Protein 1Y0P (pdb70)

InterPro domains:
  IPR003953 FAD-dependent oxidoreductase 2, FAD-binding domain [PF00890] (128-549)
  IPR010960 Flavocytochrome c [TIGR01813] (128-562)
  IPR012286 Tetraheme cytochrome domain [PF14537] (7-87)
  IPR013087 Zinc finger C2H2-type [PS00028] (36-58)
  IPR027477 Succinate dehydrogenase/fumarate reductase flavoprotein, catalytic domain superfamily [G3DSA:3.90.700.10] (365-502)
  IPR027477 Succinate dehydrogenase/fumarate reductase flavoprotein, catalytic domain superfamily [SSF56425] (361-505)
  IPR036188 FAD/NAD(P)-binding domain superfamily [G3DSA:3.50.50.60] (127-564)
  IPR036188 FAD/NAD(P)-binding domain superfamily [SSF51905] (123-570)
  IPR036280 Multiheme cytochrome superfamily [SSF48695] (6-92)
  IPR050315 FAD-dependent oxidoreductase 2 [PTHR43400] (121-570)

CATH classification: 1.10.1130.10 (+2 more: 3.50.50.60, 3.90.700.10)

Structure (mmCIF, N/CA/C/O backbone):
data_1Y0P
#
_entry.id   1Y0P
#
_cell.length_a   45.449
_cell.length_b   91.687
_cell.length_c   78.287
_cell.angle_alpha   90.00
_cell.angle_beta   91.13
_cell.angle_gamma   90.00
#
_symmetry.space_group_name_H-M   'P 1 21 1'
#
loop_
_entity.id
_entity.type
_entity.pdbx_description
1 polymer 'Fumarate reductase flavoprotein subunit'
2 non-polymer 'SODIUM ION'
3 non-polymer 'HEME C'
4 non-polymer 'FLAVIN-ADENINE DINUCLEOTIDE'
5 non-polymer '(2E)-2-METHYLBUT-2-ENEDIOIC ACID'
6 water water
#
loop_
_atom_site.group_PDB
_atom_site.id
_atom_site.type_symbol
_atom_site.label_atom_id
_atom_site.label_alt_id
_atom_site.label_comp_id
_atom_site.label_asym_id
_atom_site.label_entity_id
_atom_site.label_seq_id
_atom_site.pdbx_PDB_ins_code
_atom_site.Cartn_x
_atom_site.Cartn_y
_atom_site.Cartn_z
_atom_site.occupancy
_atom_site.B_iso_or_equiv
_atom_site.auth_seq_id
_atom_site.auth_comp_id
_atom_site.auth_asym_id
_atom_site.auth_atom_id
_atom_site.pdbx_PDB_model_num
ATOM 1 N N . ALA A 1 1 ? 26.728 70.628 53.226 1.00 25.66 1 ALA A N 1
ATOM 2 C CA . ALA A 1 1 ? 26.386 69.525 52.259 1.00 25.31 1 ALA A CA 1
ATOM 3 C C . ALA A 1 1 ? 25.390 68.532 52.861 1.00 24.97 1 ALA A C 1
ATOM 4 O O . ALA A 1 1 ? 25.300 68.405 54.082 1.00 25.75 1 ALA A O 1
ATOM 6 N N . ASP A 1 2 ? 24.632 67.848 52.000 1.00 24.59 2 ASP A N 1
ATOM 7 C CA . ASP A 1 2 ? 23.625 66.897 52.442 1.00 24.49 2 ASP A CA 1
ATOM 8 C C . ASP A 1 2 ? 24.171 65.466 52.373 1.00 22.75 2 ASP A C 1
ATOM 9 O O . ASP A 1 2 ? 23.538 64.546 52.897 1.00 22.96 2 ASP A O 1
ATOM 14 N N . ASN A 1 3 ? 25.307 65.287 51.705 1.00 20.87 3 ASN A N 1
ATOM 15 C CA . ASN A 1 3 ? 25.963 63.973 51.694 1.00 19.17 3 ASN A CA 1
ATOM 16 C C . ASN A 1 3 ? 27.470 64.084 51.495 1.00 18.28 3 ASN A C 1
ATOM 17 O O . ASN A 1 3 ? 28.007 65.145 51.194 1.00 17.69 3 ASN A O 1
ATOM 22 N N . LEU A 1 4 ? 28.174 62.975 51.695 1.00 16.29 4 LEU A N 1
ATOM 23 C CA . LEU A 1 4 ? 29.619 62.962 51.703 1.00 16.08 4 LEU A CA 1
ATOM 24 C C . LEU A 1 4 ? 30.217 63.271 50.335 1.00 16.18 4 LEU A C 1
ATOM 25 O O . LEU A 1 4 ? 31.245 63.930 50.250 1.00 16.71 4 LEU A O 1
ATOM 30 N N . ALA A 1 5 ? 29.587 62.791 49.260 1.00 16.47 5 ALA A N 1
ATOM 31 C CA . ALA A 1 5 ? 30.106 63.036 47.923 1.00 16.03 5 ALA A CA 1
ATOM 32 C C . ALA A 1 5 ? 30.002 64.526 47.620 1.00 16.56 5 ALA A C 1
ATOM 33 O O . ALA A 1 5 ? 30.957 65.107 47.146 1.00 16.96 5 ALA A O 1
ATOM 35 N N . GLU A 1 6 ? 28.864 65.120 47.964 1.00 17.64 6 GLU A N 1
ATOM 36 C CA . GLU A 1 6 ? 28.655 66.570 47.776 1.00 19.10 6 GLU A CA 1
ATOM 37 C C . GLU A 1 6 ? 29.728 67.361 48.512 1.00 20.18 6 GLU A C 1
ATOM 38 O O . GLU A 1 6 ? 30.284 68.305 47.976 1.00 20.78 6 GLU A O 1
ATOM 44 N N . PHE A 1 7 ? 30.040 66.958 49.738 1.00 20.23 7 PHE A N 1
ATOM 45 C CA . PHE A 1 7 ? 31.133 67.582 50.457 1.00 20.74 7 PHE A CA 1
ATOM 46 C C . PHE A 1 7 ? 32.426 67.556 49.671 1.00 20.31 7 PHE A C 1
ATOM 47 O O . PHE A 1 7 ? 33.106 68.584 49.508 1.00 20.85 7 PHE A O 1
ATOM 55 N N . HIS A 1 8 ? 32.812 66.369 49.218 1.00 19.32 8 HIS A N 1
ATOM 56 C CA . HIS A 1 8 ? 34.087 66.173 48.580 1.00 19.32 8 HIS A CA 1
ATOM 57 C C . HIS A 1 8 ? 34.195 66.922 47.248 1.00 20.21 8 HIS A C 1
ATOM 58 O O . HIS A 1 8 ? 35.225 67.513 46.964 1.00 20.98 8 HIS A O 1
ATOM 65 N N . VAL A 1 9 ? 33.144 66.872 46.436 1.00 21.49 9 VAL A N 1
ATOM 66 C CA . VAL A 1 9 ? 33.213 67.434 45.087 1.00 22.81 9 VAL A CA 1
ATOM 67 C C . VAL A 1 9 ? 33.303 68.958 45.104 1.00 24.41 9 VAL A C 1
ATOM 68 O O . VAL A 1 9 ? 33.578 69.558 44.061 1.00 24.45 9 VAL A O 1
ATOM 72 N N . GLN A 1 10 ? 33.085 69.585 46.266 1.00 26.03 10 GLN A N 1
ATOM 73 C CA . GLN A 1 10 ? 33.394 71.017 46.425 1.00 27.14 10 GLN A CA 1
ATOM 74 C C . GLN A 1 10 ? 34.853 71.299 46.032 1.00 27.76 10 GLN A C 1
ATOM 75 O O . GLN A 1 10 ? 35.145 72.359 45.463 1.00 29.17 10 GLN A O 1
ATOM 81 N N . ASN A 1 11 ? 35.761 70.361 46.322 1.00 27.88 11 ASN A N 1
ATOM 82 C CA . ASN A 1 11 ? 37.201 70.507 46.043 1.00 28.53 11 ASN A CA 1
ATOM 83 C C . ASN A 1 11 ? 37.840 69.351 45.280 1.00 27.73 11 ASN A C 1
ATOM 84 O O . ASN A 1 11 ? 39.072 69.277 45.171 1.00 28.08 11 ASN A O 1
ATOM 89 N N . GLN A 1 12 ? 37.017 68.438 44.769 1.00 26.46 12 GLN A N 1
ATOM 90 C CA . GLN A 1 12 ? 37.521 67.241 44.113 1.00 26.11 12 GLN A CA 1
ATOM 91 C C . GLN A 1 12 ? 36.705 66.844 42.924 1.00 23.99 12 GLN A C 1
ATOM 92 O O . GLN A 1 12 ? 35.493 67.098 42.884 1.00 24.48 12 GLN A O 1
ATOM 98 N N . GLU A 1 13 ? 37.350 66.132 42.009 1.00 23.45 13 GLU A N 1
ATOM 99 C CA . GLU A 1 13 ? 36.677 65.595 40.834 1.00 23.64 13 GLU A CA 1
ATOM 100 C C . GLU A 1 13 ? 36.064 64.228 41.152 1.00 22.57 13 GLU A C 1
ATOM 101 O O . GLU A 1 13 ? 36.473 63.561 42.101 1.00 22.33 13 GLU A O 1
ATOM 107 N N . CYS A 1 14 ? 35.125 63.801 40.321 1.00 20.89 14 CYS A N 1
ATOM 108 C CA . CYS A 1 14 ? 34.499 62.483 40.483 1.00 19.87 14 CYS A CA 1
ATOM 109 C C . CYS A 1 14 ? 35.513 61.361 40.524 1.00 20.13 14 CYS A C 1
ATOM 110 O O . CYS A 1 14 ? 35.361 60.396 41.305 1.00 19.25 14 CYS A O 1
ATOM 113 N N . ASP A 1 15 ? 36.557 61.470 39.710 1.00 19.44 15 ASP A N 1
ATOM 114 C CA . ASP A 1 15 ? 37.547 60.403 39.587 1.00 20.17 15 ASP A CA 1
ATOM 115 C C . ASP A 1 15 ? 38.544 60.377 40.741 1.00 19.25 15 ASP A C 1
ATOM 116 O O . ASP A 1 15 ? 39.496 59.592 40.714 1.00 18.98 15 ASP A O 1
ATOM 121 N N . SER A 1 16 ? 38.353 61.246 41.728 1.00 19.74 16 SER A N 1
ATOM 122 C CA . SER A 1 16 ? 39.079 61.110 42.996 1.00 19.35 16 SER A CA 1
ATOM 123 C C . SER A 1 16 ? 38.655 59.837 43.731 1.00 18.88 16 SER A C 1
ATOM 124 O O . SER A 1 16 ? 39.465 59.220 44.416 1.00 19.36 16 SER A O 1
ATOM 127 N N . CYS A 1 17 ? 37.382 59.472 43.588 1.00 18.08 17 CYS A N 1
ATOM 128 C CA . CYS A 1 17 ? 36.851 58.233 44.189 1.00 17.47 17 CYS A CA 1
ATOM 129 C C . CYS A 1 17 ? 36.564 57.139 43.179 1.00 17.37 17 CYS A C 1
ATOM 130 O O . CYS A 1 17 ? 36.646 55.927 43.489 1.00 17.40 17 CYS A O 1
ATOM 133 N N . HIS A 1 18 ? 36.215 57.545 41.970 1.00 16.83 18 HIS A N 1
ATOM 134 C CA . HIS A 1 18 ? 35.761 56.615 40.967 1.00 17.38 18 HIS A CA 1
ATOM 135 C C . HIS A 1 18 ? 36.831 56.158 39.9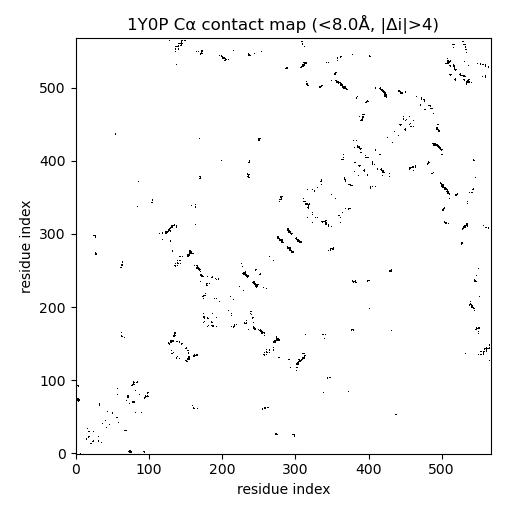86 1.00 19.09 18 HIS A C 1
ATOM 136 O O . HIS A 1 18 ? 37.854 56.825 39.774 1.00 19.52 18 HIS A O 1
ATOM 143 N N . THR A 1 19 ? 36.571 55.006 39.374 1.00 19.92 19 THR A N 1
ATOM 144 C CA . THR A 1 19 ? 37.347 54.519 38.232 1.00 22.21 19 THR A CA 1
ATOM 145 C C . THR A 1 19 ? 37.139 55.512 37.050 1.00 23.02 19 THR A C 1
ATOM 146 O O . THR A 1 19 ? 36.218 56.324 37.083 1.00 23.80 19 THR A O 1
ATOM 150 N N . PRO A 1 20 ? 37.958 55.422 36.011 1.00 26.27 20 PRO A N 1
ATOM 151 C CA . PRO A 1 20 ? 37.856 56.305 34.829 1.00 26.99 20 PRO A CA 1
ATOM 152 C C . PRO A 1 20 ? 36.503 56.382 34.123 1.00 27.97 20 PRO A C 1
ATOM 153 O O . PRO A 1 20 ? 36.112 57.469 33.701 1.00 28.78 20 PRO A O 1
ATOM 157 N N . ASP A 1 21 ? 35.822 55.245 33.998 1.00 28.72 21 ASP A N 1
ATOM 158 C CA . ASP A 1 21 ? 34.531 55.141 33.309 1.00 29.05 21 ASP A CA 1
ATOM 159 C C . ASP A 1 21 ? 33.352 55.446 34.231 1.00 27.91 21 ASP A C 1
ATOM 160 O O . ASP A 1 21 ? 32.201 55.583 33.777 1.00 27.47 21 ASP A O 1
ATOM 165 N N . GLY A 1 22 ? 33.633 55.523 35.532 1.00 25.98 22 GLY A N 1
ATOM 166 C CA . GLY A 1 22 ? 32.617 55.800 36.524 1.00 24.84 22 GLY A CA 1
ATOM 167 C C . GLY A 1 22 ? 31.976 54.559 37.109 1.00 23.26 22 GLY A C 1
ATOM 168 O O . GLY A 1 22 ? 31.206 54.683 38.062 1.00 23.72 22 GLY A O 1
ATOM 169 N N . GLU A 1 23 ? 32.276 53.385 36.541 1.00 21.85 23 GLU A N 1
ATOM 170 C CA . GLU A 1 23 ? 31.591 52.151 36.951 1.00 20.93 23 GLU A CA 1
ATOM 171 C C . GLU A 1 23 ? 32.148 51.761 38.309 1.00 18.15 23 GLU A C 1
ATOM 172 O O . GLU A 1 23 ? 33.356 51.823 38.546 1.00 17.46 23 GLU A O 1
ATOM 178 N N . LEU A 1 24 ? 31.255 51.329 39.179 1.00 17.39 24 LEU A N 1
ATOM 179 C CA . LEU A 1 24 ? 31.671 50.778 40.472 1.00 16.01 24 LEU A CA 1
ATOM 180 C C . LEU A 1 24 ? 32.479 49.519 40.272 1.00 15.72 24 LEU A C 1
ATOM 181 O O . LEU A 1 24 ? 32.128 48.670 39.449 1.00 15.64 24 LEU A O 1
ATOM 186 N N . SER A 1 25 ? 33.569 49.377 41.018 1.00 15.07 25 SER A N 1
ATOM 187 C CA . SER A 1 25 ? 34.518 48.304 40.752 1.00 14.97 25 SER A CA 1
ATOM 188 C C . SER A 1 25 ? 33.886 46.921 40.924 1.00 14.24 25 SER A C 1
ATOM 189 O O . SER A 1 25 ? 34.063 46.026 40.092 1.00 15.26 25 SER A O 1
ATOM 192 N N . ASN A 1 26 ? 33.164 46.753 42.028 1.00 12.38 26 ASN A N 1
ATOM 193 C CA . ASN A 1 26 ? 32.594 45.476 42.426 1.00 12.37 26 ASN A CA 1
ATOM 194 C C . ASN A 1 26 ? 31.711 45.721 43.652 1.00 11.47 26 ASN A C 1
ATOM 195 O O . ASN A 1 26 ? 31.665 46.836 44.140 1.00 10.88 26 ASN A O 1
ATOM 200 N N . ASP A 1 27 ? 31.007 44.698 44.143 1.00 11.71 27 ASP A N 1
ATOM 201 C CA . ASP A 1 27 ? 30.134 44.886 45.289 1.00 12.01 27 ASP A CA 1
ATOM 202 C C . ASP A 1 27 ? 30.859 45.100 46.601 1.00 11.11 27 ASP A C 1
ATOM 203 O O . ASP A 1 27 ? 30.230 45.583 47.554 1.00 10.78 27 ASP A O 1
ATOM 208 N N . SER A 1 28 ? 32.164 44.772 46.665 1.00 10.99 28 SER A N 1
ATOM 209 C CA . SER A 1 28 ? 32.984 45.146 47.824 1.00 11.62 28 SER A CA 1
ATOM 210 C C . SER A 1 28 ? 33.481 46.598 47.784 1.00 11.43 28 SER A C 1
ATOM 211 O O . SER A 1 28 ? 34.061 47.053 48.755 1.00 11.61 28 SER A O 1
ATOM 214 N N . LEU A 1 29 ? 33.210 47.304 46.682 1.00 11.71 29 LEU A N 1
ATOM 215 C CA . LEU A 1 29 ? 33.710 48.653 46.468 1.00 11.98 29 LEU A CA 1
ATOM 216 C C . LEU A 1 29 ? 35.228 48.715 46.728 1.00 11.74 29 LEU A C 1
ATOM 217 O O . LEU A 1 29 ? 35.708 49.640 47.361 1.00 11.68 29 LEU A O 1
ATOM 222 N N . THR A 1 30 ? 35.978 47.737 46.240 1.00 12.66 30 THR A N 1
ATOM 223 C CA . THR A 1 30 ? 37.397 47.635 46.525 1.00 13.96 30 THR A CA 1
ATOM 224 C C . THR A 1 30 ? 38.156 48.880 46.059 1.00 14.04 30 THR A C 1
ATOM 225 O O . THR A 1 30 ? 38.862 49.517 46.844 1.00 14.68 30 THR A O 1
ATOM 229 N N . TYR A 1 31 ? 37.951 49.250 44.810 1.00 14.12 31 TYR A N 1
ATOM 230 C CA . TYR A 1 31 ? 38.660 50.418 44.238 1.00 14.50 31 TYR A CA 1
ATOM 231 C C . TYR A 1 31 ? 38.323 51.708 44.998 1.00 14.13 31 TYR A C 1
ATOM 232 O O . TYR A 1 31 ? 39.201 52.492 45.360 1.00 13.86 31 TYR A O 1
ATOM 241 N N . GLU A 1 32 ? 37.044 51.905 45.268 1.00 13.27 32 GLU A N 1
ATOM 242 C CA . GLU A 1 32 ? 36.542 53.127 45.858 1.00 13.17 32 GLU A CA 1
ATOM 243 C C . GLU A 1 32 ? 37.075 53.280 47.278 1.00 13.97 32 GLU A C 1
ATOM 244 O O . GLU A 1 32 ? 37.549 54.344 47.683 1.00 14.66 32 GLU A O 1
ATOM 250 N N . ASN A 1 33 ? 37.023 52.208 48.067 1.00 13.70 33 ASN A N 1
ATOM 251 C CA . ASN A 1 33 ? 37.598 52.254 49.403 1.00 13.76 33 ASN A CA 1
ATOM 252 C C . ASN A 1 33 ? 39.121 52.501 49.394 1.00 13.76 33 ASN A C 1
ATOM 253 O O . ASN A 1 33 ? 39.639 53.207 50.248 1.00 13.74 33 ASN A O 1
ATOM 258 N N . THR A 1 34 ? 39.803 51.951 48.405 1.00 14.60 34 THR A N 1
ATOM 259 C CA . THR A 1 34 ? 41.234 52.184 48.241 1.00 16.15 34 THR A CA 1
ATOM 260 C C . THR A 1 34 ? 41.490 53.673 48.079 1.00 16.45 34 THR A C 1
ATOM 261 O O . THR A 1 34 ? 42.476 54.185 48.609 1.00 17.10 34 THR A O 1
ATOM 265 N N . GLN A 1 35 ? 40.583 54.376 47.409 1.00 16.23 35 GLN A N 1
ATOM 266 C CA . GLN A 1 35 ? 40.728 55.832 47.252 1.00 15.93 35 GLN A CA 1
ATOM 267 C C . GLN A 1 35 ? 40.487 56.559 48.583 1.00 16.37 35 GLN A C 1
ATOM 268 O O . GLN A 1 35 ? 41.218 57.496 48.926 1.00 17.17 35 GLN A O 1
ATOM 274 N N . CYS A 1 36 ? 39.507 56.146 49.386 1.00 15.83 36 CYS A N 1
ATOM 275 C CA . CYS A 1 36 ? 39.347 56.781 50.690 1.00 16.02 36 CYS A CA 1
ATOM 276 C C . CYS A 1 36 ? 40.647 56.666 51.482 1.00 16.68 36 CYS A C 1
ATOM 277 O O . CYS A 1 36 ? 41.090 57.612 52.116 1.00 16.68 36 CYS A O 1
ATOM 280 N N . VAL A 1 37 ? 41.228 55.479 51.471 1.00 16.96 37 VAL A N 1
ATOM 281 C CA . VAL A 1 37 ? 42.436 55.209 52.236 1.00 18.07 37 VAL A CA 1
ATOM 282 C C . VAL A 1 37 ? 43.615 55.985 51.674 1.00 19.06 37 VAL A C 1
ATOM 283 O O . VAL A 1 37 ? 44.487 56.388 52.417 1.00 19.85 37 VAL A O 1
ATOM 287 N N . SER A 1 38 ? 43.636 56.191 50.369 1.00 19.78 38 SER A N 1
ATOM 288 C CA . SER A 1 38 ? 44.760 56.890 49.733 1.00 20.99 38 SER A CA 1
ATOM 289 C C . SER A 1 38 ? 44.927 58.289 50.309 1.00 21.58 38 SER A C 1
ATOM 290 O O . SER A 1 38 ? 46.065 58.781 50.400 1.00 23.23 38 SER A O 1
ATOM 293 N N . CYS A 1 39 ? 43.817 58.920 50.685 1.00 21.70 39 CYS A N 1
ATOM 294 C CA . CYS A 1 39 ? 43.806 60.267 51.252 1.00 21.36 39 CYS A CA 1
ATOM 295 C C . CYS A 1 39 ? 43.762 60.336 52.773 1.00 21.49 39 CYS A C 1
ATOM 296 O O . CYS A 1 39 ? 44.452 61.149 53.364 1.00 22.00 39 CYS A O 1
ATOM 299 N N . HIS A 1 40 ? 42.935 59.498 53.407 1.00 20.45 40 HIS A N 1
ATOM 300 C CA . HIS A 1 40 ? 42.708 59.554 54.844 1.00 19.86 40 HIS A CA 1
ATOM 301 C C . HIS A 1 40 ? 43.626 58.632 55.645 1.00 19.21 40 HIS A C 1
ATOM 302 O O . HIS A 1 40 ? 43.775 58.825 56.849 1.00 20.18 40 HIS A O 1
ATOM 309 N N . GLY A 1 41 ? 44.221 57.657 54.973 1.00 19.16 41 GLY A N 1
ATOM 310 C CA . GLY A 1 41 ? 44.974 56.592 55.602 1.00 19.71 41 GLY A CA 1
ATOM 311 C C . GLY A 1 41 ? 44.132 55.354 55.868 1.00 19.86 41 GLY A C 1
ATOM 312 O O . GLY A 1 41 ? 42.915 55.346 55.640 1.00 20.55 41 GLY A O 1
ATOM 313 N N . THR A 1 42 ? 44.788 54.323 56.383 1.00 19.63 42 THR A N 1
ATOM 314 C CA . THR A 1 42 ? 44.114 53.071 56.741 1.00 19.38 42 THR A CA 1
ATOM 315 C C . THR A 1 42 ? 43.150 53.304 57.882 1.00 18.56 42 THR A C 1
ATOM 316 O O . THR A 1 42 ? 43.165 54.317 58.559 1.00 18.15 42 THR A O 1
ATOM 320 N N . LEU A 1 43 ? 42.334 52.305 58.156 1.00 17.96 43 LEU A N 1
ATOM 321 C CA . LEU A 1 43 ? 41.440 52.388 59.281 1.00 17.66 43 LEU A CA 1
ATOM 322 C C . LEU A 1 43 ? 42.196 52.674 60.596 1.00 18.17 43 LEU A C 1
ATOM 323 O O . LEU A 1 43 ? 41.730 53.455 61.403 1.00 17.39 43 LEU A O 1
ATOM 328 N N . ALA A 1 44 ? 43.356 52.049 60.784 1.00 19.21 44 ALA A N 1
ATOM 329 C CA . ALA A 1 44 ? 44.154 52.251 62.013 1.00 19.82 44 ALA A CA 1
ATOM 330 C C . ALA A 1 44 ? 44.679 53.701 62.106 1.00 20.34 44 ALA A C 1
ATOM 331 O O . ALA A 1 44 ? 44.698 54.322 63.170 1.00 20.98 44 ALA A O 1
ATOM 333 N N . GLU A 1 45 ? 45.054 54.244 60.959 1.00 20.39 45 GLU A N 1
ATOM 334 C CA . GLU A 1 45 ? 45.555 55.622 60.893 1.00 20.85 45 GLU A CA 1
ATOM 335 C C . GLU A 1 45 ? 44.419 56.605 61.167 1.00 20.05 45 GLU A C 1
ATOM 336 O O . GLU A 1 45 ? 44.570 57.549 61.915 1.00 20.86 45 GLU A O 1
ATOM 342 N N . VAL A 1 46 ? 43.248 56.371 60.591 1.00 18.77 46 VAL A N 1
ATOM 343 C CA . VAL A 1 46 ? 42.076 57.167 60.905 1.00 17.87 46 VAL A CA 1
ATOM 344 C C . VAL A 1 46 ? 41.733 57.066 62.398 1.00 18.87 46 VAL A C 1
ATOM 345 O O . VAL A 1 46 ? 41.369 58.047 63.033 1.00 18.13 46 VAL A O 1
ATOM 349 N N . ALA A 1 47 ? 41.879 55.867 62.962 1.00 19.35 47 ALA A N 1
ATOM 350 C CA . ALA A 1 47 ? 41.538 55.625 64.353 1.00 19.56 47 ALA A CA 1
ATOM 351 C C . ALA A 1 47 ? 42.338 56.510 65.329 1.00 20.11 47 ALA A C 1
ATOM 352 O O . ALA A 1 47 ? 41.841 56.892 66.384 1.00 19.62 47 ALA A O 1
ATOM 354 N N . GLU A 1 48 ? 43.566 56.823 64.951 1.00 20.78 48 GLU A N 1
ATOM 355 C CA . GLU A 1 48 ? 44.424 57.664 65.783 1.00 23.25 48 GLU A CA 1
ATOM 356 C C . GLU A 1 48 ? 43.802 59.035 66.012 1.00 23.15 48 GLU A C 1
ATOM 357 O O . GLU A 1 48 ? 44.079 59.689 67.028 1.00 23.99 48 GLU A O 1
ATOM 363 N N . THR A 1 49 ? 42.980 59.477 65.060 1.00 23.42 49 THR A N 1
ATOM 364 C CA . THR A 1 49 ? 42.297 60.772 65.132 1.00 23.34 49 THR A CA 1
ATOM 365 C C . THR A 1 49 ? 40.910 60.757 65.750 1.00 22.81 49 THR A C 1
ATOM 366 O O . THR A 1 49 ? 40.285 61.811 65.889 1.00 22.60 49 THR A O 1
ATOM 370 N N . THR A 1 50 ? 40.398 59.576 66.119 1.00 21.09 50 THR A N 1
ATOM 371 C CA . THR A 1 50 ? 39.023 59.467 66.643 1.00 20.54 50 THR A CA 1
ATOM 372 C C . THR A 1 50 ? 38.957 58.687 67.955 1.00 20.30 50 THR A C 1
ATOM 373 O O . THR A 1 50 ? 37.952 58.038 68.268 1.00 19.50 50 THR A O 1
ATOM 377 N N . LYS A 1 51 ? 40.000 58.805 68.764 1.00 19.82 51 LYS A N 1
ATOM 378 C CA . LYS A 1 51 ? 40.015 58.145 70.067 1.00 20.43 51 LYS A CA 1
ATOM 379 C C . LYS A 1 51 ? 39.090 58.800 71.100 1.00 20.10 51 LYS A C 1
ATOM 380 O O . LYS A 1 51 ? 39.127 60.021 71.291 1.00 21.41 51 LYS A O 1
ATOM 386 N N . HIS A 1 52 ? 38.255 57.981 71.761 1.00 20.23 52 HIS A N 1
ATOM 387 C CA . HIS A 1 52 ? 37.633 58.305 73.044 1.00 19.90 52 HIS A CA 1
ATOM 388 C C . HIS A 1 52 ? 38.248 57.328 74.068 1.00 19.03 52 HIS A C 1
ATOM 389 O O . HIS A 1 52 ? 38.910 56.361 73.707 1.00 19.38 52 HIS A O 1
ATOM 396 N N . GLU A 1 53 ? 38.085 57.618 75.351 1.00 19.51 53 GLU A N 1
ATOM 397 C CA . GLU A 1 53 ? 38.750 56.815 76.376 1.00 19.39 53 GLU A CA 1
ATOM 398 C C . GLU A 1 53 ? 38.378 55.327 76.263 1.00 18.72 53 GLU A C 1
ATOM 399 O O . GLU A 1 53 ? 39.247 54.467 76.303 1.00 19.49 53 GLU A O 1
ATOM 405 N N . HIS A 1 54 ? 37.089 55.055 76.078 1.00 18.58 54 HIS A N 1
ATOM 406 C CA . HIS A 1 54 ? 36.584 53.680 76.139 1.00 18.00 54 HIS A CA 1
ATOM 407 C C . HIS A 1 54 ? 35.981 53.141 74.830 1.00 18.12 54 HIS A C 1
ATOM 408 O O . HIS A 1 54 ? 35.407 52.078 74.844 1.00 17.10 54 HIS A O 1
ATOM 415 N N . TYR A 1 55 ? 36.102 53.864 73.727 1.00 16.05 55 TYR A N 1
ATOM 416 C CA . TYR A 1 55 ? 35.579 53.382 72.443 1.00 15.62 55 TYR A CA 1
ATOM 417 C C . TYR A 1 55 ? 36.163 54.184 71.298 1.00 15.85 55 TYR A C 1
ATOM 418 O O . TYR A 1 55 ? 36.623 55.295 71.490 1.00 16.04 55 TYR A O 1
ATOM 427 N N . ASN A 1 56 ? 36.065 53.650 70.096 1.00 14.31 56 ASN A N 1
ATOM 428 C CA . ASN A 1 56 ? 36.609 54.289 68.902 1.00 14.32 56 ASN A CA 1
ATOM 429 C C . ASN A 1 56 ? 35.887 53.637 67.722 1.00 14.43 56 ASN A C 1
ATOM 430 O O . ASN A 1 56 ? 36.047 52.439 67.503 1.00 13.76 56 ASN A O 1
ATOM 435 N N . ALA A 1 57 ? 35.115 54.431 66.975 1.00 14.12 57 ALA A N 1
ATOM 436 C CA . ALA A 1 57 ? 34.431 53.930 65.766 1.00 13.19 57 ALA A CA 1
ATOM 437 C C . ALA A 1 57 ? 35.361 53.181 64.829 1.00 13.28 57 ALA A C 1
ATOM 438 O O . ALA A 1 57 ? 34.910 52.268 64.113 1.00 12.92 57 ALA A O 1
ATOM 440 N N . HIS A 1 58 ? 36.640 53.588 64.760 1.00 12.70 58 HIS A N 1
ATOM 441 C CA . HIS A 1 58 ? 37.592 53.087 63.778 1.00 12.57 58 HIS A CA 1
ATOM 442 C C . HIS A 1 58 ? 38.581 52.061 64.339 1.00 10.86 58 HIS A C 1
ATOM 443 O O . HIS A 1 58 ? 39.485 51.623 63.641 1.00 13.07 58 HIS A O 1
ATOM 450 N N . ALA A 1 59 ? 38.361 51.651 65.582 1.00 12.32 59 ALA A N 1
ATOM 451 C CA . ALA A 1 59 ? 39.155 50.632 66.223 1.00 13.14 59 ALA A CA 1
ATOM 452 C C . ALA A 1 59 ? 38.272 49.808 67.147 1.00 14.11 59 ALA A C 1
ATOM 453 O O . ALA A 1 59 ? 38.156 50.049 68.331 1.00 14.70 59 ALA A O 1
ATOM 455 N N . SER A 1 60 ? 37.661 48.803 66.549 1.00 13.86 60 SER A N 1
ATOM 456 C CA . SER A 1 60 ? 36.722 47.951 67.245 1.00 13.24 60 SER A CA 1
ATOM 457 C C . SER A 1 60 ? 37.236 46.529 67.305 1.00 11.87 60 SER A C 1
ATOM 458 O O . SER A 1 60 ? 38.274 46.179 66.769 1.00 13.23 60 SER A O 1
ATOM 461 N N . HIS A 1 61 ? 36.429 45.670 67.932 1.00 11.88 61 HIS A N 1
ATOM 462 C CA . HIS A 1 61 ? 36.704 44.247 68.010 1.00 10.63 61 HIS A CA 1
ATOM 463 C C . HIS A 1 61 ? 36.440 43.474 66.715 1.00 10.41 61 HIS A C 1
ATOM 464 O O . HIS A 1 61 ? 36.712 42.265 66.646 1.00 12.38 61 HIS A O 1
ATOM 471 N N . PHE A 1 62 ? 35.921 44.125 65.686 1.00 10.11 62 PHE A N 1
ATOM 472 C CA . PHE A 1 62 ? 35.675 43.437 64.413 1.00 10.22 62 PHE A CA 1
ATOM 473 C C . PHE A 1 62 ? 36.975 42.998 63.774 1.00 10.11 62 PHE A C 1
ATOM 474 O O . PHE A 1 62 ? 37.904 43.817 63.609 1.00 11.62 62 PHE A O 1
ATOM 482 N N . PRO A 1 63 ? 37.065 41.736 63.352 1.00 9.83 63 PRO A N 1
ATOM 483 C CA . PRO A 1 63 ? 38.248 41.241 62.649 1.00 10.66 63 PRO A CA 1
ATOM 484 C C . PRO A 1 63 ? 38.163 41.544 61.148 1.00 10.55 63 PRO A C 1
ATOM 485 O O . PRO A 1 63 ? 37.137 41.997 60.602 1.00 11.01 63 PRO A O 1
ATOM 489 N N . GLY A 1 64 ? 39.278 41.315 60.462 1.00 11.72 64 GLY A N 1
ATOM 490 C CA . GLY A 1 64 ? 39.365 41.603 59.050 1.00 12.01 64 GLY A CA 1
ATOM 491 C C . GLY A 1 64 ? 39.679 43.065 58.791 1.00 12.70 64 GLY A C 1
ATOM 492 O O . GLY A 1 64 ? 40.002 43.832 59.716 1.00 12.78 64 GLY A O 1
ATOM 493 N N . GLU A 1 65 ? 39.517 43.454 57.534 1.00 13.95 65 GLU A N 1
ATOM 494 C CA . GLU A 1 65 ? 39.754 44.818 57.092 1.00 15.80 65 GLU A CA 1
ATOM 495 C C . GLU A 1 65 ? 38.389 45.452 56.775 1.00 14.48 65 GLU A C 1
ATOM 496 O O . GLU A 1 65 ? 37.840 45.258 55.706 1.00 15.96 65 GLU A O 1
ATOM 502 N N . VAL A 1 66 ? 37.877 46.209 57.725 1.00 13.49 66 VAL A N 1
ATOM 503 C CA . VAL A 1 66 ? 36.532 46.795 57.644 1.00 11.99 66 VAL A CA 1
ATOM 504 C C . VAL A 1 66 ? 36.522 47.980 56.672 1.00 12.32 66 VAL A C 1
ATOM 505 O O . VAL A 1 66 ? 37.213 48.962 56.894 1.00 13.74 66 VAL A O 1
ATOM 509 N N . ALA A 1 67 ? 35.800 47.844 55.572 1.00 11.57 67 ALA A N 1
ATOM 510 C CA . ALA A 1 67 ? 35.718 48.849 54.522 1.00 11.35 67 ALA A CA 1
ATOM 511 C C . ALA A 1 67 ? 35.064 50.134 55.031 1.00 11.12 67 ALA A C 1
ATOM 512 O O . ALA A 1 67 ? 34.109 50.109 55.769 1.00 11.11 67 ALA A O 1
ATOM 514 N N . CYS A 1 68 ? 35.575 51.281 54.583 1.00 11.85 68 CYS A N 1
ATOM 515 C CA . CYS A 1 68 ? 35.031 52.569 54.964 1.00 11.60 68 CYS A CA 1
ATOM 516 C C . CYS A 1 68 ? 33.561 52.716 54.613 1.00 10.85 68 CYS A C 1
ATOM 517 O O . CYS A 1 68 ? 32.791 53.260 55.403 1.00 11.97 68 CYS A O 1
ATOM 520 N N . THR A 1 69 ? 33.188 52.205 53.435 1.00 10.64 69 THR A N 1
ATOM 521 C CA . THR A 1 69 ? 31.798 52.266 52.978 1.00 10.35 69 THR A CA 1
ATOM 522 C C . THR A 1 69 ? 30.833 51.373 53.739 1.00 10.21 69 THR A C 1
ATOM 523 O O . THR A 1 69 ? 29.621 51.471 53.538 1.00 11.64 69 THR A O 1
ATOM 527 N N . SER A 1 70 ? 31.354 50.570 54.666 1.00 10.95 70 SER A N 1
ATOM 528 C CA . SER A 1 70 ? 30.499 49.844 55.615 1.00 11.42 70 SER A CA 1
ATOM 529 C C . SER A 1 70 ? 29.635 50.812 56.418 1.00 11.28 70 SER A C 1
ATOM 530 O O . SER A 1 70 ? 28.503 50.479 56.787 1.00 12.47 70 SER A O 1
ATOM 533 N N . CYS A 1 71 ? 30.158 52.010 56.681 1.00 11.30 71 CYS A N 1
ATOM 534 C CA . CYS A 1 71 ? 29.470 53.040 57.430 1.00 11.55 71 CYS A CA 1
ATOM 535 C C . CYS A 1 71 ? 29.324 54.371 56.708 1.00 11.88 71 CYS A C 1
ATOM 536 O O . CYS A 1 71 ? 28.367 55.080 56.950 1.00 12.86 71 CYS A O 1
ATOM 539 N N . HIS A 1 72 ? 30.280 54.712 55.867 1.00 12.08 72 HIS A N 1
ATOM 540 C CA . HIS A 1 72 ? 30.233 55.967 55.091 1.00 12.43 72 HIS A CA 1
ATOM 541 C C . HIS A 1 72 ? 29.834 55.710 53.648 1.00 12.94 72 HIS A C 1
ATOM 542 O O . HIS A 1 72 ? 30.672 55.378 52.815 1.00 14.42 72 HIS A O 1
ATOM 549 N N . SER A 1 73 ? 28.584 55.969 53.319 1.00 13.86 73 SER A N 1
ATOM 550 C CA . SER A 1 73 ? 28.173 56.028 51.914 1.00 14.03 73 SER A CA 1
ATOM 551 C C . SER A 1 73 ? 28.499 57.401 51.344 1.00 14.08 73 SER A C 1
ATOM 552 O O . SER A 1 73 ? 28.688 58.361 52.085 1.00 14.22 73 SER A O 1
ATOM 555 N N . ALA A 1 74 ? 28.547 57.485 50.026 1.00 14.37 74 ALA A N 1
ATOM 556 C CA . ALA A 1 74 ? 28.939 58.718 49.329 1.00 15.45 74 ALA A CA 1
ATOM 557 C C . ALA A 1 74 ? 27.749 59.592 49.006 1.00 16.02 74 ALA A C 1
ATOM 558 O O . ALA A 1 74 ? 27.706 60.733 49.404 1.00 15.48 74 ALA A O 1
ATOM 560 N N . HIS A 1 75 ? 26.745 59.043 48.357 1.00 15.14 75 HIS A N 1
ATOM 561 C CA . HIS A 1 75 ? 25.688 59.873 47.742 1.00 15.35 75 HIS A CA 1
ATOM 562 C C . HIS A 1 75 ? 24.379 59.854 48.503 1.00 16.49 75 HIS A C 1
ATOM 563 O O . HIS A 1 75 ? 23.350 60.345 48.039 1.00 17.39 75 HIS A O 1
ATOM 570 N N . GLU A 1 76 ? 24.407 59.268 49.696 1.00 16.44 76 GLU A N 1
ATOM 571 C CA . GLU A 1 76 ? 23.254 59.293 50.602 1.00 16.88 76 GLU A CA 1
ATOM 572 C C . GLU A 1 76 ? 23.773 59.213 52.037 1.00 17.08 76 GLU A C 1
ATOM 573 O O . GLU A 1 76 ? 24.916 58.825 52.262 1.00 17.50 76 GLU A O 1
ATOM 579 N N . LYS A 1 77 ? 22.972 59.669 52.992 1.00 18.04 77 LYS A N 1
ATOM 580 C CA . LYS A 1 77 ? 23.310 59.532 54.399 1.00 17.48 77 LYS A CA 1
ATOM 581 C C . LYS A 1 77 ? 23.363 58.044 54.745 1.00 16.89 77 LYS A C 1
ATOM 582 O O . LYS A 1 77 ? 22.694 57.208 54.133 1.00 16.76 77 LYS A O 1
ATOM 588 N N . SER A 1 78 ? 24.157 57.729 55.743 1.00 16.65 78 SER A N 1
ATOM 589 C CA . SER A 1 78 ? 24.429 56.328 56.054 1.00 15.42 78 SER A CA 1
ATOM 590 C C . SER A 1 78 ? 24.524 56.082 57.554 1.00 15.68 78 SER A C 1
ATOM 591 O O . SER A 1 78 ? 24.543 57.004 58.372 1.00 16.49 78 SER A O 1
ATOM 594 N N . MET A 1 79 ? 24.552 54.808 57.904 1.00 15.22 79 MET A N 1
ATOM 595 C CA . MET A 1 79 ? 24.341 54.359 59.268 1.00 15.51 79 MET A CA 1
ATOM 596 C C . MET A 1 79 ? 25.651 53.790 59.823 1.00 15.06 79 MET A C 1
ATOM 597 O O . MET A 1 79 ? 26.435 53.169 59.101 1.00 15.85 79 MET A O 1
ATOM 602 N N . VAL A 1 80 ? 25.857 54.002 61.116 1.00 14.79 80 VAL A N 1
ATOM 603 C CA . VAL A 1 80 ? 27.023 53.489 61.821 1.00 13.30 80 VAL A CA 1
ATOM 604 C C . VAL A 1 80 ? 26.711 52.056 62.239 1.00 12.55 80 VAL A C 1
ATOM 605 O O . VAL A 1 80 ? 25.771 51.806 62.986 1.00 13.14 80 VAL A O 1
ATOM 609 N N . TYR A 1 81 ? 27.513 51.114 61.750 1.00 11.80 81 TYR A N 1
ATOM 610 C CA . TYR A 1 81 ? 27.190 49.706 61.960 1.00 11.11 81 TYR A CA 1
ATOM 611 C C . TYR A 1 81 ? 27.121 49.345 63.445 1.00 10.90 81 TYR A C 1
ATOM 612 O O . TYR A 1 81 ? 26.285 48.529 63.868 1.00 10.91 81 TYR A O 1
ATOM 621 N N . CYS A 1 82 ? 27.986 49.979 64.230 1.00 11.67 82 CYS A N 1
ATOM 622 C CA . CYS A 1 82 ? 28.051 49.761 65.668 1.00 11.31 82 CYS A CA 1
ATOM 623 C C . CYS A 1 82 ? 26.730 50.051 66.371 1.00 11.78 82 CYS A C 1
ATOM 624 O O . CYS A 1 82 ? 26.459 49.480 67.430 1.00 12.28 82 CYS A O 1
ATOM 627 N N . ASP A 1 83 ? 25.911 50.919 65.784 1.00 11.36 83 ASP A N 1
ATOM 628 C CA . ASP A 1 83 ? 24.631 51.293 66.367 1.00 12.21 83 ASP A CA 1
ATOM 629 C C . ASP A 1 83 ? 23.629 50.137 66.403 1.00 12.06 83 ASP A C 1
ATOM 630 O O . ASP A 1 83 ? 22.599 50.219 67.070 1.00 13.43 83 ASP A O 1
ATOM 635 N N . SER A 1 84 ? 23.905 49.050 65.670 1.00 11.28 84 SER A N 1
ATOM 636 C CA . SER A 1 84 ? 23.058 47.849 65.731 1.00 10.80 84 SER A CA 1
ATOM 637 C C . SER A 1 84 ? 23.143 47.057 67.042 1.00 11.30 84 SER A C 1
ATOM 638 O O . SER A 1 84 ? 22.273 46.232 67.292 1.00 12.17 84 SER A O 1
ATOM 641 N N . CYS A 1 85 ? 24.176 47.312 67.837 1.00 12.13 85 CYS A N 1
ATOM 642 C CA . CYS A 1 85 ? 24.280 46.721 69.167 1.00 11.34 85 CYS A CA 1
ATOM 643 C C . CYS A 1 85 ? 24.564 47.668 70.322 1.00 11.90 85 CYS A C 1
ATOM 644 O O . CYS A 1 85 ? 24.331 47.303 71.482 1.00 15.04 85 CYS A O 1
ATOM 647 N N . HIS A 1 86 ? 25.134 48.828 70.024 1.00 11.74 86 HIS A N 1
ATOM 648 C CA . HIS A 1 86 ? 25.576 49.784 71.035 1.00 11.99 86 HIS A CA 1
ATOM 649 C C . HIS A 1 86 ? 24.914 51.144 70.741 1.00 13.76 86 HIS A C 1
ATOM 650 O O . HIS A 1 86 ? 24.419 51.366 69.640 1.00 14.51 86 HIS A O 1
ATOM 657 N N . SER A 1 87 ? 24.970 52.043 71.721 1.00 14.84 87 SER A N 1
ATOM 658 C CA . SER A 1 87 ? 24.588 53.448 71.536 1.00 16.15 87 SER A CA 1
ATOM 659 C C . SER A 1 87 ? 25.679 54.371 72.052 1.00 16.58 87 SER A C 1
ATOM 660 O O . SER A 1 87 ? 25.470 55.145 73.012 1.00 19.19 87 SER A O 1
ATOM 663 N N . PHE A 1 88 ? 26.843 54.311 71.425 1.00 15.97 88 PHE A N 1
ATOM 664 C CA . PHE A 1 88 ? 27.963 55.191 71.757 1.00 16.78 88 PHE A CA 1
ATOM 665 C C . PHE A 1 88 ? 27.648 56.601 71.271 1.00 18.19 88 PHE A C 1
ATOM 666 O O . PHE A 1 88 ? 26.865 56.789 70.336 1.00 17.93 88 PHE A O 1
ATOM 674 N N . ASP A 1 89 ? 28.270 57.582 71.908 1.00 19.18 89 ASP A N 1
ATOM 675 C CA . ASP A 1 89 ? 28.048 58.974 71.525 1.00 20.43 89 ASP A CA 1
ATOM 676 C C . ASP A 1 89 ? 28.932 59.274 70.311 1.00 20.23 89 ASP A C 1
ATOM 677 O O . ASP A 1 89 ? 30.130 59.542 70.451 1.00 21.75 89 ASP A O 1
ATOM 682 N N . PHE A 1 90 ? 28.348 59.172 69.115 1.00 19.81 90 PHE A N 1
ATOM 683 C CA . PHE A 1 90 ? 29.083 59.390 67.867 1.00 18.91 90 PHE A CA 1
ATOM 684 C C . PHE A 1 90 ? 28.539 60.619 67.151 1.00 19.42 90 PHE A C 1
ATOM 685 O O . PHE A 1 90 ? 27.388 60.994 67.327 1.00 21.02 90 PHE A O 1
ATOM 693 N N . ASN A 1 91 ? 29.388 61.206 66.324 1.00 20.43 91 ASN A N 1
ATOM 694 C CA . ASN A 1 91 ? 29.011 62.318 65.463 1.00 21.19 91 ASN A CA 1
ATOM 695 C C . ASN A 1 91 ? 29.530 62.087 64.056 1.00 20.07 91 ASN A C 1
ATOM 696 O O . ASN A 1 91 ? 30.353 62.834 63.561 1.00 20.51 91 ASN A O 1
ATOM 701 N N . MET A 1 92 ? 29.110 60.999 63.424 1.00 19.20 92 MET A N 1
ATOM 702 C CA . MET A 1 92 ? 29.578 60.717 62.073 1.00 18.83 92 MET A CA 1
ATOM 703 C C . MET A 1 92 ? 28.925 61.704 61.113 1.00 17.85 92 MET A C 1
ATOM 704 O O . MET A 1 92 ? 27.707 61.880 61.145 1.00 18.30 92 MET A O 1
ATOM 709 N N . PRO A 1 93 ? 29.732 62.335 60.265 1.00 18.91 93 PRO A N 1
ATOM 710 C CA . PRO A 1 93 ? 29.174 63.195 59.220 1.00 18.72 93 PRO A CA 1
ATOM 711 C C . PRO A 1 93 ? 28.154 62.407 58.399 1.00 18.26 93 PRO A C 1
ATOM 712 O O . PRO A 1 93 ? 28.375 61.220 58.094 1.00 17.35 93 PRO A O 1
ATOM 716 N N . TYR A 1 94 ? 27.037 63.048 58.079 1.00 18.23 94 TYR A N 1
ATOM 717 C CA . TYR A 1 94 ? 26.003 62.507 57.186 1.00 17.61 94 TYR A CA 1
ATOM 718 C C . TYR A 1 94 ? 25.382 61.211 57.723 1.00 17.93 94 TYR A C 1
ATOM 719 O O . TYR A 1 94 ? 24.921 60.378 56.961 1.00 18.07 94 TYR A O 1
ATOM 728 N N . ALA A 1 95 ? 25.327 61.082 59.042 1.00 18.44 95 ALA A N 1
ATOM 729 C CA . ALA A 1 95 ? 24.727 59.913 59.645 1.00 18.30 95 ALA A CA 1
ATOM 730 C C . ALA A 1 95 ? 23.219 59.949 59.598 1.00 18.86 95 ALA A C 1
ATOM 731 O O . ALA A 1 95 ? 22.588 61.016 59.554 1.00 20.95 95 ALA A O 1
ATOM 733 N N . LYS A 1 96 ? 22.617 58.772 59.644 1.00 18.81 96 LYS A N 1
ATOM 734 C CA . LYS A 1 96 ? 21.207 58.637 59.943 1.00 18.17 96 LYS A CA 1
ATOM 735 C C . LYS A 1 96 ? 21.037 57.514 60.958 1.00 18.03 96 LYS A C 1
ATOM 736 O O . LYS A 1 96 ? 21.956 56.725 61.165 1.00 16.96 96 LYS A O 1
ATOM 742 N N . LYS A 1 97 ? 19.876 57.450 61.582 1.00 17.72 97 LYS A N 1
ATOM 743 C CA . LYS A 1 97 ? 19.593 56.476 62.625 1.00 18.03 97 LYS A CA 1
ATOM 744 C C . LYS A 1 97 ? 19.683 55.057 62.082 1.00 17.39 97 LYS A C 1
ATOM 745 O O . LYS A 1 97 ? 19.249 54.791 60.957 1.00 17.32 97 LYS A O 1
ATOM 751 N N . TRP A 1 98 ? 20.244 54.156 62.885 1.00 16.74 98 TRP A N 1
ATOM 752 C CA . TRP A 1 98 ? 20.321 52.752 62.495 1.00 15.99 98 TRP A CA 1
ATOM 753 C C . TRP A 1 98 ? 18.931 52.173 62.325 1.00 16.49 98 TRP A C 1
ATOM 754 O O . TRP A 1 98 ? 18.073 52.264 63.227 1.00 16.83 98 TRP A O 1
ATOM 765 N N . LEU A 1 99 ? 18.713 51.552 61.170 1.00 17.01 99 LEU A N 1
ATOM 766 C CA . LEU A 1 99 ? 17.486 50.834 60.882 1.00 17.93 99 LEU A CA 1
ATOM 767 C C . LEU A 1 99 ? 17.798 49.769 59.846 1.00 18.02 99 LEU A C 1
ATOM 768 O O . LEU A 1 99 ? 18.217 50.098 58.739 1.00 19.69 99 LEU A O 1
ATOM 773 N N . ARG A 1 100 ? 17.602 48.514 60.225 1.00 17.60 100 ARG A N 1
ATOM 774 C CA . ARG A 1 100 ? 17.741 47.387 59.306 1.00 18.07 100 ARG A CA 1
ATOM 775 C C . ARG A 1 100 ? 16.331 46.960 58.843 1.00 19.94 100 ARG A C 1
ATOM 776 O O . ARG A 1 100 ? 15.480 46.590 59.661 1.00 22.43 100 ARG A O 1
ATOM 784 N N . ASP A 1 101 ? 16.124 46.994 57.539 1.00 22.62 101 ASP A N 1
ATOM 785 C CA . ASP A 1 101 ? 14.891 46.514 56.910 1.00 24.94 101 ASP A CA 1
ATOM 786 C C . ASP A 1 101 ? 15.267 45.888 55.552 1.00 24.46 101 ASP A C 1
ATOM 787 O O . ASP A 1 101 ? 15.183 46.510 54.484 1.00 27.14 101 ASP A O 1
ATOM 792 N N . GLU A 1 102 ? 15.808 44.679 55.655 1.00 21.24 102 GLU A N 1
ATOM 793 C CA . GLU A 1 102 ? 16.245 43.894 54.527 1.00 19.05 102 GLU A CA 1
ATOM 794 C C . GLU A 1 102 ? 15.067 43.069 54.024 1.00 17.02 102 GLU A C 1
ATOM 795 O O . GLU A 1 102 ? 14.394 42.368 54.800 1.00 16.65 102 GLU A O 1
ATOM 801 N N . PRO A 1 103 ? 14.818 43.139 52.725 1.00 16.74 103 PRO A N 1
ATOM 802 C CA . PRO A 1 103 ? 13.746 42.338 52.140 1.00 16.40 103 PRO A CA 1
ATOM 803 C C . PRO A 1 103 ? 13.997 40.860 52.373 1.00 16.00 103 PRO A C 1
ATOM 804 O O . PRO A 1 103 ? 15.141 40.407 52.364 1.00 15.37 103 PRO A O 1
ATOM 808 N N . THR A 1 104 ? 12.931 40.115 52.582 1.00 14.95 104 THR A N 1
ATOM 809 C CA . THR A 1 104 ? 13.009 38.665 52.692 1.00 15.49 104 THR A CA 1
ATOM 810 C C . THR A 1 104 ? 13.215 38.074 51.310 1.00 14.10 104 THR A C 1
ATOM 811 O O . THR A 1 104 ? 12.987 38.736 50.301 1.00 13.41 104 THR A O 1
ATOM 815 N N . ILE A 1 105 ? 13.669 36.831 51.266 1.00 14.82 105 ILE A N 1
ATOM 816 C CA . ILE A 1 105 ? 13.782 36.126 50.001 1.00 14.48 105 ILE A CA 1
ATOM 817 C C . ILE A 1 105 ? 12.409 36.130 49.306 1.00 15.42 105 ILE A C 1
ATOM 818 O O . ILE A 1 105 ? 12.348 36.324 48.104 1.00 16.02 105 ILE A O 1
ATOM 823 N N . ALA A 1 106 ? 11.331 35.977 50.069 1.00 16.88 106 ALA A N 1
ATOM 824 C CA . ALA A 1 106 ? 9.987 35.988 49.456 1.00 17.76 106 ALA A CA 1
ATOM 825 C C . ALA A 1 106 ? 9.656 37.324 48.784 1.00 18.08 106 ALA A C 1
ATOM 826 O O . ALA A 1 106 ? 9.104 37.354 47.688 1.00 19.09 106 ALA A O 1
ATOM 828 N N . GLU A 1 107 ? 9.994 38.421 49.450 1.00 17.99 107 GLU A N 1
ATOM 829 C CA . GLU A 1 107 ? 9.759 39.756 48.922 1.00 18.69 107 GLU A CA 1
ATOM 830 C C . GLU A 1 107 ? 10.548 39.973 47.645 1.00 19.28 107 GLU A C 1
ATOM 831 O O . GLU A 1 107 ? 10.074 40.656 46.752 1.00 20.48 107 GLU A O 1
ATOM 837 N N . LEU A 1 108 ? 11.734 39.371 47.532 1.00 18.84 108 LEU A N 1
ATOM 838 C CA . LEU A 1 108 ? 12.560 39.552 46.334 1.00 20.19 108 LEU A CA 1
ATOM 839 C C . LEU A 1 108 ? 12.009 38.838 45.094 1.00 22.27 108 LEU A C 1
ATOM 840 O O . LEU A 1 108 ? 12.493 39.073 43.979 1.00 21.67 108 LEU A O 1
ATOM 845 N N . ALA A 1 109 ? 10.992 38.008 45.282 1.00 25.27 109 ALA A N 1
ATOM 846 C CA . ALA A 1 109 ? 10.187 37.505 44.157 1.00 28.34 109 ALA A CA 1
ATOM 847 C C . ALA A 1 109 ? 9.624 38.639 43.306 1.00 30.28 109 ALA A C 1
ATOM 848 O O . ALA A 1 109 ? 9.362 38.447 42.118 1.00 31.92 109 ALA A O 1
ATOM 850 N N . LYS A 1 110 ? 9.455 39.824 43.888 1.00 32.40 110 LYS A N 1
ATOM 851 C CA . LYS A 1 110 ? 8.955 40.999 43.154 1.00 33.93 110 LYS A CA 1
ATOM 852 C C . LYS A 1 110 ? 9.951 41.543 42.117 1.00 34.29 110 LYS A C 1
ATOM 853 O O . LYS A 1 110 ? 9.589 42.369 41.274 1.00 34.48 110 LYS A O 1
ATOM 859 N N . ASP A 1 111 ? 11.204 41.096 42.184 1.00 33.56 111 ASP A N 1
ATOM 860 C CA . ASP A 1 111 ? 12.195 41.422 41.169 1.00 33.52 111 ASP A CA 1
ATOM 861 C C . ASP A 1 111 ? 12.181 40.378 40.041 1.00 33.79 111 ASP A C 1
ATOM 862 O O . ASP A 1 111 ? 13.230 40.066 39.486 1.00 32.79 111 ASP A O 1
ATOM 867 N N . LYS A 1 112 ? 11.002 39.859 39.689 1.00 34.93 112 LYS A N 1
ATOM 868 C CA . LYS A 1 112 ? 10.855 38.882 38.600 1.00 35.72 112 LYS A CA 1
ATOM 869 C C . LYS A 1 112 ? 11.550 39.398 37.342 1.00 35.35 112 LYS A C 1
ATOM 870 O O . LYS A 1 112 ? 12.401 38.718 36.759 1.00 34.99 112 LYS A O 1
ATOM 876 N N . SER A 1 113 ? 11.176 40.601 36.930 1.00 34.80 113 SER A N 1
ATOM 877 C CA . SER A 1 113 ? 12.006 41.368 36.037 1.00 34.82 113 SER A CA 1
ATOM 878 C C . SER A 1 113 ? 13.182 41.921 36.854 1.00 33.96 113 SER A C 1
ATOM 879 O O . SER A 1 113 ? 13.009 42.652 37.875 1.00 35.67 113 SER A O 1
ATOM 882 N N . GLU A 1 114 ? 14.352 41.613 36.317 1.00 31.34 114 GLU A N 1
ATOM 883 C CA . GLU A 1 114 ? 15.675 41.748 36.897 1.00 29.61 114 GLU A CA 1
ATOM 884 C C . GLU A 1 114 ? 16.257 40.337 37.083 1.00 26.54 114 GLU A C 1
ATOM 885 O O . GLU A 1 114 ? 17.355 40.053 36.609 1.00 25.02 114 GLU A O 1
ATOM 891 N N . ARG A 1 115 ? 15.516 39.440 37.729 1.00 23.77 115 ARG A N 1
ATOM 892 C CA . ARG A 1 115 ? 16.052 38.089 37.971 1.00 21.70 115 ARG A CA 1
ATOM 893 C C . ARG A 1 115 ? 16.076 37.245 36.704 1.00 21.87 115 ARG A C 1
ATOM 894 O O . ARG A 1 115 ? 17.044 36.521 36.452 1.00 20.75 115 ARG A O 1
ATOM 902 N N . GLN A 1 116 ? 15.025 37.351 35.908 1.00 22.40 116 GLN A N 1
ATOM 903 C CA . GLN A 1 116 ? 14.933 36.637 34.645 1.00 23.22 116 GLN A CA 1
ATOM 904 C C . GLN A 1 116 ? 16.006 37.116 33.674 1.00 22.44 116 GLN A C 1
ATOM 905 O O . GLN A 1 116 ? 16.601 36.293 32.981 1.00 22.32 116 GLN A O 1
ATOM 911 N N . ALA A 1 117 ? 16.287 38.419 33.658 1.00 21.43 117 ALA A N 1
ATOM 912 C CA . ALA A 1 117 ? 17.320 38.962 32.785 1.00 21.01 117 ALA A CA 1
ATOM 913 C C . ALA A 1 117 ? 18.665 38.411 33.227 1.00 20.62 117 ALA A C 1
ATOM 914 O O . ALA A 1 117 ? 19.530 38.083 32.401 1.00 21.11 117 ALA A O 1
ATOM 916 N N . ALA A 1 118 ? 18.860 38.288 34.539 1.00 19.02 118 ALA A N 1
ATOM 917 C CA . ALA A 1 118 ? 20.138 37.795 35.019 1.00 18.35 118 ALA A CA 1
ATOM 918 C C . ALA A 1 118 ? 20.336 36.336 34.627 1.00 17.94 118 ALA A C 1
ATOM 919 O O . ALA A 1 118 ? 21.404 35.963 34.141 1.00 16.89 118 ALA A O 1
ATOM 921 N N . LEU A 1 119 ? 19.304 35.521 34.819 1.00 17.15 119 LEU A N 1
ATOM 922 C CA . LEU A 1 119 ? 19.392 34.089 34.559 1.00 17.41 119 LEU A CA 1
ATOM 923 C C . LEU A 1 119 ? 19.483 33.806 33.055 1.00 18.10 119 LEU A C 1
ATOM 924 O O . LEU A 1 119 ? 20.012 32.774 32.678 1.00 19.85 119 LEU A O 1
ATOM 929 N N . ALA A 1 120 ? 19.032 34.752 32.237 1.00 19.42 120 ALA A N 1
ATOM 930 C CA . ALA A 1 120 ? 19.110 34.625 30.775 1.00 20.42 120 ALA A CA 1
ATOM 931 C C . ALA A 1 120 ? 20.496 35.009 30.263 1.00 20.19 120 ALA A C 1
ATOM 932 O O . ALA A 1 120 ? 20.845 34.696 29.117 1.00 22.67 120 ALA A O 1
ATOM 934 N N . SER A 1 121 ? 21.276 35.701 31.089 1.00 19.94 121 SER A N 1
ATOM 935 C CA . SER A 1 121 ? 22.651 36.096 30.776 1.00 18.78 121 SER A CA 1
ATOM 936 C C . SER A 1 121 ? 23.623 34.960 31.053 1.00 16.77 121 SER A C 1
ATOM 937 O O . SER A 1 121 ? 23.299 33.973 31.718 1.00 16.61 121 SER A O 1
ATOM 940 N N . ALA A 1 122 ? 24.827 35.126 30.546 1.00 15.80 122 ALA A N 1
ATOM 941 C CA . ALA A 1 122 ? 25.939 34.239 30.863 1.00 15.50 122 ALA A CA 1
ATOM 942 C C . ALA A 1 122 ? 26.177 34.311 32.370 1.00 15.91 122 ALA A C 1
ATOM 943 O O . ALA A 1 122 ? 25.911 35.335 32.971 1.00 14.97 122 ALA A O 1
ATOM 945 N N . PRO A 1 123 ? 26.702 33.239 32.963 1.00 15.16 123 PRO A N 1
ATOM 946 C CA . PRO A 1 123 ? 27.108 33.317 34.371 1.00 14.80 123 PRO A CA 1
ATOM 947 C C . PRO A 1 123 ? 28.283 34.268 34.463 1.00 15.05 123 PRO A C 1
ATOM 948 O O . PRO A 1 123 ? 29.185 34.251 33.610 1.00 16.22 123 PRO A O 1
ATOM 952 N N . HIS A 1 124 ? 28.250 35.131 35.469 1.00 15.46 124 HIS A N 1
ATOM 953 C CA . HIS A 1 124 ? 29.325 36.084 35.668 1.00 15.61 124 HIS A CA 1
ATOM 954 C C . HIS A 1 124 ? 30.665 35.392 35.976 1.00 14.83 124 HIS A C 1
ATOM 955 O O . HIS A 1 124 ? 31.758 35.926 35.668 1.00 14.52 124 HIS A O 1
ATOM 962 N N . ASP A 1 125 ? 30.572 34.249 36.645 1.00 13.72 125 ASP A N 1
ATOM 963 C CA . ASP A 1 125 ? 31.703 33.417 37.018 1.00 13.53 125 ASP A CA 1
ATOM 964 C C . ASP A 1 125 ? 31.325 31.966 36.893 1.00 13.46 125 ASP A C 1
ATOM 965 O O . ASP A 1 125 ? 30.150 31.589 37.076 1.00 13.75 125 ASP A O 1
ATOM 970 N N . THR A 1 126 ? 32.336 31.155 36.606 1.00 14.28 126 THR A N 1
ATOM 971 C CA . THR A 1 126 ? 32.193 29.725 36.590 1.00 15.17 126 THR A CA 1
ATOM 972 C C . THR A 1 126 ? 33.289 29.141 37.454 1.00 14.95 126 THR A C 1
ATOM 973 O O . THR A 1 126 ? 34.467 29.270 37.133 1.00 16.18 126 THR A O 1
ATOM 977 N N . VAL A 1 127 ? 32.895 28.549 38.585 1.00 14.33 127 VAL A N 1
ATOM 978 C CA . VAL A 1 127 ? 33.827 28.005 39.559 1.00 13.75 127 VAL A CA 1
ATOM 979 C C . VAL A 1 127 ? 33.355 26.636 40.036 1.00 13.31 127 VAL A C 1
ATOM 980 O O . VAL A 1 127 ? 32.354 26.126 39.543 1.00 14.09 127 VAL A O 1
ATOM 984 N N . ASP A 1 128 ? 34.080 26.036 40.980 1.00 13.23 128 ASP A N 1
ATOM 985 C CA . ASP A 1 128 ? 33.723 24.727 41.498 1.00 13.48 128 ASP A CA 1
ATOM 986 C C . ASP A 1 128 ? 32.666 24.799 42.610 1.00 12.45 128 ASP A C 1
ATOM 987 O O . ASP A 1 128 ? 31.682 24.038 42.609 1.00 13.64 128 ASP A O 1
ATOM 992 N N . VAL A 1 129 ? 32.872 25.708 43.553 1.00 12.30 129 VAL A N 1
ATOM 993 C CA . VAL A 1 129 ? 32.073 25.763 44.769 1.00 12.14 129 VAL A CA 1
ATOM 994 C C . VAL A 1 129 ? 31.807 27.233 45.104 1.00 11.00 129 VAL A C 1
ATOM 995 O O . VAL A 1 129 ? 32.732 28.032 45.111 1.00 11.55 129 VAL A O 1
ATOM 999 N N . VAL A 1 130 ? 30.564 27.555 45.432 1.00 11.27 130 VAL A N 1
ATOM 1000 C CA . VAL A 1 130 ? 30.223 28.829 46.052 1.00 10.65 130 VAL A CA 1
ATOM 1001 C C . VAL A 1 130 ? 29.837 28.579 47.501 1.00 9.70 130 VAL A C 1
ATOM 1002 O O . VAL A 1 130 ? 29.000 27.705 47.786 1.00 10.43 130 VAL A O 1
ATOM 1006 N N . VAL A 1 131 ? 30.446 29.341 48.405 1.00 9.21 131 VAL A N 1
ATOM 1007 C CA . VAL A 1 131 ? 30.152 29.284 49.839 1.00 9.25 131 VAL A CA 1
ATOM 1008 C C . VAL A 1 131 ? 29.425 30.570 50.218 1.00 9.17 131 VAL A C 1
ATOM 1009 O O . VAL A 1 131 ? 29.884 31.682 49.858 1.00 9.32 131 VAL A O 1
ATOM 1013 N N . VAL A 1 132 ? 28.282 30.419 50.887 1.00 8.87 132 VAL A N 1
ATOM 1014 C CA . VAL A 1 132 ? 27.422 31.529 51.218 1.00 8.02 132 VAL A CA 1
ATOM 1015 C C . VAL A 1 132 ? 27.504 31.753 52.732 1.00 8.22 132 VAL A C 1
ATOM 1016 O O . VAL A 1 132 ? 27.010 30.931 53.544 1.00 7.45 132 VAL A O 1
ATOM 1020 N N . GLY A 1 133 ? 28.126 32.865 53.108 1.00 8.14 133 GLY A N 1
ATOM 1021 C CA . GLY A 1 133 ? 28.268 33.306 54.492 1.00 8.21 133 GLY A CA 1
ATOM 1022 C C . GLY A 1 133 ? 29.717 33.345 54.937 1.00 9.00 133 GLY A C 1
ATOM 1023 O O . GLY A 1 133 ? 30.434 32.357 54.779 1.00 8.94 133 GLY A O 1
ATOM 1024 N N . SER A 1 134 ? 30.143 34.460 55.534 1.00 9.12 134 SER A N 1
ATOM 1025 C CA . SER A 1 134 ? 31.558 34.632 55.956 1.00 8.79 134 SER A CA 1
ATOM 1026 C C . SER A 1 134 ? 31.734 34.533 57.464 1.00 7.83 134 SER A C 1
ATOM 1027 O O . SER A 1 134 ? 32.539 35.233 58.089 1.00 8.13 134 SER A O 1
ATOM 1030 N N . GLY A 1 135 ? 30.937 33.687 58.116 1.00 7.93 135 GLY A N 1
ATOM 1031 C CA . GLY A 1 135 ? 31.203 33.280 59.482 1.00 8.01 135 GLY A CA 1
ATOM 1032 C C . GLY A 1 135 ? 32.249 32.185 59.583 1.00 7.89 135 GLY A C 1
ATOM 1033 O O . GLY A 1 135 ? 32.976 31.963 58.625 1.00 9.19 135 GLY A O 1
ATOM 1034 N N . GLY A 1 136 ? 32.350 31.528 60.736 1.00 8.64 136 GLY A N 1
ATOM 1035 C CA . GLY A 1 136 ? 33.315 30.468 60.899 1.00 7.50 136 GLY A CA 1
ATOM 1036 C C . GLY A 1 136 ? 33.108 29.313 59.959 1.00 7.95 136 GLY A C 1
ATOM 1037 O O . GLY A 1 136 ? 34.055 28.737 59.423 1.00 8.72 136 GLY A O 1
ATOM 1038 N N . ALA A 1 137 ? 31.858 28.907 59.764 1.00 7.78 137 ALA A N 1
ATOM 1039 C CA . ALA A 1 137 ? 31.597 27.791 58.899 1.00 7.31 137 ALA A CA 1
ATOM 1040 C C . ALA A 1 137 ? 31.976 28.069 57.467 1.00 8.31 137 ALA A C 1
ATOM 1041 O O . ALA A 1 137 ? 32.557 27.232 56.800 1.00 9.17 137 ALA A O 1
ATOM 1043 N N . GLY A 1 138 ? 31.650 29.254 56.971 1.00 8.23 138 GLY A N 1
ATOM 1044 C CA . GLY A 1 138 ? 31.867 29.625 55.592 1.00 7.41 138 GLY A CA 1
ATOM 1045 C C . GLY A 1 138 ? 33.344 29.790 55.280 1.00 8.35 138 GLY A C 1
ATOM 1046 O O . GLY A 1 138 ? 33.817 29.276 54.277 1.00 9.07 138 GLY A O 1
ATOM 1047 N N . PHE A 1 139 ? 34.054 30.509 56.115 1.00 9.14 139 PHE A N 1
ATOM 1048 C CA . PHE A 1 139 ? 35.508 30.610 55.908 1.00 9.17 139 PHE A CA 1
ATOM 1049 C C . PHE A 1 139 ? 36.148 29.223 55.973 1.00 9.84 139 PHE A C 1
ATOM 1050 O O . PHE A 1 139 ? 37.034 28.910 55.149 1.00 10.71 139 PHE A O 1
ATOM 1058 N N . SER A 1 140 ? 35.751 28.392 56.938 1.00 9.65 140 SER A N 1
ATOM 1059 C CA . SER A 1 140 ? 36.369 27.065 57.044 1.00 9.39 140 SER A CA 1
ATOM 1060 C C . SER A 1 140 ? 36.119 26.253 55.771 1.00 10.16 140 SER A C 1
ATOM 1061 O O . SER A 1 140 ? 37.023 25.612 55.226 1.00 10.82 140 SER A O 1
ATOM 1064 N N . ALA A 1 141 ? 34.892 26.296 55.265 1.00 9.42 141 ALA A N 1
ATOM 1065 C CA . ALA A 1 141 ? 34.530 25.587 54.042 1.00 8.96 141 ALA A CA 1
ATOM 1066 C C . ALA A 1 141 ? 35.317 26.130 52.862 1.00 10.33 141 ALA A C 1
ATOM 1067 O O . ALA A 1 141 ? 35.771 25.365 51.994 1.00 10.30 141 ALA A O 1
ATOM 1069 N N . ALA A 1 142 ? 35.415 27.453 52.755 1.00 9.97 142 ALA A N 1
ATOM 1070 C CA . ALA A 1 142 ? 36.144 28.037 51.615 1.00 10.10 142 ALA A CA 1
ATOM 1071 C C . ALA A 1 142 ? 37.621 27.639 51.631 1.00 11.19 142 ALA A C 1
ATOM 1072 O O . ALA A 1 142 ? 38.166 27.310 50.582 1.00 9.91 142 ALA A O 1
ATOM 1074 N N . ILE A 1 143 ? 38.243 27.673 52.804 1.00 10.64 143 ILE A N 1
ATOM 1075 C CA . ILE A 1 143 ? 39.651 27.275 52.952 1.00 11.10 143 ILE A CA 1
ATOM 1076 C C . ILE A 1 143 ? 39.801 25.793 52.644 1.00 12.67 143 ILE A C 1
ATOM 1077 O O . ILE A 1 143 ? 40.671 25.423 51.841 1.00 12.21 143 ILE A O 1
ATOM 1082 N N . SER A 1 144 ? 38.977 24.935 53.241 1.00 11.96 144 SER A N 1
ATOM 1083 C CA . SER A 1 144 ? 39.163 23.486 53.058 1.00 12.29 144 SER A CA 1
ATOM 1084 C C . SER A 1 144 ? 38.899 23.068 51.614 1.00 12.64 144 SER A C 1
ATOM 1085 O O . SER A 1 144 ? 39.619 22.232 51.056 1.00 13.48 144 SER A O 1
ATOM 1088 N N . ALA A 1 145 ? 37.900 23.654 50.979 1.00 12.48 145 ALA A N 1
ATOM 1089 C CA . ALA A 1 145 ? 37.631 23.337 49.565 1.00 12.88 145 ALA A CA 1
ATOM 1090 C C . ALA A 1 145 ? 38.840 23.802 48.700 1.00 13.64 145 ALA A C 1
ATOM 1091 O O . ALA A 1 145 ? 39.289 23.090 47.784 1.00 13.55 145 ALA A O 1
ATOM 1093 N N . THR A 1 146 ? 39.349 24.995 48.966 1.00 13.02 146 THR A N 1
ATOM 1094 C CA . THR A 1 146 ? 40.513 25.520 48.246 1.00 13.46 146 THR A CA 1
ATOM 1095 C C . THR A 1 146 ? 41.737 24.606 48.426 1.00 14.23 146 THR A C 1
ATOM 1096 O O . THR A 1 146 ? 42.431 24.292 47.442 1.00 15.18 146 THR A O 1
ATOM 1100 N N . ASP A 1 147 ? 41.980 24.153 49.647 1.00 13.66 147 ASP A N 1
ATOM 1101 C CA . ASP A 1 147 ? 43.104 23.225 49.892 1.00 14.15 147 ASP A CA 1
ATOM 1102 C C . ASP A 1 147 ? 42.892 21.869 49.225 1.00 15.85 147 ASP A C 1
ATOM 1103 O O . ASP A 1 147 ? 43.883 21.165 48.994 1.00 17.45 147 ASP A O 1
ATOM 1108 N N . SER A 1 148 ? 41.654 21.503 48.924 1.00 15.79 148 SER A N 1
ATOM 1109 C CA . SER A 1 148 ? 41.323 20.250 48.223 1.00 17.27 148 SER A CA 1
ATOM 1110 C C . SER A 1 148 ? 41.303 20.404 46.702 1.00 17.64 148 SER A C 1
ATOM 1111 O O . SER A 1 148 ? 40.862 19.487 45.990 1.00 20.84 148 SER A O 1
ATOM 1114 N N . GLY A 1 149 ? 41.721 21.558 46.204 1.00 17.57 149 GLY A N 1
ATOM 1115 C CA . GLY A 1 149 ? 41.881 21.801 44.778 1.00 17.55 149 GLY A CA 1
ATOM 1116 C C . GLY A 1 149 ? 40.738 22.518 44.084 1.00 17.73 149 GLY A C 1
ATOM 1117 O O . GLY A 1 149 ? 40.751 22.716 42.858 1.00 19.09 149 GLY A O 1
ATOM 1118 N N . ALA A 1 150 ? 39.726 22.914 44.844 1.00 16.54 150 ALA A N 1
ATOM 1119 C CA . ALA A 1 150 ? 38.577 23.602 44.260 1.00 15.81 150 ALA A CA 1
ATOM 1120 C C . ALA A 1 150 ? 38.782 25.112 44.152 1.00 15.09 150 ALA A C 1
ATOM 1121 O O . ALA A 1 150 ? 39.418 25.716 44.999 1.00 15.81 150 ALA A O 1
ATOM 1123 N N . LYS A 1 151 ? 38.222 25.700 43.098 1.00 14.02 151 LYS A N 1
ATOM 1124 C CA . LYS A 1 151 ? 38.119 27.154 42.969 1.00 13.48 151 LYS A CA 1
ATOM 1125 C C . LYS A 1 151 ? 36.794 27.591 43.610 1.00 12.84 151 LYS A C 1
ATOM 1126 O O . LYS A 1 151 ? 35.737 27.096 43.251 1.00 12.79 151 LYS A O 1
ATOM 1132 N N . VAL A 1 152 ? 36.902 28.487 44.583 1.00 12.21 152 VAL A N 1
ATOM 1133 C CA . VAL A 1 152 ? 35.751 28.921 45.396 1.00 11.94 152 VAL A CA 1
ATOM 1134 C C . VAL A 1 152 ? 35.462 30.414 45.216 1.00 12.07 152 VAL A C 1
ATOM 1135 O O . VAL A 1 152 ? 36.359 31.214 45.000 1.00 12.64 152 VAL A O 1
ATOM 1139 N N . ILE A 1 153 ? 34.196 30.777 45.280 1.00 10.93 153 ILE A N 1
ATOM 1140 C CA . ILE A 1 153 ? 33.801 32.150 45.597 1.00 10.65 153 ILE A CA 1
ATOM 1141 C C . ILE A 1 153 ? 33.068 32.100 46.935 1.00 10.25 153 ILE A C 1
ATOM 1142 O O . ILE A 1 153 ? 32.146 31.284 47.118 1.00 10.86 153 ILE A O 1
ATOM 1147 N N . LEU A 1 154 ? 33.445 32.988 47.840 1.00 9.40 154 LEU A N 1
ATOM 1148 C CA . LEU A 1 154 ? 32.822 33.141 49.174 1.00 9.85 154 LEU A CA 1
ATOM 1149 C C . LEU A 1 154 ? 32.054 34.447 49.160 1.00 9.89 154 LEU A C 1
ATOM 1150 O O . LEU A 1 154 ? 32.643 35.479 48.859 1.00 10.24 154 LEU A O 1
ATOM 1155 N N . ILE A 1 155 ? 30.754 34.426 49.450 1.00 9.77 155 ILE A N 1
ATOM 1156 C CA . ILE A 1 155 ? 29.960 35.657 49.486 1.00 9.05 155 ILE A CA 1
ATOM 1157 C C . ILE A 1 155 ? 29.423 35.957 50.874 1.00 9.42 155 ILE A C 1
ATOM 1158 O O . ILE A 1 155 ? 29.173 35.051 51.662 1.00 9.46 155 ILE A O 1
ATOM 1163 N N . GLU A 1 156 ? 29.276 37.243 51.159 1.00 9.14 156 GLU A N 1
ATOM 1164 C CA . GLU A 1 156 ? 28.748 37.758 52.424 1.00 9.10 156 GLU A CA 1
ATOM 1165 C C . GLU A 1 156 ? 27.776 38.892 52.132 1.00 8.34 156 GLU A C 1
ATOM 1166 O O . GLU A 1 156 ? 28.126 39.847 51.463 1.00 8.93 156 GLU A O 1
ATOM 1172 N N . LYS A 1 157 ? 26.539 38.782 52.611 1.00 8.60 157 LYS A N 1
ATOM 1173 C CA . LYS A 1 157 ? 25.538 39.825 52.368 1.00 8.75 157 LYS A CA 1
ATOM 1174 C C . LYS A 1 157 ? 25.815 41.135 53.120 1.00 8.18 157 LYS A C 1
ATOM 1175 O O . LYS A 1 157 ? 25.418 42.206 52.642 1.00 8.93 157 LYS A O 1
ATOM 1181 N N . GLU A 1 158 ? 26.410 41.047 54.305 1.00 8.76 158 GLU A N 1
ATOM 1182 C CA . GLU A 1 158 ? 26.756 42.201 55.124 1.00 8.52 158 GLU A CA 1
ATOM 1183 C C . GLU A 1 158 ? 27.927 42.972 54.562 1.00 8.63 158 GLU A C 1
ATOM 1184 O O . GLU A 1 158 ? 28.714 42.440 53.760 1.00 9.86 158 GLU A O 1
ATOM 1190 N N . PRO A 1 159 ? 28.146 44.183 55.068 1.00 9.13 159 PRO A N 1
ATOM 1191 C CA . PRO A 1 159 ? 29.345 44.931 54.676 1.00 9.77 159 PRO A CA 1
ATOM 1192 C C . PRO A 1 159 ? 30.590 44.462 55.367 1.00 9.61 159 PRO A C 1
ATOM 1193 O O . PRO A 1 159 ? 31.678 44.842 54.943 1.00 10.37 159 PRO A O 1
ATOM 1197 N N . VAL A 1 160 ? 30.449 43.658 56.425 1.00 9.23 160 VAL A N 1
ATOM 1198 C CA . VAL A 1 160 ? 31.575 43.189 57.232 1.00 9.66 160 VAL A CA 1
ATOM 1199 C C . VAL A 1 160 ? 31.529 41.685 57.357 1.00 10.11 160 VAL A C 1
ATOM 1200 O O . VAL A 1 160 ? 30.464 41.076 57.238 1.00 9.18 160 VAL A O 1
ATOM 1204 N N . ILE A 1 161 ? 32.711 41.092 57.516 1.00 8.83 161 ILE A N 1
ATOM 1205 C CA . ILE A 1 161 ? 32.857 39.653 57.690 1.00 8.66 161 ILE A CA 1
ATOM 1206 C C . ILE A 1 161 ? 32.483 39.182 59.061 1.00 7.81 161 ILE A C 1
ATOM 1207 O O . ILE A 1 161 ? 32.370 39.967 60.009 1.00 8.52 161 ILE A O 1
ATOM 1212 N N . GLY A 1 162 ? 32.235 37.883 59.157 1.00 7.61 162 GLY A N 1
ATOM 1213 C CA . GLY A 1 162 ? 32.323 37.212 60.426 1.00 7.09 162 GLY A CA 1
ATOM 1214 C C . GLY A 1 162 ? 31.015 36.843 61.121 1.00 6.99 162 GLY A C 1
ATOM 1215 O O . GLY A 1 162 ? 31.032 36.108 62.110 1.00 8.28 162 GLY A O 1
ATOM 1216 N N . GLY A 1 163 ? 29.902 37.368 60.644 1.00 7.89 163 GLY A N 1
ATOM 1217 C CA . GLY A 1 163 ? 28.606 36.981 61.223 1.00 7.65 163 GLY A CA 1
ATOM 1218 C C . GLY A 1 163 ? 28.562 37.120 62.724 1.00 7.87 163 GLY A C 1
ATOM 1219 O O . GLY A 1 163 ? 29.077 38.055 63.313 1.00 8.38 163 GLY A O 1
ATOM 1220 N N . ASN A 1 164 ? 27.898 36.164 63.373 1.00 8.54 164 ASN A N 1
ATOM 1221 C CA . ASN A 1 164 ? 27.934 36.031 64.805 1.00 8.88 164 ASN A CA 1
ATOM 1222 C C . ASN A 1 164 ? 29.231 35.410 65.335 1.00 8.63 164 ASN A C 1
ATOM 1223 O O . ASN A 1 164 ? 29.541 35.578 66.498 1.00 8.90 164 ASN A O 1
ATOM 1228 N N . ALA A 1 165 ? 29.962 34.671 64.496 1.00 9.22 165 ALA A N 1
ATOM 1229 C CA . ALA A 1 165 ? 31.175 33.961 64.943 1.00 9.01 165 ALA A CA 1
ATOM 1230 C C . ALA A 1 165 ? 32.233 34.902 65.481 1.00 8.92 165 ALA A C 1
ATOM 1231 O O . ALA A 1 165 ? 32.901 34.575 66.461 1.00 9.14 165 ALA A O 1
ATOM 1233 N N . LYS A 1 166 ? 32.309 36.089 64.899 1.00 8.92 166 LYS A N 1
ATOM 1234 C CA . LYS A 1 166 ? 33.292 37.061 65.371 1.00 8.77 166 LYS A CA 1
ATOM 1235 C C . LYS A 1 166 ? 33.012 37.605 66.758 1.00 9.76 166 LYS A C 1
ATOM 1236 O O . LYS A 1 166 ? 33.844 38.318 67.325 1.00 9.72 166 LYS A O 1
ATOM 1242 N N . LEU A 1 167 ? 31.808 37.349 67.286 1.00 9.62 167 LEU A N 1
ATOM 1243 C CA . LEU A 1 167 ? 31.386 37.799 68.594 1.00 10.05 167 LEU A CA 1
ATOM 1244 C C . LEU A 1 167 ? 31.624 36.746 69.651 1.00 10.54 167 LEU A C 1
ATOM 1245 O O . LEU A 1 167 ? 31.451 37.036 70.808 1.00 11.44 167 LEU A O 1
ATOM 1250 N N . ALA A 1 168 ? 32.011 35.516 69.270 1.00 10.97 168 ALA A N 1
ATOM 1251 C CA . ALA A 1 168 ? 32.115 34.429 70.234 1.00 11.94 168 ALA A CA 1
ATOM 1252 C C . ALA A 1 168 ? 33.095 34.718 71.318 1.00 12.03 168 ALA A C 1
ATOM 1253 O O . ALA A 1 168 ? 34.174 35.267 71.087 1.00 12.00 168 ALA A O 1
ATOM 1255 N N . ALA A 1 169 ? 32.729 34.385 72.554 1.00 12.21 169 ALA A N 1
ATOM 1256 C CA . ALA A 1 169 ? 33.588 34.745 73.674 1.00 14.28 169 ALA A CA 1
ATOM 1257 C C . ALA A 1 169 ? 34.233 33.511 74.363 1.00 14.78 169 ALA A C 1
ATOM 1258 O O . ALA A 1 169 ? 35.497 33.246 74.309 1.00 18.28 169 ALA A O 1
ATOM 1260 N N . GLY A 1 170 ? 33.388 32.724 74.975 1.00 12.57 170 GLY A N 1
ATOM 1261 C CA . GLY A 1 170 ? 33.794 31.765 75.954 1.00 13.04 170 GLY A CA 1
ATOM 1262 C C . GLY A 1 170 ? 34.631 30.607 75.487 1.00 11.86 170 GLY A C 1
ATOM 1263 O O . GLY A 1 170 ? 35.413 30.097 76.300 1.00 13.43 170 GLY A O 1
ATOM 1264 N N . GLY A 1 171 ? 34.467 30.136 74.255 1.00 11.11 171 GLY A N 1
ATOM 1265 C CA . GLY A 1 171 ? 35.425 29.144 73.742 1.00 10.60 171 GLY A CA 1
ATOM 1266 C C . GLY A 1 171 ? 34.929 28.115 72.754 1.00 11.39 171 GLY A C 1
ATOM 1267 O O . GLY A 1 171 ? 33.738 28.125 72.380 1.00 11.49 171 GLY A O 1
ATOM 1268 N N . MET A 1 172 ? 35.857 27.253 72.316 1.00 10.39 172 MET A N 1
ATOM 1269 C CA . MET A 1 172 ? 35.632 26.205 71.340 1.00 10.28 172 MET A CA 1
ATOM 1270 C C . MET A 1 172 ? 35.831 24.845 71.995 1.00 10.74 172 MET A C 1
ATOM 1271 O O . MET A 1 172 ? 36.945 24.530 72.406 1.00 11.26 172 MET A O 1
ATOM 1276 N N . ASN A 1 173 ? 34.777 24.051 72.117 1.00 10.28 173 ASN A N 1
ATOM 1277 C CA . ASN A 1 173 ? 34.919 22.751 72.794 1.00 9.92 173 ASN A CA 1
ATOM 1278 C C . ASN A 1 173 ? 35.648 21.691 71.967 1.00 10.33 173 ASN A C 1
ATOM 1279 O O . ASN A 1 173 ? 35.442 21.571 70.774 1.00 10.63 173 ASN A O 1
ATOM 1284 N N . ALA A 1 174 ? 36.508 20.912 72.639 1.00 11.53 174 ALA A N 1
ATOM 1285 C CA . ALA A 1 174 ? 37.202 19.798 71.984 1.00 11.82 174 ALA A CA 1
ATOM 1286 C C . ALA A 1 174 ? 37.784 18.872 73.046 1.00 11.58 174 ALA A C 1
ATOM 1287 O O . ALA A 1 174 ? 38.030 19.286 74.171 1.00 11.06 174 ALA A O 1
ATOM 1289 N N . ALA A 1 175 ? 37.977 17.618 72.659 1.00 12.76 175 ALA A N 1
ATOM 1290 C CA . ALA A 1 175 ? 38.634 16.644 73.545 1.00 14.12 175 ALA A CA 1
ATOM 1291 C C . ALA A 1 175 ? 39.228 15.563 72.648 1.00 14.81 175 ALA A C 1
ATOM 1292 O O . ALA A 1 175 ? 38.678 15.312 71.588 1.00 14.01 175 ALA A O 1
ATOM 1294 N N . TRP A 1 176 ? 40.347 14.897 72.998 1.00 15.46 176 TRP A N 1
ATOM 1295 C CA . TRP A 1 176 ? 41.214 15.205 74.134 1.00 15.84 176 TRP A CA 1
ATOM 1296 C C . TRP A 1 176 ? 42.461 15.851 73.553 1.00 16.00 176 TRP A C 1
ATOM 1297 O O . TRP A 1 176 ? 43.305 15.173 72.971 1.00 17.84 176 TRP A O 1
ATOM 1308 N N . THR A 1 177 ? 42.553 17.171 73.657 1.00 14.54 177 THR A N 1
ATOM 1309 C CA . THR A 1 177 ? 43.560 17.950 72.950 1.00 15.00 177 THR A CA 1
ATOM 1310 C C . THR A 1 177 ? 44.929 17.986 73.640 1.00 14.49 177 THR A C 1
ATOM 1311 O O . THR A 1 177 ? 45.046 17.776 74.857 1.00 14.94 177 THR A O 1
ATOM 1315 N N . ASP A 1 178 ? 45.954 18.288 72.854 1.00 15.20 178 ASP A N 1
ATOM 1316 C CA . ASP A 1 178 ? 47.289 18.565 73.414 1.00 15.78 178 ASP A CA 1
ATOM 1317 C C . ASP A 1 178 ? 47.189 19.732 74.378 1.00 15.28 178 ASP A C 1
ATOM 1318 O O . ASP A 1 178 ? 47.854 19.784 75.417 1.00 15.88 178 ASP A O 1
ATOM 1323 N N . GLN A 1 179 ? 46.297 20.689 74.060 1.00 13.78 179 GLN A N 1
ATOM 1324 C CA . GLN A 1 179 ? 46.139 21.862 74.866 1.00 14.19 179 GLN A CA 1
ATOM 1325 C C . GLN A 1 179 ? 45.601 21.500 76.246 1.00 13.75 179 GLN A C 1
ATOM 1326 O O . GLN A 1 179 ? 46.059 22.054 77.255 1.00 14.38 179 GLN A O 1
ATOM 1332 N N . GLN A 1 180 ? 44.623 20.597 76.295 1.00 13.81 180 GLN A N 1
ATOM 1333 C CA . GLN A 1 180 ? 44.105 20.074 77.558 1.00 14.70 180 GLN A CA 1
ATOM 1334 C C . GLN A 1 180 ? 45.197 19.362 78.367 1.00 16.06 180 GLN A C 1
ATOM 1335 O O . GLN A 1 180 ? 45.319 19.583 79.556 1.00 17.07 180 GLN A O 1
ATOM 1341 N N . LYS A 1 181 ? 45.967 18.510 77.691 1.00 16.88 181 LYS A N 1
ATOM 1342 C CA . LYS A 1 1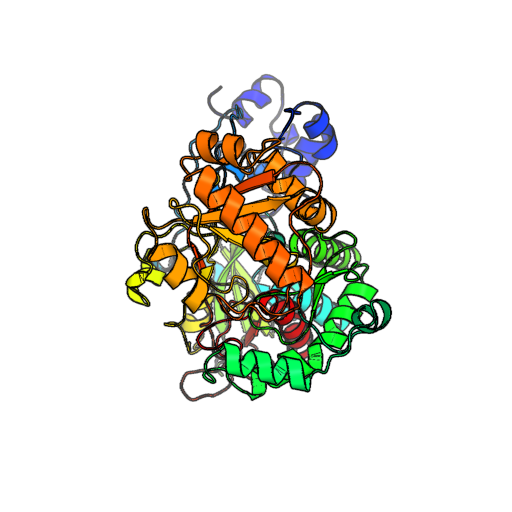81 ? 47.012 17.728 78.367 1.00 17.70 181 LYS A CA 1
ATOM 1343 C C . LYS A 1 181 ? 48.045 18.654 78.978 1.00 18.54 181 LYS A C 1
ATOM 1344 O O . LYS A 1 181 ? 48.494 18.408 80.114 1.00 20.19 181 LYS A O 1
ATOM 1350 N N . ALA A 1 182 ? 48.385 19.730 78.280 1.00 19.12 182 ALA A N 1
ATOM 1351 C CA . ALA A 1 182 ? 49.345 20.719 78.779 1.00 19.31 182 ALA A CA 1
ATOM 1352 C C . ALA A 1 182 ? 48.881 21.457 80.046 1.00 20.73 182 ALA A C 1
ATOM 1353 O O . ALA A 1 182 ? 49.717 21.976 80.816 1.00 22.45 182 ALA A O 1
ATOM 1355 N N . LYS A 1 183 ? 47.563 21.512 80.259 1.00 20.62 183 LYS A N 1
ATOM 1356 C CA . LYS A 1 183 ? 46.955 22.109 81.451 1.00 21.19 183 LYS A CA 1
ATOM 1357 C C . LYS A 1 183 ? 46.476 21.050 82.448 1.00 21.76 183 LYS A C 1
ATOM 1358 O O . LYS A 1 183 ? 45.735 21.351 83.387 1.00 22.17 183 LYS A O 1
ATOM 1364 N N . LYS A 1 184 ? 46.936 19.814 82.263 1.00 21.73 184 LYS A N 1
ATOM 1365 C CA . LYS A 1 184 ? 46.624 18.708 83.178 1.00 22.72 184 LYS A CA 1
ATOM 1366 C C . LYS A 1 184 ? 45.156 18.392 83.248 1.00 21.42 184 LYS A C 1
ATOM 1367 O O . LYS A 1 184 ? 44.609 18.071 84.316 1.00 21.85 184 LYS A O 1
ATOM 1373 N N . ILE A 1 185 ? 44.492 18.497 82.097 1.00 19.54 185 ILE A N 1
ATOM 1374 C CA . ILE A 1 185 ? 43.099 18.147 82.016 1.00 18.91 185 ILE A CA 1
ATOM 1375 C C . ILE A 1 185 ? 42.977 16.798 81.339 1.00 18.64 185 ILE A C 1
ATOM 1376 O O . ILE A 1 185 ? 43.624 16.541 80.321 1.00 18.87 185 ILE A O 1
ATOM 1381 N N . THR A 1 186 ? 42.146 15.956 81.932 1.00 19.47 186 THR A N 1
ATOM 1382 C CA . THR A 1 186 ? 41.796 14.656 81.386 1.00 19.90 186 THR A CA 1
ATOM 1383 C C . THR A 1 186 ? 40.385 14.693 80.808 1.00 19.79 186 THR A C 1
ATOM 1384 O O . THR A 1 186 ? 39.418 15.021 81.482 1.00 18.89 186 THR A O 1
ATOM 1388 N N . ASP A 1 187 ? 40.273 14.336 79.536 1.00 19.22 187 ASP A N 1
ATOM 1389 C CA . ASP A 1 187 ? 38.994 14.357 78.852 1.00 19.16 187 ASP A CA 1
ATOM 1390 C C . ASP A 1 187 ? 38.985 13.259 77.793 1.00 18.46 187 ASP A C 1
ATOM 1391 O O . ASP A 1 187 ? 39.991 12.548 77.629 1.00 18.26 187 ASP A O 1
ATOM 1396 N N . SER A 1 188 ? 37.857 13.088 77.104 1.00 17.54 188 SER A N 1
ATOM 1397 C CA . SER A 1 188 ? 37.781 12.180 75.957 1.00 17.48 188 SER A CA 1
ATOM 1398 C C . SER A 1 188 ? 36.671 12.611 75.004 1.00 16.99 188 SER A C 1
ATOM 1399 O O . SER A 1 188 ? 35.724 13.260 75.431 1.00 15.88 188 SER A O 1
ATOM 1402 N N . PRO A 1 189 ? 36.784 12.253 73.725 1.00 17.46 189 PRO A N 1
ATOM 1403 C CA . PRO A 1 189 ? 35.681 12.481 72.779 1.00 17.65 189 PRO A CA 1
ATOM 1404 C C . PRO A 1 189 ? 34.383 11.841 73.255 1.00 16.99 189 PRO A C 1
ATOM 1405 O O . PRO A 1 189 ? 33.322 12.424 73.133 1.00 16.59 189 PRO A O 1
ATOM 1409 N N . GLU A 1 190 ? 34.480 10.677 73.891 1.00 17.52 190 GLU A N 1
ATOM 1410 C CA . GLU A 1 190 ? 33.307 9.984 74.387 1.00 17.25 190 GLU A CA 1
ATOM 1411 C C . GLU A 1 190 ? 32.601 10.797 75.462 1.00 16.78 190 GLU A C 1
ATOM 1412 O O . GLU A 1 190 ? 31.385 10.882 75.475 1.00 16.17 190 GLU A O 1
ATOM 1418 N N . LEU A 1 191 ? 33.353 11.397 76.371 1.00 16.14 191 LEU A N 1
ATOM 1419 C CA . LEU A 1 191 ? 32.781 12.203 77.433 1.00 15.99 191 LEU A CA 1
ATOM 1420 C C . LEU A 1 191 ? 32.168 13.471 76.838 1.00 15.54 191 LEU A C 1
ATOM 1421 O O . LEU A 1 191 ? 31.089 13.881 77.261 1.00 15.77 191 LEU A O 1
ATOM 1426 N N . MET A 1 192 ? 32.813 14.048 75.826 1.00 14.76 192 MET A N 1
ATOM 1427 C CA . MET A 1 192 ? 32.227 15.212 75.143 1.00 14.67 192 MET A CA 1
ATOM 1428 C C . MET A 1 192 ? 30.889 14.848 74.473 1.00 15.48 192 MET A C 1
ATOM 1429 O O . MET A 1 192 ? 29.907 15.609 74.537 1.00 14.71 192 MET A O 1
ATOM 1434 N N . PHE A 1 193 ? 30.888 13.716 73.784 1.00 16.07 193 PHE A N 1
ATOM 1435 C CA . PHE A 1 193 ? 29.671 13.158 73.198 1.00 16.66 193 PHE A CA 1
ATOM 1436 C C . PHE A 1 193 ? 28.551 12.960 74.233 1.00 16.67 193 PHE A C 1
ATOM 1437 O O . PHE A 1 193 ? 27.430 13.392 74.025 1.00 16.57 193 PHE A O 1
ATOM 1445 N N . GLU A 1 194 ? 28.878 12.357 75.376 1.00 17.12 194 GLU A N 1
ATOM 1446 C CA . GLU A 1 194 ? 27.884 12.086 76.398 1.00 17.27 194 GLU A CA 1
ATOM 1447 C C . GLU A 1 194 ? 27.327 13.384 76.996 1.00 15.74 194 GLU A C 1
ATOM 1448 O O . GLU A 1 194 ? 26.137 13.543 77.148 1.00 17.07 194 GLU A O 1
ATOM 1454 N N . ASP A 1 195 ? 28.207 14.335 77.316 1.00 14.94 195 ASP A N 1
ATOM 1455 C CA . ASP A 1 195 ? 27.766 15.603 77.839 1.00 15.17 195 ASP A CA 1
ATOM 1456 C C . ASP A 1 195 ? 26.832 16.278 76.820 1.00 14.22 195 ASP A C 1
ATOM 1457 O O . ASP A 1 195 ? 25.839 16.910 77.206 1.00 13.81 195 ASP A O 1
ATOM 1462 N N . THR A 1 196 ? 27.182 16.194 75.535 1.00 14.02 196 THR A N 1
ATOM 1463 C CA . THR A 1 196 ? 26.447 16.910 74.494 1.00 13.83 196 THR A CA 1
ATOM 1464 C C . THR A 1 196 ? 25.021 16.345 74.329 1.00 14.84 196 THR A C 1
ATOM 1465 O O . THR A 1 196 ? 24.040 17.083 74.336 1.00 14.63 196 THR A O 1
ATOM 1469 N N . MET A 1 197 ? 24.931 15.025 74.238 1.00 15.97 197 MET A N 1
ATOM 1470 C CA . MET A 1 197 ? 23.643 14.343 74.160 1.00 16.81 197 MET A CA 1
ATOM 1471 C C . MET A 1 197 ? 22.771 14.637 75.376 1.00 16.86 197 MET A C 1
ATOM 1472 O O . MET A 1 197 ? 21.590 14.984 75.252 1.00 17.40 197 MET A O 1
ATOM 1477 N N . LYS A 1 198 ? 23.330 14.502 76.568 1.00 17.67 198 LYS A N 1
ATOM 1478 C CA . LYS A 1 198 ? 22.575 14.776 77.783 1.00 18.51 198 LYS A CA 1
ATOM 1479 C C . LYS A 1 198 ? 22.108 16.218 77.799 1.00 17.44 198 LYS A C 1
ATOM 1480 O O . LYS A 1 198 ? 20.964 16.526 78.104 1.00 16.68 198 LYS A O 1
ATOM 1486 N N . GLY A 1 199 ? 23.010 17.124 77.430 1.00 16.61 199 GLY A N 1
ATOM 1487 C CA . GLY A 1 199 ? 22.713 18.540 77.428 1.00 16.50 199 GLY A CA 1
ATOM 1488 C C . GLY A 1 199 ? 21.601 18.890 76.467 1.00 16.21 199 GLY A C 1
ATOM 1489 O O . GLY A 1 199 ? 20.834 19.815 76.736 1.00 16.28 199 GLY A O 1
ATOM 1490 N N . GLY A 1 200 ? 21.514 18.152 75.366 1.00 16.51 200 GLY A N 1
ATOM 1491 C CA . GLY A 1 200 ? 20.489 18.383 74.372 1.00 16.95 200 GLY A CA 1
ATOM 1492 C C . GLY A 1 200 ? 19.203 17.616 74.610 1.00 17.84 200 GLY A C 1
ATOM 1493 O O . GLY A 1 200 ? 18.388 17.539 73.712 1.00 17.16 200 GLY A O 1
ATOM 1494 N N . GLN A 1 201 ? 19.067 17.006 75.789 1.00 18.10 201 GLN A N 1
ATOM 1495 C CA . GLN A 1 201 ? 17.859 16.222 76.152 1.00 19.12 201 GLN A CA 1
ATOM 1496 C C . GLN A 1 201 ? 17.668 15.023 75.230 1.00 19.01 201 GLN A C 1
ATOM 1497 O O . GLN A 1 201 ? 16.538 14.584 74.976 1.00 20.06 201 GLN A O 1
ATOM 1503 N N . ASN A 1 202 ? 18.787 14.500 74.725 1.00 18.94 202 ASN A N 1
ATOM 1504 C CA . ASN A 1 202 ? 18.843 13.382 73.807 1.00 20.33 202 ASN A CA 1
ATOM 1505 C C . ASN A 1 202 ? 17.981 13.551 72.544 1.00 19.82 202 ASN A C 1
ATOM 1506 O O . ASN A 1 202 ? 17.552 12.583 71.931 1.00 21.05 202 ASN A O 1
ATOM 1511 N N . ILE A 1 203 ? 17.772 14.799 72.143 1.00 18.69 203 ILE A N 1
ATOM 1512 C CA . ILE A 1 203 ? 17.055 15.125 70.915 1.00 18.29 203 ILE A CA 1
ATOM 1513 C C . ILE A 1 203 ? 18.057 15.131 69.741 1.00 17.73 203 ILE A C 1
ATOM 1514 O O . ILE A 1 203 ? 17.690 14.858 68.610 1.00 17.73 203 ILE A O 1
ATOM 1519 N N . ASN A 1 204 ? 19.334 15.385 70.047 1.00 17.17 204 ASN A N 1
ATOM 1520 C CA . ASN A 1 204 ? 20.385 15.487 69.027 1.00 16.62 204 ASN A CA 1
ATOM 1521 C C . ASN A 1 204 ? 20.471 14.248 68.150 1.00 17.04 204 ASN A C 1
ATOM 1522 O O . ASN A 1 204 ? 20.255 13.123 68.624 1.00 17.51 204 ASN A O 1
ATOM 1527 N N . ASP A 1 205 ? 20.782 14.422 66.875 1.00 16.54 205 ASP A N 1
ATOM 1528 C CA . ASP A 1 205 ? 21.098 13.307 65.994 1.00 15.85 205 ASP A CA 1
ATOM 1529 C C . ASP A 1 205 ? 22.432 12.713 66.429 1.00 16.52 205 ASP A C 1
ATOM 1530 O O . ASP A 1 205 ? 23.464 13.369 66.310 1.00 14.99 205 ASP A O 1
ATOM 1535 N N . PRO A 1 206 ? 22.473 11.496 66.963 1.00 16.77 206 PRO A N 1
ATOM 1536 C CA . PRO A 1 206 ? 23.749 10.984 67.470 1.00 17.30 206 PRO A CA 1
ATOM 1537 C C . PRO A 1 206 ? 24.854 10.837 66.429 1.00 16.69 206 PRO A C 1
ATOM 1538 O O . PRO A 1 206 ? 26.020 10.904 66.794 1.00 16.71 206 PRO A O 1
ATOM 1542 N N . ALA A 1 207 ? 24.507 10.653 65.155 1.00 16.20 207 ALA A N 1
ATOM 1543 C CA . ALA A 1 207 ? 25.512 10.530 64.119 1.00 16.41 207 ALA A CA 1
ATOM 1544 C C . ALA A 1 207 ? 26.205 11.889 63.947 1.00 16.07 207 ALA A C 1
ATOM 1545 O O . ALA A 1 207 ? 27.427 11.944 63.764 1.00 16.55 207 ALA A O 1
ATOM 1547 N N . LEU A 1 208 ? 25.430 12.966 64.049 1.00 15.90 208 LEU A N 1
ATOM 1548 C CA . LEU A 1 208 ? 26.002 14.328 63.942 1.00 15.41 208 LEU A CA 1
ATOM 1549 C C . LEU A 1 208 ? 26.830 14.675 65.166 1.00 15.10 208 LEU A C 1
ATOM 1550 O O . LEU A 1 208 ? 27.911 15.267 65.044 1.00 13.68 208 LEU A O 1
ATOM 1555 N N . VAL A 1 209 ? 26.393 14.269 66.357 1.00 14.44 209 VAL A N 1
ATOM 1556 C CA . VAL A 1 209 ? 27.165 14.526 67.570 1.00 14.36 209 VAL A CA 1
ATOM 1557 C C . VAL A 1 209 ? 28.465 13.722 67.553 1.00 14.22 209 VAL A C 1
ATOM 1558 O O . VAL A 1 209 ? 29.480 14.207 68.026 1.00 14.55 209 VAL A O 1
ATOM 1562 N N . LYS A 1 210 ? 28.452 12.532 66.960 1.00 15.53 210 LYS A N 1
ATOM 1563 C CA . LYS A 1 210 ? 29.667 11.744 66.855 1.00 16.04 210 LYS A CA 1
ATOM 1564 C C . LYS A 1 210 ? 30.682 12.468 65.985 1.00 15.32 210 LYS A C 1
ATOM 1565 O O . LYS A 1 210 ? 31.873 12.437 66.279 1.00 15.94 210 LYS A O 1
ATOM 1571 N N . VAL A 1 211 ? 30.231 13.122 64.917 1.00 13.95 211 V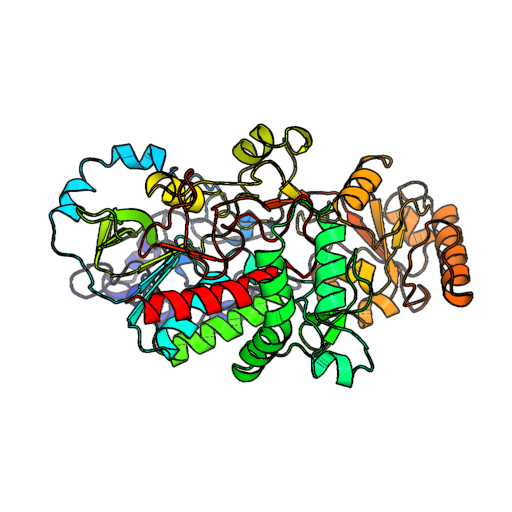AL A N 1
ATOM 1572 C CA . VAL A 1 211 ? 31.157 13.902 64.082 1.00 13.90 211 VAL A CA 1
ATOM 1573 C C . VAL A 1 211 ? 31.715 15.057 64.923 1.00 12.75 211 VAL A C 1
ATOM 1574 O O . VAL A 1 211 ? 32.918 15.285 64.941 1.00 13.38 211 VAL A O 1
ATOM 1578 N N . LEU A 1 212 ? 30.836 15.769 65.624 1.00 12.59 212 LEU A N 1
ATOM 1579 C CA . LEU A 1 212 ? 31.237 16.864 66.499 1.00 12.54 212 LEU A CA 1
ATOM 1580 C C . LEU A 1 212 ? 32.311 16.443 67.494 1.00 12.90 212 LEU A C 1
ATOM 1581 O O . LEU A 1 212 ? 33.335 17.085 67.613 1.00 12.95 212 LEU A O 1
ATOM 1586 N N . SER A 1 213 ? 32.064 15.368 68.248 1.00 13.20 213 SER A N 1
ATOM 1587 C CA . SER A 1 213 ? 33.024 14.954 69.254 1.00 13.51 213 SER A CA 1
ATOM 1588 C C . SER A 1 213 ? 34.305 14.377 68.639 1.00 12.60 213 SER A C 1
ATOM 1589 O O . SER A 1 213 ? 35.409 14.784 69.005 1.00 13.32 213 SER A O 1
ATOM 1592 N N . SER A 1 214 ? 34.160 13.477 67.683 1.00 12.86 214 SER A N 1
ATOM 1593 C CA . SER A 1 214 ? 35.312 12.755 67.134 1.00 14.16 214 SER A CA 1
ATOM 1594 C C . SER A 1 214 ? 36.237 13.662 66.320 1.00 14.34 214 SER A C 1
ATOM 1595 O O . SER A 1 214 ? 37.435 13.405 66.253 1.00 15.76 214 SER A O 1
ATOM 1598 N N . HIS A 1 215 ? 35.682 14.697 65.677 1.00 13.40 215 HIS A N 1
ATOM 1599 C CA . HIS A 1 215 ? 36.480 15.619 64.854 1.00 12.60 215 HIS A CA 1
ATOM 1600 C C . HIS A 1 215 ? 37.043 16.817 65.646 1.00 11.96 215 HIS A C 1
ATOM 1601 O O . HIS A 1 215 ? 37.864 17.584 65.148 1.00 11.80 215 HIS A O 1
ATOM 1608 N N . SER A 1 216 ? 36.611 16.974 66.875 1.00 11.77 216 SER A N 1
ATOM 1609 C CA . SER A 1 216 ? 36.882 18.199 67.616 1.00 11.48 216 SER A CA 1
ATOM 1610 C C . SER A 1 216 ? 38.358 18.481 67.812 1.00 11.71 216 SER A C 1
ATOM 1611 O O . SER A 1 216 ? 38.802 19.611 67.619 1.00 12.24 216 SER A O 1
ATOM 1614 N N . LYS A 1 217 ? 39.157 17.467 68.184 1.00 12.82 217 LYS A N 1
ATOM 1615 C CA . LYS A 1 217 ? 40.583 17.683 68.370 1.00 13.51 217 LYS A CA 1
ATOM 1616 C C . LYS A 1 217 ? 41.265 18.069 67.053 1.00 12.78 217 LYS A C 1
ATOM 1617 O O . LYS A 1 217 ? 42.021 19.044 66.999 1.00 12.83 217 LYS A O 1
ATOM 1623 N N . ASP A 1 218 ? 40.967 17.333 65.995 1.00 12.85 218 ASP A N 1
ATOM 1624 C CA . ASP A 1 218 ? 41.469 17.670 64.657 1.00 13.37 218 ASP A CA 1
ATOM 1625 C C . ASP A 1 218 ? 41.153 19.133 64.276 1.00 13.30 218 ASP A C 1
ATOM 1626 O O . ASP A 1 218 ? 41.962 19.824 63.666 1.00 13.25 218 ASP A O 1
ATOM 1631 N N . SER A 1 219 ? 39.955 19.602 64.617 1.00 12.90 219 SER A N 1
ATOM 1632 C CA . SER A 1 219 ? 39.591 20.976 64.288 1.00 12.09 219 SER A CA 1
ATOM 1633 C C . SER A 1 219 ? 40.377 22.022 65.083 1.00 11.63 219 SER A C 1
ATOM 1634 O O . SER A 1 219 ? 40.776 23.058 64.550 1.00 11.10 219 SER A O 1
ATOM 1637 N N . VAL A 1 220 ? 40.637 21.740 66.354 1.00 11.51 220 VAL A N 1
ATOM 1638 C CA . VAL A 1 220 ? 41.535 22.544 67.149 1.00 11.33 220 VAL A CA 1
ATOM 1639 C C . VAL A 1 220 ? 42.963 22.512 66.539 1.00 11.15 220 VAL A C 1
ATOM 1640 O O . VAL A 1 220 ? 43.637 23.545 66.422 1.00 12.43 220 VAL A O 1
ATOM 1644 N N . ASP A 1 221 ? 43.399 21.334 66.120 1.00 12.77 221 ASP A N 1
ATOM 1645 C CA . ASP A 1 221 ? 44.733 21.202 65.509 1.00 12.83 221 ASP A CA 1
ATOM 1646 C C . ASP A 1 221 ? 44.823 21.978 64.200 1.00 12.88 221 ASP A C 1
ATOM 1647 O O . ASP A 1 221 ? 45.841 22.638 63.902 1.00 13.41 221 ASP A O 1
ATOM 1652 N N . TRP A 1 222 ? 43.728 21.952 63.423 1.00 12.65 222 TRP A N 1
ATOM 1653 C CA . TRP A 1 222 ? 43.666 22.598 62.111 1.00 12.33 222 TRP A CA 1
ATOM 1654 C C . TRP A 1 222 ? 43.746 24.116 62.281 1.00 11.85 222 TRP A C 1
ATOM 1655 O O . TRP A 1 222 ? 44.530 24.806 61.624 1.00 12.42 222 TRP A O 1
ATOM 1666 N N . MET A 1 223 ? 42.972 24.644 63.225 1.00 10.91 223 MET A N 1
ATOM 1667 C CA . MET A 1 223 ? 43.014 26.051 63.537 1.00 11.34 223 MET A CA 1
ATOM 1668 C C . MET A 1 223 ? 44.380 26.485 64.063 1.00 11.11 223 MET A C 1
ATOM 1669 O O . MET A 1 223 ? 44.884 27.535 63.684 1.00 11.36 223 MET A O 1
ATOM 1674 N N . THR A 1 224 ? 44.967 25.660 64.920 1.00 11.56 224 THR A N 1
ATOM 1675 C CA . THR A 1 224 ? 46.269 25.975 65.504 1.00 11.74 224 THR A CA 1
ATOM 1676 C C . THR A 1 224 ? 47.346 26.005 64.415 1.00 12.09 224 THR A C 1
ATOM 1677 O O . THR A 1 224 ? 48.184 26.924 64.389 1.00 12.30 224 THR A O 1
ATOM 1681 N N . ALA A 1 225 ? 47.255 25.060 63.495 1.00 12.60 225 ALA A N 1
ATOM 1682 C CA . ALA A 1 225 ? 48.197 24.993 62.373 1.00 12.68 225 ALA A CA 1
ATOM 1683 C C . ALA A 1 225 ? 48.116 26.271 61.530 1.00 13.22 225 ALA A C 1
ATOM 1684 O O . ALA A 1 225 ? 49.138 26.738 60.987 1.00 14.76 225 ALA A O 1
ATOM 1686 N N . MET A 1 226 ? 46.917 26.864 61.416 1.00 12.25 226 MET A N 1
ATOM 1687 C CA . MET A 1 226 ? 46.719 28.084 60.639 1.00 12.65 226 MET A CA 1
ATOM 1688 C C . MET A 1 226 ? 47.100 29.341 61.414 1.00 11.13 226 MET A C 1
ATOM 1689 O O . MET A 1 226 ? 47.058 30.436 60.897 1.00 12.66 226 MET A O 1
ATOM 1694 N N . GLY A 1 227 ? 47.432 29.163 62.679 1.00 11.45 227 GLY A N 1
ATOM 1695 C CA . GLY A 1 227 ? 47.974 30.202 63.535 1.00 11.80 227 GLY A CA 1
ATOM 1696 C C . GLY A 1 227 ? 47.162 30.606 64.752 1.00 12.17 227 GLY A C 1
ATOM 1697 O O . GLY A 1 227 ? 47.525 31.537 65.476 1.00 13.39 227 GLY A O 1
ATOM 1698 N N . ALA A 1 228 ? 46.079 29.892 65.013 1.00 11.64 228 ALA A N 1
ATOM 1699 C CA . ALA A 1 228 ? 45.284 30.226 66.170 1.00 11.43 228 ALA A CA 1
ATOM 1700 C C . ALA A 1 228 ? 45.925 29.812 67.471 1.00 10.90 228 ALA A C 1
ATOM 1701 O O . ALA A 1 228 ? 46.644 28.811 67.531 1.00 12.33 228 ALA A O 1
ATOM 1703 N N . ASP A 1 229 ? 45.602 30.564 68.517 1.00 11.67 229 ASP A N 1
ATOM 1704 C CA . ASP A 1 229 ? 45.915 30.296 69.899 1.00 10.79 229 ASP A CA 1
ATOM 1705 C C . ASP A 1 229 ? 44.661 29.790 70.573 1.00 11.53 229 ASP A C 1
ATOM 1706 O O . ASP A 1 229 ? 43.737 30.569 70.795 1.00 11.79 229 ASP A O 1
ATOM 1711 N N . LEU A 1 230 ? 44.640 28.511 70.868 1.00 10.55 230 LEU A N 1
ATOM 1712 C CA . LEU A 1 230 ? 43.525 27.839 71.574 1.00 10.46 230 LEU A CA 1
ATOM 1713 C C . LEU A 1 230 ? 44.063 27.151 72.837 1.00 11.06 230 LEU A C 1
ATOM 1714 O O . LEU A 1 230 ? 43.587 26.102 73.230 1.00 11.36 230 LEU A O 1
ATOM 1719 N N . THR A 1 231 ? 45.021 27.802 73.492 1.00 12.30 231 THR A N 1
ATOM 1720 C CA . THR A 1 231 ? 45.711 27.177 74.605 1.00 13.38 231 THR A CA 1
ATOM 1721 C C . THR A 1 231 ? 45.096 27.309 75.981 1.00 13.37 231 THR A C 1
ATOM 1722 O O . THR A 1 231 ? 45.446 26.532 76.880 1.00 13.89 231 THR A O 1
ATOM 1726 N N . ASP A 1 232 ? 44.205 28.283 76.178 1.00 12.97 232 ASP A N 1
ATOM 1727 C CA . ASP A 1 232 ? 43.506 28.423 77.439 1.00 12.81 232 ASP A CA 1
ATOM 1728 C C . ASP A 1 232 ? 42.248 27.561 77.396 1.00 12.92 232 ASP A C 1
ATOM 1729 O O . ASP A 1 232 ? 41.515 27.615 76.418 1.00 12.96 232 ASP A O 1
ATOM 1734 N N . VAL A 1 233 ? 42.024 26.760 78.424 1.00 12.66 233 VAL A N 1
ATOM 1735 C CA . VAL A 1 233 ? 40.916 25.812 78.418 1.00 12.68 233 VAL A CA 1
ATOM 1736 C C . VAL A 1 233 ? 40.071 26.027 79.669 1.00 13.74 233 VAL A C 1
ATOM 1737 O O . VAL A 1 233 ? 40.496 25.713 80.788 1.00 14.66 233 VAL A O 1
ATOM 1741 N N . GLY A 1 234 ? 38.868 26.574 79.461 1.00 13.49 234 GLY A N 1
ATOM 1742 C CA . GLY A 1 234 ? 37.941 26.911 80.526 1.00 13.68 234 GLY A CA 1
ATOM 1743 C C . GLY A 1 234 ? 36.741 25.996 80.659 1.00 12.87 234 GLY A C 1
ATOM 1744 O O . GLY A 1 234 ? 36.472 25.149 79.788 1.00 13.08 234 GLY A O 1
ATOM 1745 N N . MET A 1 235 ? 35.998 26.181 81.747 1.00 13.21 235 MET A N 1
ATOM 1746 C CA . MET A 1 235 ? 34.792 25.436 82.026 1.00 13.72 235 MET A CA 1
ATOM 1747 C C . MET A 1 235 ? 33.571 26.203 81.522 1.00 13.41 235 MET A C 1
ATOM 1748 O O . MET A 1 235 ? 33.485 27.426 81.697 1.00 13.88 235 MET A O 1
ATOM 1753 N N . MET A 1 236 ? 32.626 25.474 80.938 1.00 14.40 236 MET A N 1
ATOM 1754 C CA . MET A 1 236 ? 31.301 25.999 80.587 1.00 15.35 236 MET A CA 1
ATOM 1755 C C . MET A 1 236 ? 30.216 25.195 81.253 1.00 15.12 236 MET A C 1
ATOM 1756 O O . MET A 1 236 ? 30.463 24.136 81.780 1.00 15.75 236 MET A O 1
ATOM 1761 N N . GLY A 1 237 ? 28.994 25.718 81.204 1.00 14.49 237 GLY A N 1
ATOM 1762 C CA . GLY A 1 237 ? 27.849 25.034 81.756 1.00 14.55 237 GLY A CA 1
ATOM 1763 C C . GLY A 1 237 ? 27.593 23.704 81.076 1.00 13.87 237 GLY A C 1
ATOM 1764 O O . GLY A 1 237 ? 27.703 23.566 79.852 1.00 13.81 237 GLY A O 1
ATOM 1765 N N . GLY A 1 238 ? 27.217 22.711 81.872 1.00 14.93 238 GLY A N 1
ATOM 1766 C CA . GLY A 1 238 ? 26.897 21.419 81.332 1.00 15.57 238 GLY A CA 1
ATOM 1767 C C . GLY A 1 238 ? 28.032 20.547 80.860 1.00 15.52 238 GLY A C 1
ATOM 1768 O O . GLY A 1 238 ? 27.782 19.592 80.158 1.00 17.73 238 GLY A O 1
ATOM 1769 N N . ALA A 1 239 ? 29.264 20.864 81.255 1.00 16.68 239 ALA A N 1
ATOM 1770 C CA . ALA A 1 239 ? 30.448 20.107 80.890 1.00 15.68 239 ALA A CA 1
ATOM 1771 C C . ALA A 1 239 ? 31.052 19.385 82.106 1.00 15.89 239 ALA A C 1
ATOM 1772 O O . ALA A 1 239 ? 31.148 19.957 83.199 1.00 16.53 239 ALA A O 1
ATOM 1774 N N . SER A 1 240 ? 31.516 18.164 81.866 1.00 15.97 240 SER A N 1
ATOM 1775 C CA . SER A 1 240 ? 32.110 17.340 82.925 1.00 16.54 240 SER A CA 1
ATOM 1776 C C . SER A 1 240 ? 33.494 17.788 83.332 1.00 16.51 240 SER A C 1
ATOM 1777 O O . SER A 1 240 ? 33.924 17.520 84.454 1.00 17.42 240 SER A O 1
ATOM 1780 N N . VAL A 1 241 ? 34.218 18.415 82.408 1.00 16.24 241 VAL A N 1
ATOM 1781 C CA . VAL A 1 241 ? 35.564 18.918 82.659 1.00 15.90 241 VAL A CA 1
ATOM 1782 C C . VAL A 1 241 ? 35.741 20.163 81.793 1.00 15.46 241 VAL A C 1
ATOM 1783 O O . VAL A 1 241 ? 34.903 20.440 80.909 1.00 15.01 241 VAL A O 1
ATOM 1787 N N . ASN A 1 242 ? 36.820 20.899 82.028 1.00 14.99 242 ASN A N 1
ATOM 1788 C CA . ASN A 1 242 ? 37.159 22.049 81.207 1.00 14.24 242 ASN A CA 1
ATOM 1789 C C . ASN A 1 242 ? 37.509 21.574 79.792 1.00 14.44 242 ASN A C 1
ATOM 1790 O O . ASN A 1 242 ? 38.479 20.811 79.580 1.00 14.37 242 ASN A O 1
ATOM 1795 N N . ARG A 1 243 ? 36.805 22.113 78.807 1.00 12.26 243 ARG A N 1
ATOM 1796 C CA . ARG A 1 243 ? 37.109 21.801 77.426 1.00 11.68 243 ARG A CA 1
ATOM 1797 C C . ARG A 1 243 ? 36.863 22.954 76.446 1.00 10.27 243 ARG A C 1
ATOM 1798 O O . ARG A 1 243 ? 36.963 22.735 75.251 1.00 10.61 243 ARG A O 1
ATOM 1806 N N . ALA A 1 244 ? 36.586 24.158 76.948 1.00 10.18 244 ALA A N 1
ATOM 1807 C CA . ALA A 1 244 ? 36.354 25.325 76.080 1.00 10.29 244 ALA A CA 1
ATOM 1808 C C . ALA A 1 244 ? 37.665 26.051 75.826 1.00 10.65 244 ALA A C 1
ATOM 1809 O O . ALA A 1 244 ? 38.132 26.768 76.694 1.00 11.02 244 ALA A O 1
ATOM 1811 N N . HIS A 1 245 ? 38.175 25.887 74.613 1.00 10.28 245 HIS A N 1
ATOM 1812 C CA . HIS A 1 245 ? 39.487 26.394 74.214 1.00 10.45 245 HIS A CA 1
ATOM 1813 C C . HIS A 1 245 ? 39.352 27.823 73.682 1.00 11.05 245 HIS A C 1
ATOM 1814 O O . HIS A 1 245 ? 38.421 28.163 72.924 1.00 9.97 245 HIS A O 1
ATOM 1821 N N . ARG A 1 246 ? 40.325 28.654 74.033 1.00 9.94 246 ARG A N 1
ATOM 1822 C CA . ARG A 1 246 ? 40.335 30.063 73.667 1.00 10.14 246 ARG A CA 1
ATOM 1823 C C . ARG A 1 246 ? 41.749 30.613 73.826 1.00 10.82 246 ARG A C 1
ATOM 1824 O O . ARG A 1 246 ? 42.611 29.895 74.362 1.00 10.64 246 ARG A O 1
ATOM 1832 N N . PRO A 1 247 ? 42.027 31.815 73.350 1.00 10.90 247 PRO A N 1
ATOM 1833 C CA . PRO A 1 247 ? 43.392 32.364 73.479 1.00 10.63 247 PRO A CA 1
ATOM 1834 C C . PRO A 1 247 ? 43.847 32.598 74.913 1.00 12.62 247 PRO A C 1
ATOM 1835 O O . PRO A 1 247 ? 43.049 32.745 75.876 1.00 11.65 247 PRO A O 1
ATOM 1839 N N . THR A 1 248 ? 45.169 32.588 75.055 1.00 13.15 248 THR A N 1
ATOM 1840 C CA . THR A 1 248 ? 45.876 32.870 76.287 1.00 14.24 248 THR A CA 1
ATOM 1841 C C . THR A 1 248 ? 45.247 33.982 77.112 1.00 13.32 248 THR A C 1
ATOM 1842 O O . THR A 1 248 ? 44.925 35.058 76.606 1.00 13.69 248 THR A O 1
ATOM 1846 N N . GLY A 1 249 ? 45.023 33.675 78.384 1.00 14.05 249 GLY A N 1
ATOM 1847 C CA . GLY A 1 249 ? 44.546 34.662 79.320 1.00 13.63 249 GLY A CA 1
ATOM 1848 C C . GLY A 1 249 ? 43.029 34.766 79.341 1.00 13.15 249 GLY A C 1
ATOM 1849 O O . GLY A 1 249 ? 42.504 35.549 80.128 1.00 13.32 249 GLY A O 1
ATOM 1850 N N . GLY A 1 250 ? 42.336 33.996 78.494 1.00 12.86 250 GLY A N 1
ATOM 1851 C CA . GLY A 1 250 ? 40.869 34.059 78.456 1.00 12.40 250 GLY A CA 1
ATOM 1852 C C . GLY A 1 250 ? 40.300 35.151 77.570 1.00 12.16 250 GLY A C 1
ATOM 1853 O O . GLY A 1 250 ? 39.223 35.712 77.857 1.00 12.89 250 GLY A O 1
ATOM 1854 N N . ALA A 1 251 ? 40.992 35.480 76.490 1.00 12.42 251 ALA A N 1
ATOM 1855 C CA . ALA A 1 251 ? 40.453 36.375 75.498 1.00 11.76 251 ALA A CA 1
ATOM 1856 C C . ALA A 1 251 ? 39.353 35.696 74.681 1.00 12.17 251 ALA A C 1
ATOM 1857 O O . ALA A 1 251 ? 39.149 34.476 74.718 1.00 12.45 251 ALA A O 1
ATOM 1859 N N . GLY A 1 252 ? 38.636 36.540 73.943 1.00 13.34 252 GLY A N 1
ATOM 1860 C CA . GLY A 1 252 ? 37.543 36.046 73.134 1.00 12.52 252 GLY A CA 1
ATOM 1861 C C . GLY A 1 252 ? 37.996 35.109 72.029 1.00 12.39 252 GLY A C 1
ATOM 1862 O O . GLY A 1 252 ? 38.946 35.416 71.317 1.00 14.31 252 GLY A O 1
ATOM 1863 N N . VAL A 1 253 ? 37.317 33.993 71.889 1.00 11.34 253 VAL A N 1
ATOM 1864 C CA . VAL A 1 253 ? 37.678 33.014 70.879 1.00 9.83 253 VAL A CA 1
ATOM 1865 C C . VAL A 1 253 ? 37.293 33.469 69.462 1.00 9.90 253 VAL A C 1
ATOM 1866 O O . VAL A 1 253 ? 37.936 33.151 68.465 1.00 10.75 253 VAL A O 1
ATOM 1870 N N . GLY A 1 254 ? 36.156 34.161 69.361 1.00 9.55 254 GLY A N 1
ATOM 1871 C CA . GLY A 1 254 ? 35.537 34.396 68.073 1.00 9.41 254 GLY A CA 1
ATOM 1872 C C . GLY A 1 254 ? 36.219 35.349 67.123 1.00 8.99 254 GLY A C 1
ATOM 1873 O O . GLY A 1 254 ? 36.444 35.023 65.957 1.00 9.58 254 GLY A O 1
ATOM 1874 N N . ALA A 1 255 ? 36.481 36.540 67.619 1.00 10.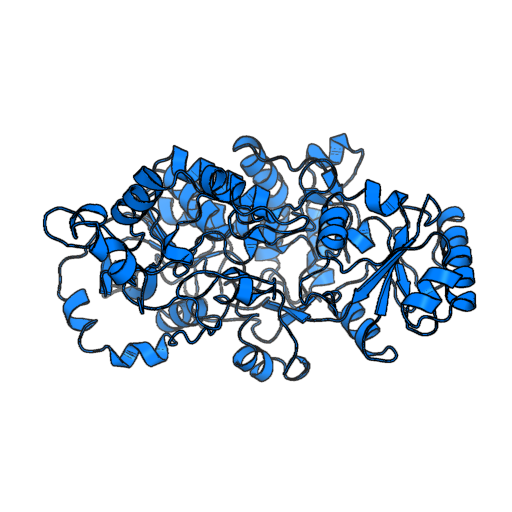56 255 ALA A N 1
ATOM 1875 C CA . ALA A 1 255 ? 37.188 37.529 66.797 1.00 10.61 255 ALA A CA 1
ATOM 1876 C C . ALA A 1 255 ? 38.542 36.953 66.358 1.00 10.95 255 ALA A C 1
ATOM 1877 O O . ALA A 1 255 ? 38.923 37.119 65.209 1.00 12.05 255 ALA A O 1
ATOM 1879 N N . HIS A 1 256 ? 39.188 36.231 67.253 1.00 11.05 256 HIS A N 1
ATOM 1880 C CA . HIS A 1 256 ? 40.467 35.600 66.970 1.00 11.36 256 HIS A CA 1
ATOM 1881 C C . HIS A 1 256 ? 40.374 34.540 65.892 1.00 10.67 256 HIS A C 1
ATOM 1882 O O . HIS A 1 256 ? 41.108 34.579 64.913 1.00 10.71 256 HIS A O 1
ATOM 1889 N N . VAL A 1 257 ? 39.466 33.580 66.041 1.00 10.04 257 VAL A N 1
ATOM 1890 C CA . VAL A 1 257 ? 39.295 32.533 65.073 1.00 10.86 257 VAL A CA 1
ATOM 1891 C C . VAL A 1 257 ? 38.925 33.107 63.708 1.00 9.77 257 VAL A C 1
ATOM 1892 O O . VAL A 1 257 ? 39.439 32.684 62.667 1.00 9.52 257 VAL A O 1
ATOM 1896 N N . VAL A 1 258 ? 38.023 34.090 63.685 1.00 9.51 258 VAL A N 1
ATOM 1897 C CA . VAL A 1 258 ? 37.627 34.678 62.420 1.00 9.29 258 VAL A CA 1
ATOM 1898 C C . VAL A 1 258 ? 38.811 35.435 61.772 1.00 9.30 258 VAL A C 1
ATOM 1899 O O . VAL A 1 258 ? 38.980 35.354 60.571 1.00 10.21 258 VAL A O 1
ATOM 1903 N N . GLN A 1 259 ? 39.611 36.134 62.563 1.00 10.06 259 GLN A N 1
ATOM 1904 C CA . GLN A 1 259 ? 40.792 36.809 62.013 1.00 9.98 259 GLN A CA 1
ATOM 1905 C C . GLN A 1 259 ? 41.776 35.821 61.394 1.00 10.80 259 GLN A C 1
ATOM 1906 O O . GLN A 1 259 ? 42.303 36.045 60.307 1.00 10.22 259 GLN A O 1
ATOM 1912 N N . VAL A 1 260 ? 42.008 34.716 62.087 1.00 10.08 260 VAL A N 1
ATOM 1913 C CA . VAL A 1 260 ? 42.873 33.673 61.563 1.00 10.23 260 VAL A CA 1
ATOM 1914 C C . VAL A 1 260 ? 42.332 33.109 60.260 1.00 10.16 260 VAL A C 1
ATOM 1915 O O . VAL A 1 260 ? 43.061 32.935 59.275 1.00 11.42 260 VAL A O 1
ATOM 1919 N N . LEU A 1 261 ? 41.028 32.816 60.213 1.00 10.29 261 LEU A N 1
ATOM 1920 C CA . LEU A 1 261 ? 40.445 32.278 59.015 1.00 9.90 261 LEU A CA 1
ATOM 1921 C C . LEU A 1 261 ? 40.511 33.287 57.864 1.00 9.91 261 LEU A C 1
ATOM 1922 O O . LEU A 1 261 ? 40.842 32.919 56.754 1.00 10.14 261 LEU A O 1
ATOM 1927 N N . TYR A 1 262 ? 40.215 34.560 58.149 1.00 10.45 262 TYR A N 1
ATOM 1928 C CA . TYR A 1 262 ? 40.334 35.653 57.159 1.00 10.24 262 TYR A CA 1
ATOM 1929 C C . TYR A 1 262 ? 41.776 35.715 56.614 1.00 11.17 262 TYR A C 1
ATOM 1930 O O . TYR A 1 262 ? 41.938 35.748 55.411 1.00 11.09 262 TYR A O 1
ATOM 1939 N N . ASP A 1 263 ? 42.764 35.715 57.497 1.00 10.89 263 ASP A N 1
ATOM 1940 C CA . ASP A 1 263 ? 44.150 35.855 57.062 1.00 11.26 263 ASP A CA 1
ATOM 1941 C C . ASP A 1 263 ? 44.516 34.688 56.170 1.00 11.96 263 ASP A C 1
ATOM 1942 O O . ASP A 1 263 ? 45.209 34.870 55.159 1.00 12.65 263 ASP A O 1
ATOM 1947 N N . ASN A 1 264 ? 44.051 33.497 56.523 1.00 11.30 264 ASN A N 1
ATOM 1948 C CA . ASN A 1 264 ? 44.290 32.313 55.737 1.00 10.96 264 ASN A CA 1
ATOM 1949 C C . ASN A 1 264 ? 43.594 32.316 54.379 1.00 11.55 264 ASN A C 1
ATOM 1950 O O . ASN A 1 264 ? 44.097 31.781 53.391 1.00 11.95 264 ASN A O 1
ATOM 1955 N N . ALA A 1 265 ? 42.388 32.873 54.312 1.00 10.98 265 ALA A N 1
ATOM 1956 C CA . ALA A 1 265 ? 41.718 33.009 53.062 1.00 11.66 265 ALA A CA 1
ATOM 1957 C C . ALA A 1 265 ? 42.453 34.009 52.172 1.00 11.63 265 ALA A C 1
ATOM 1958 O O . ALA A 1 265 ? 42.610 33.766 50.992 1.00 12.63 265 ALA A O 1
ATOM 1960 N N . VAL A 1 266 ? 42.925 35.106 52.754 1.00 13.12 266 VAL A N 1
ATOM 1961 C CA . VAL A 1 266 ? 43.650 36.137 51.991 1.00 14.29 266 VAL A CA 1
ATOM 1962 C C . VAL A 1 266 ? 44.949 35.535 51.449 1.00 14.65 266 VAL A C 1
ATOM 1963 O O . VAL A 1 266 ? 45.292 35.766 50.287 1.00 15.03 266 VAL A O 1
ATOM 1967 N N . LYS A 1 267 ? 45.625 34.721 52.259 1.00 15.13 267 LYS A N 1
ATOM 1968 C CA . LYS A 1 267 ? 46.883 34.048 51.852 1.00 16.73 267 LYS A CA 1
ATOM 1969 C C . LYS A 1 267 ? 46.686 33.171 50.612 1.00 16.84 267 LYS A C 1
ATOM 1970 O O . LYS A 1 267 ? 47.567 33.078 49.740 1.00 18.75 267 LYS A O 1
ATOM 1976 N N . ARG A 1 268 ? 45.530 32.513 50.525 1.00 15.22 268 ARG A N 1
ATOM 1977 C CA . ARG A 1 268 ? 45.159 31.626 49.435 1.00 14.72 268 ARG A CA 1
ATOM 1978 C C . ARG A 1 268 ? 44.464 32.341 48.266 1.00 14.42 268 ARG A C 1
ATOM 1979 O O . ARG A 1 268 ? 44.008 31.717 47.329 1.00 15.27 268 ARG A O 1
ATOM 1987 N N . ASN A 1 269 ? 44.337 33.645 48.362 1.00 15.67 269 ASN A N 1
ATOM 1988 C CA . ASN A 1 269 ? 43.687 34.428 47.338 1.00 16.77 269 ASN A CA 1
ATOM 1989 C C . ASN A 1 269 ? 42.270 34.012 47.026 1.00 15.55 269 ASN A C 1
ATOM 1990 O O . ASN A 1 269 ? 41.842 33.938 45.865 1.00 16.71 269 ASN A O 1
ATOM 1995 N N . ILE A 1 270 ? 41.536 33.723 48.093 1.00 14.12 270 ILE A N 1
ATOM 1996 C CA . ILE A 1 270 ? 40.155 33.334 47.943 1.00 13.54 270 ILE A CA 1
ATOM 1997 C C . ILE A 1 270 ? 39.341 34.554 47.613 1.00 12.35 270 ILE A C 1
ATOM 1998 O O . ILE A 1 270 ? 39.491 35.609 48.209 1.00 12.25 270 ILE A O 1
ATOM 2003 N N . ASP A 1 271 ? 38.510 34.399 46.602 1.00 11.99 271 ASP A N 1
ATOM 2004 C CA . ASP A 1 271 ? 37.602 35.414 46.104 1.00 11.47 271 ASP A CA 1
ATOM 2005 C C . ASP A 1 271 ? 36.425 35.599 47.055 1.00 11.56 271 ASP A C 1
ATOM 2006 O O . ASP A 1 271 ? 35.500 34.792 47.072 1.00 12.36 271 ASP A O 1
ATOM 2011 N N . LEU A 1 272 ? 36.522 36.646 47.865 1.00 11.19 272 LEU A N 1
ATOM 2012 C CA . LEU A 1 272 ? 35.541 37.038 48.886 1.00 11.30 272 LEU A CA 1
ATOM 2013 C C . LEU A 1 272 ? 34.816 38.285 48.428 1.00 11.39 272 LEU A C 1
ATOM 2014 O O . LEU A 1 272 ? 35.437 39.308 48.089 1.00 12.25 272 LEU A O 1
ATOM 2019 N N . ARG A 1 273 ? 33.491 38.233 48.391 1.00 10.19 273 ARG A N 1
ATOM 2020 C CA . ARG A 1 273 ? 32.671 39.335 47.897 1.00 9.68 273 ARG A CA 1
ATOM 2021 C C . ARG A 1 273 ? 31.698 39.783 48.969 1.00 9.91 273 ARG A C 1
ATOM 2022 O O . ARG A 1 273 ? 30.862 38.997 49.394 1.00 10.18 273 ARG A O 1
ATOM 2030 N N . MET A 1 274 ? 31.862 41.017 49.429 1.00 10.07 274 MET A N 1
ATOM 2031 C CA . MET A 1 274 ? 30.971 41.599 50.410 1.00 9.81 274 MET A CA 1
ATOM 2032 C C . MET A 1 274 ? 29.748 42.214 49.752 1.00 9.58 274 MET A C 1
ATOM 2033 O O . MET A 1 274 ? 29.705 42.398 48.551 1.00 9.48 274 MET A O 1
ATOM 2038 N N . ASN A 1 275 ? 28.763 42.563 50.569 1.00 9.36 275 ASN A N 1
ATOM 2039 C CA . ASN A 1 275 ? 27.520 43.128 50.104 1.00 9.95 275 ASN A CA 1
ATOM 2040 C C . ASN A 1 275 ? 26.907 42.290 48.958 1.00 9.68 275 ASN A C 1
ATOM 2041 O O . ASN A 1 275 ? 26.343 42.821 47.992 1.00 10.72 275 ASN A O 1
ATOM 2046 N N . THR A 1 276 ? 27.020 40.975 49.073 1.00 9.53 276 THR A N 1
ATOM 2047 C CA . THR A 1 276 ? 26.640 40.054 48.025 1.00 10.01 276 THR A CA 1
ATOM 2048 C C . THR A 1 276 ? 25.788 38.955 48.675 1.00 9.05 276 THR A C 1
ATOM 2049 O O . THR A 1 276 ? 26.316 38.125 49.439 1.00 9.98 276 THR A O 1
ATOM 2053 N N . ARG A 1 277 ? 24.476 38.963 48.398 1.00 9.17 277 ARG A N 1
ATOM 2054 C CA . ARG A 1 277 ? 23.548 38.095 49.072 1.00 8.15 277 ARG A CA 1
ATOM 2055 C C . ARG A 1 277 ? 23.158 36.930 48.192 1.00 8.29 277 ARG A C 1
ATOM 2056 O O . ARG A 1 277 ? 22.744 37.111 47.050 1.00 9.68 277 ARG A O 1
ATOM 2064 N N . GLY A 1 278 ? 23.282 35.728 48.721 1.00 8.73 278 GLY A N 1
ATOM 2065 C CA . GLY A 1 278 ? 22.796 34.561 48.012 1.00 8.06 278 GLY A CA 1
ATOM 2066 C C . GLY A 1 278 ? 21.274 34.555 48.057 1.00 8.64 278 GLY A C 1
ATOM 2067 O O . GLY A 1 278 ? 20.689 34.656 49.141 1.00 9.87 278 GLY A O 1
ATOM 2068 N N . ILE A 1 279 ? 20.652 34.409 46.888 1.00 9.84 279 ILE A N 1
ATOM 2069 C CA . ILE A 1 279 ? 19.191 34.510 46.744 1.00 9.98 279 ILE A CA 1
ATOM 2070 C C . ILE A 1 279 ? 18.528 33.194 46.412 1.00 10.28 279 ILE A C 1
ATOM 2071 O O . ILE A 1 279 ? 17.506 32.865 47.005 1.00 11.25 279 ILE A O 1
ATOM 2076 N N . GLU A 1 280 ? 19.098 32.447 45.463 1.00 10.98 280 GLU A N 1
ATOM 2077 C CA . GLU A 1 280 ? 18.393 31.281 44.918 1.00 11.37 280 GLU A CA 1
ATOM 2078 C C . GLU A 1 280 ? 19.394 30.256 44.405 1.00 10.87 280 GLU A C 1
ATOM 2079 O O . GLU A 1 280 ? 20.173 30.544 43.517 1.00 10.81 280 GLU A O 1
ATOM 2085 N N . VAL A 1 281 ? 19.355 29.061 44.978 1.00 11.15 281 VAL A N 1
ATOM 2086 C CA . VAL A 1 281 ? 20.151 27.947 44.468 1.00 11.36 281 VAL A CA 1
ATOM 2087 C C . VAL A 1 281 ? 19.515 27.494 43.151 1.00 12.06 281 VAL A C 1
ATOM 2088 O O . VAL A 1 281 ? 18.305 27.280 43.099 1.00 13.54 281 VAL A O 1
ATOM 2092 N N . LEU A 1 282 ? 20.345 27.363 42.129 1.00 11.98 282 LEU A N 1
ATOM 2093 C CA . LEU A 1 282 ? 19.937 26.921 40.807 1.00 13.09 282 LEU A CA 1
ATOM 2094 C C . LEU A 1 282 ? 20.215 25.441 40.664 1.00 13.55 282 LEU A C 1
ATOM 2095 O O . LEU A 1 282 ? 21.286 24.960 41.026 1.00 13.72 282 LEU A O 1
ATOM 2100 N N . LYS A 1 283 ? 19.207 24.720 40.155 1.00 15.58 283 LYS A N 1
ATOM 2101 C CA . LYS A 1 283 ? 19.336 23.281 39.896 1.00 15.56 283 LYS A CA 1
ATOM 2102 C C . LYS A 1 283 ? 19.089 22.990 38.435 1.00 16.15 283 LYS A C 1
ATOM 2103 O O . LYS A 1 283 ? 18.360 23.715 37.761 1.00 16.40 283 LYS A O 1
ATOM 2109 N N . ASP A 1 284 ? 19.760 21.953 37.955 1.00 15.74 284 ASP A N 1
ATOM 2110 C CA . ASP A 1 284 ? 19.588 21.476 36.596 1.00 16.01 284 ASP A CA 1
ATOM 2111 C C . ASP A 1 284 ? 18.349 20.579 36.468 1.00 16.61 284 ASP A C 1
ATOM 2112 O O . ASP A 1 284 ? 17.555 20.452 37.389 1.00 16.72 284 ASP A O 1
ATOM 2117 N N . ASP A 1 285 ? 18.212 19.940 35.305 1.00 17.21 285 ASP A N 1
ATOM 2118 C CA . ASP A 1 285 ? 16.995 19.201 34.974 1.00 17.84 285 ASP A CA 1
ATOM 2119 C C . ASP A 1 285 ? 16.890 17.869 35.705 1.00 18.13 285 ASP A C 1
ATOM 2120 O O . ASP A 1 285 ? 15.835 17.276 35.730 1.00 19.27 285 ASP A O 1
ATOM 2125 N N . LYS A 1 286 ? 17.974 17.432 36.329 1.00 18.52 286 LYS A N 1
ATOM 2126 C CA . LYS A 1 286 ? 17.966 16.262 37.196 1.00 19.32 286 LYS A CA 1
ATOM 2127 C C . LYS A 1 286 ? 17.948 16.590 38.677 1.00 18.87 286 LYS A C 1
ATOM 2128 O O . LYS A 1 286 ? 18.128 15.715 39.523 1.00 19.40 286 LYS A O 1
ATOM 2134 N N . GLY A 1 287 ? 17.777 17.868 39.002 1.00 17.61 287 GLY A N 1
ATOM 2135 C CA . GLY A 1 287 ? 17.740 18.308 40.388 1.00 16.85 287 GLY A CA 1
ATOM 2136 C C . GLY A 1 287 ? 19.081 18.429 41.090 1.00 16.55 287 GLY A C 1
ATOM 2137 O O . GLY A 1 287 ? 19.091 18.490 42.314 1.00 17.15 287 GLY A O 1
ATOM 2138 N N . THR A 1 288 ? 20.195 18.491 40.357 1.00 16.55 288 THR A N 1
ATOM 2139 C CA . THR A 1 288 ? 21.501 18.760 40.990 1.00 17.02 288 THR A CA 1
ATOM 2140 C C . THR A 1 288 ? 21.842 20.244 40.878 1.00 16.46 288 THR A C 1
ATOM 2141 O O . THR A 1 288 ? 21.429 20.928 39.960 1.00 17.02 288 THR A O 1
ATOM 2145 N N . VAL A 1 289 ? 22.606 20.736 41.837 1.00 16.26 289 VAL A N 1
ATOM 2146 C CA . VAL A 1 289 ? 23.006 22.139 41.817 1.00 16.18 289 VAL A CA 1
ATOM 2147 C C . VAL A 1 289 ? 23.768 22.437 40.536 1.00 15.44 289 VAL A C 1
ATOM 2148 O O . VAL A 1 289 ? 24.636 21.671 40.129 1.00 15.47 289 VAL A O 1
ATOM 2152 N N . LYS A 1 290 ? 23.427 23.551 39.914 1.00 13.69 290 LYS A N 1
ATOM 2153 C CA . LYS A 1 290 ? 24.189 24.113 38.798 1.00 14.70 290 LYS A CA 1
ATOM 2154 C C . LYS A 1 290 ? 24.743 25.502 39.050 1.00 13.95 290 LYS A C 1
ATOM 2155 O O . LYS A 1 290 ? 25.489 26.013 38.243 1.00 13.97 290 LYS A O 1
ATOM 2161 N N . GLY A 1 291 ? 24.337 26.134 40.148 1.00 13.03 291 GLY A N 1
ATOM 2162 C CA . GLY A 1 291 ? 24.899 27.432 40.468 1.00 12.65 291 GLY A CA 1
ATOM 2163 C C . GLY A 1 291 ? 24.036 28.173 41.467 1.00 11.95 291 GLY A C 1
ATOM 2164 O O . GLY A 1 291 ? 23.224 27.559 42.176 1.00 11.75 291 GLY A O 1
ATOM 2165 N N . ILE A 1 292 ? 24.243 29.484 41.555 1.00 11.51 292 ILE A N 1
ATOM 2166 C CA . ILE A 1 292 ? 23.470 30.297 42.494 1.00 11.60 292 ILE A CA 1
ATOM 2167 C C . ILE A 1 292 ? 23.252 31.696 41.928 1.00 11.10 292 ILE A C 1
ATOM 2168 O O . ILE A 1 292 ? 24.182 32.287 41.393 1.00 11.36 292 ILE A O 1
ATOM 2173 N N . LEU A 1 293 ? 22.034 32.199 42.056 1.00 11.41 293 LEU A N 1
ATOM 2174 C CA . LEU A 1 293 ? 21.685 33.585 41.786 1.00 11.53 293 LEU A CA 1
ATOM 2175 C C . LEU A 1 293 ? 21.984 34.408 43.042 1.00 11.11 293 LEU A C 1
ATOM 2176 O O . LEU A 1 293 ? 21.569 34.046 44.133 1.00 11.62 293 LEU A O 1
ATOM 2181 N N . VAL A 1 294 ? 22.734 35.470 42.871 1.00 10.46 294 VAL A N 1
ATOM 2182 C CA . VAL A 1 294 ? 23.080 36.369 43.953 1.00 11.12 294 VAL A CA 1
ATOM 2183 C C . VAL A 1 294 ? 22.621 37.792 43.624 1.00 11.14 294 VAL A C 1
ATOM 2184 O O . VAL A 1 294 ? 22.376 38.131 42.451 1.00 10.84 294 VAL A O 1
ATOM 2188 N N . LYS A 1 295 ? 22.517 38.636 44.647 1.00 10.92 295 LYS A N 1
ATOM 2189 C CA . LYS A 1 295 ? 22.192 40.052 44.480 1.00 11.35 295 LYS A CA 1
ATOM 2190 C C . LYS A 1 295 ? 23.316 40.871 45.102 1.00 11.14 295 LYS A C 1
ATOM 2191 O O . LYS A 1 295 ? 23.496 40.877 46.322 1.00 11.80 295 LYS A O 1
ATOM 2197 N N . GLY A 1 296 ? 24.059 41.567 44.258 1.00 11.09 296 GLY A N 1
ATOM 2198 C CA . GLY A 1 296 ? 25.071 42.498 44.717 1.00 11.76 296 GLY A CA 1
ATOM 2199 C C . GLY A 1 296 ? 24.393 43.821 45.035 1.00 12.65 296 GLY A C 1
ATOM 2200 O O . GLY A 1 296 ? 23.574 44.339 44.235 1.00 13.05 296 GLY A O 1
ATOM 2201 N N . MET A 1 297 ? 24.713 44.379 46.191 1.00 13.09 297 MET A N 1
ATOM 2202 C CA . MET A 1 297 ? 24.103 45.637 46.599 1.00 13.83 297 MET A CA 1
ATOM 2203 C C . MET A 1 297 ? 24.331 46.753 45.590 1.00 14.42 297 MET A C 1
ATOM 2204 O O . MET A 1 297 ? 23.450 47.614 45.373 1.00 15.26 297 MET A O 1
ATOM 2209 N N . TYR A 1 298 ? 25.522 46.768 45.019 1.00 14.68 298 TYR A N 1
ATOM 2210 C CA . TYR A 1 298 ? 25.938 47.846 44.108 1.00 16.13 298 TYR A CA 1
ATOM 2211 C C . TYR A 1 298 ? 25.858 47.488 42.636 1.00 18.24 298 TYR A C 1
ATOM 2212 O O . TYR A 1 298 ? 25.628 48.396 41.806 1.00 20.04 298 TYR A O 1
ATOM 2221 N N . LYS A 1 299 ? 26.037 46.211 42.305 1.00 18.28 299 LYS A N 1
ATOM 2222 C CA . LYS A 1 299 ? 26.146 45.744 40.915 1.00 20.15 299 LYS A CA 1
ATOM 2223 C C . LYS A 1 299 ? 24.906 44.987 40.428 1.00 18.27 299 LYS A C 1
ATOM 2224 O O . LYS A 1 299 ? 24.811 44.666 39.233 1.00 19.98 299 LYS A O 1
ATOM 2230 N N . GLY A 1 300 ? 23.969 44.681 41.319 1.00 16.38 300 GLY A N 1
ATOM 2231 C CA . GLY A 1 300 ? 22.720 44.024 40.972 1.00 15.84 300 GLY A CA 1
ATOM 2232 C C . GLY A 1 300 ? 22.765 42.503 40.920 1.00 15.41 300 GLY A C 1
ATOM 2233 O O . GLY A 1 300 ? 23.691 41.865 41.436 1.00 14.66 300 GLY A O 1
ATOM 2234 N N . TYR A 1 301 ? 21.753 41.913 40.308 1.00 14.14 301 TYR A N 1
ATOM 2235 C CA . TYR A 1 301 ? 21.664 40.467 40.195 1.00 14.31 301 TYR A CA 1
ATOM 2236 C C . TYR A 1 301 ? 22.620 39.877 39.175 1.00 13.54 301 TYR A C 1
ATOM 2237 O O . TYR A 1 301 ? 22.838 40.439 38.098 1.00 15.20 301 TYR A O 1
ATOM 2246 N N . TYR A 1 302 ? 23.223 38.759 39.536 1.00 12.06 302 TYR A N 1
ATOM 2247 C CA . TYR A 1 302 ? 23.960 37.938 38.601 1.00 11.36 302 TYR A CA 1
ATOM 2248 C C . TYR A 1 302 ? 24.027 36.515 39.114 1.00 12.05 302 TYR A C 1
ATOM 2249 O O . TYR A 1 302 ? 23.662 36.262 40.261 1.00 12.78 302 TYR A O 1
ATOM 2258 N N . TRP A 1 303 ? 24.417 35.566 38.277 1.00 11.95 303 TRP A N 1
ATOM 2259 C CA . TRP A 1 303 ? 24.577 34.196 38.747 1.00 12.00 303 TRP A CA 1
ATOM 2260 C C . TRP A 1 303 ? 25.971 33.659 38.520 1.00 12.31 303 TRP A C 1
ATOM 2261 O O . TRP A 1 303 ? 26.722 34.152 37.690 1.00 12.94 303 TRP A O 1
ATOM 2272 N N . VAL A 1 304 ? 26.328 32.706 39.373 1.00 11.21 304 VAL A N 1
ATOM 2273 C CA . VAL A 1 304 ? 27.578 31.992 39.337 1.00 12.31 304 VAL A CA 1
ATOM 2274 C C . VAL A 1 304 ? 27.250 30.548 39.018 1.00 12.42 304 VAL A C 1
ATOM 2275 O O . VAL A 1 304 ? 26.364 29.920 39.636 1.00 12.53 304 VAL A O 1
ATOM 2279 N N . LYS A 1 305 ? 27.948 30.012 38.019 1.00 12.85 305 LYS A N 1
ATOM 2280 C CA . LYS A 1 305 ? 27.854 28.602 37.654 1.00 12.53 305 LYS A CA 1
ATOM 2281 C C . LYS A 1 305 ? 28.821 27.791 38.505 1.00 12.68 305 LYS A C 1
ATOM 2282 O O . LYS A 1 305 ? 29.981 28.149 38.616 1.00 13.04 305 LYS A O 1
ATOM 2288 N N . ALA A 1 306 ? 28.311 26.756 39.173 1.00 13.16 306 ALA A N 1
ATOM 2289 C CA . ALA A 1 306 ? 29.131 25.942 40.061 1.00 13.36 306 ALA A CA 1
ATOM 2290 C C . ALA A 1 306 ? 28.519 24.559 40.247 1.00 14.35 306 ALA A C 1
ATOM 2291 O O . ALA A 1 306 ? 27.319 24.390 40.113 1.00 16.29 306 ALA A O 1
ATOM 2293 N N . ASP A 1 307 ? 29.366 23.584 40.571 1.00 14.95 307 ASP A N 1
ATOM 2294 C CA . ASP A 1 307 ? 28.926 22.217 40.868 1.00 15.55 307 ASP A CA 1
ATOM 2295 C C . ASP A 1 307 ? 28.263 22.116 42.248 1.00 14.06 307 ASP A C 1
ATOM 2296 O O . ASP A 1 307 ? 27.364 21.282 42.476 1.00 14.58 307 ASP A O 1
ATOM 2301 N N . ALA A 1 308 ? 28.693 22.966 43.182 1.00 14.08 308 ALA A N 1
ATOM 2302 C CA . ALA A 1 308 ? 28.277 22.830 44.566 1.00 12.46 308 ALA A CA 1
ATOM 2303 C C . ALA A 1 308 ? 28.075 24.201 45.204 1.00 11.86 308 ALA A C 1
ATOM 2304 O O . ALA A 1 308 ? 28.782 25.146 44.883 1.00 12.24 308 ALA A O 1
ATOM 2306 N N . VAL A 1 309 ? 27.101 24.276 46.093 1.00 11.86 309 VAL A N 1
ATOM 2307 C CA . VAL A 1 309 ? 26.854 25.456 46.911 1.00 10.66 309 VAL A CA 1
ATOM 2308 C C . VAL A 1 309 ? 26.838 24.992 48.353 1.00 10.64 309 VAL A C 1
ATOM 2309 O O . VAL A 1 309 ? 26.117 24.053 48.706 1.00 10.65 309 VAL A O 1
ATOM 2313 N N . ILE A 1 310 ? 27.581 25.695 49.214 1.00 9.98 310 ILE A N 1
ATOM 2314 C CA . ILE A 1 310 ? 27.628 25.401 50.643 1.00 10.25 310 ILE A CA 1
ATOM 2315 C C . ILE A 1 310 ? 26.928 26.561 51.341 1.00 10.20 310 ILE A C 1
ATOM 2316 O O . ILE A 1 310 ? 27.406 27.708 51.295 1.00 9.68 310 ILE A O 1
ATOM 2321 N N . LEU A 1 311 ? 25.791 26.279 51.963 1.00 9.46 311 LEU A N 1
ATOM 2322 C CA . LEU A 1 311 ? 25.083 27.279 52.736 1.00 9.15 311 LEU A CA 1
ATOM 2323 C C . LEU A 1 311 ? 25.672 27.282 54.139 1.00 8.89 311 LEU A C 1
ATOM 2324 O O . LEU A 1 311 ? 25.609 26.296 54.848 1.00 9.00 311 LEU A O 1
ATOM 2329 N N . ALA A 1 312 ? 26.284 28.413 54.504 1.00 8.24 312 ALA A N 1
ATOM 2330 C CA . ALA A 1 312 ? 26.922 28.607 55.786 1.00 7.47 312 ALA A CA 1
ATOM 2331 C C . ALA A 1 312 ? 26.422 29.923 56.392 1.00 7.66 312 ALA A C 1
ATOM 2332 O O . ALA A 1 312 ? 27.184 30.766 56.861 1.00 8.55 312 ALA A O 1
ATOM 2334 N N . THR A 1 313 ? 25.094 30.098 56.420 1.00 7.73 313 THR A N 1
ATOM 2335 C CA . THR A 1 313 ? 24.480 31.415 56.606 1.00 8.34 313 THR A CA 1
ATOM 2336 C C . THR A 1 313 ? 24.082 31.741 58.037 1.00 7.90 313 THR A C 1
ATOM 2337 O O . THR A 1 313 ? 23.533 32.813 58.283 1.00 8.00 313 THR A O 1
ATOM 2341 N N . GLY A 1 314 ? 24.359 30.846 58.979 1.00 7.82 314 GLY A N 1
ATOM 2342 C CA . GLY A 1 314 ? 24.050 31.082 60.369 1.00 8.01 314 GLY A CA 1
ATOM 2343 C C . GLY A 1 314 ? 22.578 30.921 60.714 1.00 8.09 314 GLY A C 1
ATOM 2344 O O . GLY A 1 314 ? 21.814 30.356 59.952 1.00 8.74 314 GLY A O 1
ATOM 2345 N N . GLY A 1 315 ? 22.236 31.399 61.906 1.00 8.35 315 GLY A N 1
ATOM 2346 C CA . GLY A 1 315 ? 20.920 31.192 62.518 1.00 8.89 315 GLY A CA 1
ATOM 2347 C C . GLY A 1 315 ? 19.955 32.329 62.267 1.00 9.34 315 GLY A C 1
ATOM 2348 O O . GLY A 1 315 ? 20.206 33.222 61.461 1.00 9.98 315 GLY A O 1
ATOM 2349 N N . PHE A 1 316 ? 18.828 32.295 62.987 1.00 8.70 316 PHE A N 1
ATOM 2350 C CA . PHE A 1 316 ? 17.788 33.306 62.855 1.00 8.52 316 PHE A CA 1
ATOM 2351 C C . PHE A 1 316 ? 17.447 34.011 64.154 1.00 8.99 316 PHE A C 1
ATOM 2352 O O . PHE A 1 316 ? 16.371 34.622 64.282 1.00 7.93 316 PHE A O 1
ATOM 2360 N N . ALA A 1 317 ? 18.313 33.969 65.140 1.00 8.79 317 ALA A N 1
ATOM 2361 C CA . ALA A 1 317 ? 17.996 34.469 66.468 1.00 9.03 317 ALA A CA 1
ATOM 2362 C C . ALA A 1 317 ? 17.747 35.956 66.558 1.00 9.68 317 ALA A C 1
ATOM 2363 O O . ALA A 1 317 ? 17.134 36.413 67.541 1.00 12.18 317 ALA A O 1
ATOM 2365 N N . LYS A 1 318 ? 18.219 36.741 65.583 1.00 9.12 318 LYS A N 1
ATOM 2366 C CA . LYS A 1 318 ? 17.878 38.176 65.530 1.00 10.09 318 LYS A CA 1
ATOM 2367 C C . LYS A 1 318 ? 16.412 38.426 65.157 1.00 11.13 318 LYS A C 1
ATOM 2368 O O . LYS A 1 318 ? 15.877 39.477 65.499 1.00 10.85 318 LYS A O 1
ATOM 2374 N N . ASN A 1 319 ? 15.802 37.487 64.460 1.00 10.34 319 ASN A N 1
ATOM 2375 C CA . ASN A 1 319 ? 14.432 37.648 63.919 1.00 11.34 319 ASN A CA 1
ATOM 2376 C C . ASN A 1 319 ? 13.412 37.230 64.959 1.00 10.37 319 ASN A C 1
ATOM 2377 O O . ASN A 1 319 ? 13.013 36.065 65.008 1.00 11.41 319 ASN A O 1
ATOM 2382 N N . ASN A 1 320 ? 13.043 38.160 65.842 1.00 11.44 320 ASN A N 1
ATOM 2383 C CA . ASN A 1 320 ? 12.150 37.814 66.930 1.00 12.06 320 ASN A CA 1
ATOM 2384 C C . ASN A 1 320 ? 10.746 37.424 66.456 1.00 12.57 320 ASN A C 1
ATOM 2385 O O . ASN A 1 320 ? 10.123 36.652 67.125 1.00 13.01 320 ASN A O 1
ATOM 2390 N N . GLU A 1 321 ? 10.314 37.917 65.313 1.00 13.97 321 GLU A N 1
ATOM 2391 C CA . GLU A 1 321 ? 8.994 37.560 64.784 1.00 14.77 321 GLU A CA 1
ATOM 2392 C C . GLU A 1 321 ? 8.992 36.065 64.454 1.00 14.51 321 GLU A C 1
ATOM 2393 O O . GLU A 1 321 ? 8.086 35.319 64.844 1.00 14.22 321 GLU A O 1
ATOM 2399 N N . ARG A 1 322 ? 10.036 35.582 63.780 1.00 12.39 322 ARG A N 1
ATOM 2400 C CA . ARG A 1 322 ? 10.135 34.172 63.449 1.00 11.66 322 ARG A CA 1
ATOM 2401 C C . ARG A 1 322 ? 10.346 33.304 64.701 1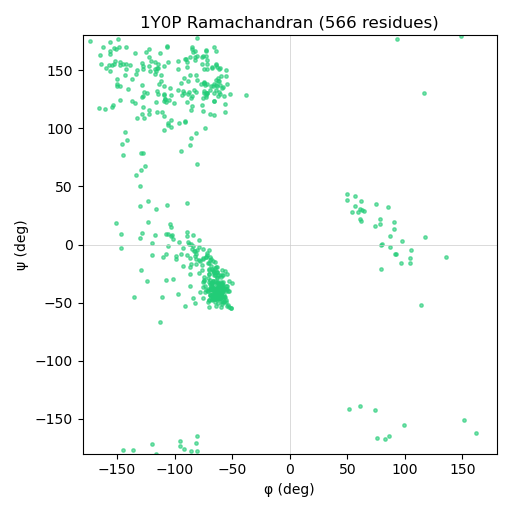.00 11.77 322 ARG A C 1
ATOM 2402 O O . ARG A 1 322 ? 9.776 32.225 64.869 1.00 12.17 322 ARG A O 1
ATOM 2410 N N . VAL A 1 323 ? 11.231 33.769 65.576 1.00 10.65 323 VAL A N 1
ATOM 2411 C CA . VAL A 1 323 ? 11.460 33.101 66.834 1.00 11.04 323 VAL A CA 1
ATOM 2412 C C . VAL A 1 323 ? 10.143 32.939 67.615 1.00 11.11 323 VAL A C 1
ATOM 2413 O O . VAL A 1 323 ? 9.869 31.858 68.110 1.00 11.17 323 VAL A O 1
ATOM 2417 N N . ALA A 1 324 ? 9.388 34.014 67.738 1.00 11.85 324 ALA A N 1
ATOM 2418 C CA . ALA A 1 324 ? 8.173 33.997 68.602 1.00 12.84 324 ALA A CA 1
ATOM 2419 C C . ALA A 1 324 ? 7.112 33.077 68.055 1.00 13.73 324 ALA A C 1
ATOM 2420 O O . ALA A 1 324 ? 6.389 32.469 68.855 1.00 15.08 324 ALA A O 1
ATOM 2422 N N . LYS A 1 325 ? 7.018 32.919 66.739 1.00 13.23 325 LYS A N 1
ATOM 2423 C CA . LYS A 1 325 ? 6.085 31.914 66.200 1.00 13.85 325 LYS A CA 1
ATOM 2424 C C . LYS A 1 325 ? 6.435 30.478 66.557 1.00 14.15 325 LYS A C 1
ATOM 2425 O O . LYS A 1 325 ? 5.579 29.610 66.718 1.00 15.61 325 LYS A O 1
ATOM 2431 N N . LEU A 1 326 ? 7.725 30.202 66.698 1.00 12.59 326 LEU A N 1
ATOM 2432 C CA . LEU A 1 326 ? 8.206 28.883 67.074 1.00 11.91 326 LEU A CA 1
ATOM 2433 C C . LEU A 1 326 ? 8.277 28.633 68.589 1.00 11.58 326 LEU A C 1
ATOM 2434 O O . LEU A 1 326 ? 8.041 27.521 69.035 1.00 14.57 326 LEU A O 1
ATOM 2439 N N . ASP A 1 327 ? 8.615 29.663 69.341 1.00 11.46 327 ASP A N 1
ATOM 2440 C CA . ASP A 1 327 ? 8.670 29.602 70.784 1.00 12.65 327 ASP A CA 1
ATOM 2441 C C . ASP A 1 327 ? 8.138 30.908 71.369 1.00 13.13 327 ASP A C 1
ATOM 2442 O O . ASP A 1 327 ? 8.843 31.891 71.571 1.00 13.07 327 ASP A O 1
ATOM 2447 N N . PRO A 1 328 ? 6.830 30.959 71.612 1.00 13.22 328 PRO A N 1
ATOM 2448 C CA . PRO A 1 328 ? 6.226 32.189 72.123 1.00 13.61 328 PRO A CA 1
ATOM 2449 C C . PRO A 1 328 ? 6.818 32.730 73.422 1.00 13.18 328 PRO A C 1
ATOM 2450 O O . PRO A 1 328 ? 6.650 33.917 73.713 1.00 13.64 328 PRO A O 1
ATOM 2454 N N . SER A 1 329 ? 7.471 31.869 74.213 1.00 13.90 329 SER A N 1
ATOM 2455 C CA . SER A 1 329 ? 8.082 32.319 75.471 1.00 14.06 329 SER A CA 1
ATOM 2456 C C . SER A 1 329 ? 9.225 33.322 75.272 1.00 14.07 329 SER A C 1
ATOM 2457 O O . SER A 1 329 ? 9.645 33.954 76.226 1.00 14.74 329 SER A O 1
ATOM 2460 N N . LEU A 1 330 ? 9.726 33.424 74.039 1.00 14.00 330 LEU A N 1
ATOM 2461 C CA . LEU A 1 330 ? 10.806 34.333 73.695 1.00 12.64 330 LEU A CA 1
ATOM 2462 C C . LEU A 1 330 ? 10.371 35.602 72.992 1.00 13.17 330 LEU A C 1
ATOM 2463 O O . LEU A 1 330 ? 11.185 36.405 72.576 1.00 13.13 330 LEU A O 1
ATOM 2468 N N . LYS A 1 331 ? 9.052 35.805 72.850 1.00 13.35 331 LYS A N 1
ATOM 2469 C CA . LYS A 1 331 ? 8.557 36.998 72.217 1.00 12.67 331 LYS A CA 1
ATOM 2470 C C . LYS A 1 331 ? 8.964 38.250 72.970 1.00 12.80 331 LYS A C 1
ATOM 2471 O O . LYS A 1 331 ? 8.786 38.340 74.207 1.00 13.81 331 LYS A O 1
ATOM 2477 N N . GLY A 1 332 ? 9.499 39.220 72.232 1.00 13.78 332 GLY A N 1
ATOM 2478 C CA . GLY A 1 332 ? 9.885 40.488 72.781 1.00 14.49 332 GLY A CA 1
ATOM 2479 C C . GLY A 1 332 ? 11.215 40.544 73.507 1.00 14.30 332 GLY A C 1
ATOM 2480 O O . GLY A 1 332 ? 11.577 41.600 74.001 1.00 15.91 332 GLY A O 1
ATOM 2481 N N . PHE A 1 333 ? 11.929 39.416 73.574 1.00 14.00 333 PHE A N 1
ATOM 2482 C CA . PHE A 1 333 ? 13.260 39.386 74.164 1.00 13.85 333 PHE A CA 1
ATOM 2483 C C . PHE A 1 333 ? 14.260 40.088 73.255 1.00 14.11 333 PHE A C 1
ATOM 2484 O O . PHE A 1 333 ? 14.093 40.130 72.019 1.00 14.95 333 PHE A O 1
ATOM 2492 N N . ILE A 1 334 ? 15.290 40.657 73.888 1.00 13.98 334 ILE A N 1
ATOM 2493 C CA . ILE A 1 334 ? 16.464 41.171 73.180 1.00 13.67 334 ILE A CA 1
ATOM 2494 C C . ILE A 1 334 ? 17.286 39.965 72.664 1.00 13.12 334 ILE A C 1
ATOM 2495 O O . ILE A 1 334 ? 17.097 38.864 73.158 1.00 12.77 334 ILE A O 1
ATOM 2500 N N . SER A 1 335 ? 18.114 40.221 71.651 1.00 12.38 335 SER A N 1
ATOM 2501 C CA . SER A 1 335 ? 19.013 39.243 70.995 1.00 12.16 335 SER A CA 1
ATOM 2502 C C . SER A 1 335 ? 20.467 39.607 71.236 1.00 11.02 335 SER A C 1
ATOM 2503 O O . SER A 1 335 ? 20.829 40.763 71.337 1.00 11.59 335 SER A O 1
ATOM 2506 N N . THR A 1 336 ? 21.310 38.583 71.234 1.00 10.03 336 THR A N 1
ATOM 2507 C CA . THR A 1 336 ? 22.767 38.776 71.233 1.00 9.20 336 THR A CA 1
ATOM 2508 C C . THR A 1 336 ? 23.348 38.975 69.843 1.00 9.88 336 THR A C 1
ATOM 2509 O O . THR A 1 336 ? 24.572 39.149 69.685 1.00 9.68 336 THR A O 1
ATOM 2513 N N . ASN A 1 337 ? 22.532 38.876 68.822 1.00 8.90 337 ASN A N 1
ATOM 2514 C CA . ASN A 1 337 ? 23.011 38.627 67.469 1.00 9.23 337 ASN A CA 1
ATOM 2515 C C . ASN A 1 337 ? 23.321 39.852 66.633 1.00 9.04 337 ASN A C 1
ATOM 2516 O O . ASN A 1 337 ? 22.798 40.949 66.865 1.00 9.93 337 ASN A O 1
ATOM 2521 N N . GLN A 1 338 ? 24.136 39.627 65.593 1.00 9.24 338 GLN A N 1
ATOM 2522 C CA . GLN A 1 338 ? 24.363 40.599 64.540 1.00 8.58 338 GLN A CA 1
ATOM 2523 C C . GLN A 1 338 ? 23.074 40.869 63.759 1.00 9.12 338 GLN A C 1
ATOM 2524 O O . GLN A 1 338 ? 22.183 40.011 63.749 1.00 8.52 338 GLN A O 1
ATOM 2530 N N . PRO A 1 339 ? 22.941 42.044 63.147 1.00 9.45 339 PRO A N 1
ATOM 2531 C CA . PRO A 1 339 ? 21.635 42.486 62.609 1.00 9.88 339 PRO A CA 1
ATOM 2532 C C . PRO A 1 339 ? 21.133 41.639 61.423 1.00 10.43 339 PRO A C 1
ATOM 2533 O O . PRO A 1 339 ? 19.915 41.630 61.156 1.00 12.22 339 PRO A O 1
ATOM 2537 N N . GLY A 1 340 ? 22.045 40.959 60.727 1.00 9.46 340 GLY A N 1
ATOM 2538 C CA . GLY A 1 340 ? 21.701 40.101 59.606 1.00 9.22 340 GLY A CA 1
ATOM 2539 C C . GLY A 1 340 ? 21.241 38.669 59.907 1.00 8.62 340 GLY A C 1
ATOM 2540 O O . GLY A 1 340 ? 20.914 37.942 58.955 1.00 9.17 340 GLY A O 1
ATOM 2541 N N . ALA A 1 341 ? 21.279 38.241 61.168 1.00 8.89 341 ALA A N 1
ATOM 2542 C CA . ALA A 1 341 ? 20.993 36.857 61.541 1.00 8.89 341 ALA A CA 1
ATOM 2543 C C . ALA A 1 341 ? 19.495 36.566 61.621 1.00 9.61 341 ALA A C 1
ATOM 2544 O O . ALA A 1 341 ? 18.963 36.336 62.682 1.00 9.12 341 ALA A O 1
ATOM 2546 N N . VAL A 1 342 ? 18.869 36.566 60.448 1.00 9.21 342 VAL A N 1
ATOM 2547 C CA . VAL A 1 342 ? 17.395 36.570 60.371 1.00 9.74 342 VAL A CA 1
ATOM 2548 C C . VAL A 1 342 ? 16.783 35.379 59.662 1.00 11.01 342 VAL A C 1
ATOM 2549 O O . VAL A 1 342 ? 15.551 35.266 59.610 1.00 12.11 342 VAL A O 1
ATOM 2553 N N . GLY A 1 343 ? 17.581 34.448 59.199 1.00 10.82 343 GLY A N 1
ATOM 2554 C CA . GLY A 1 343 ? 17.139 33.174 58.657 1.00 10.32 343 GLY A CA 1
ATOM 2555 C C . GLY A 1 343 ? 16.882 33.147 57.169 1.00 10.93 343 GLY A C 1
ATOM 2556 O O . GLY A 1 343 ? 16.290 32.179 56.670 1.00 12.20 343 GLY A O 1
ATOM 2557 N N . ASP A 1 344 ? 17.332 34.165 56.440 1.00 10.97 344 ASP A N 1
ATOM 2558 C CA . ASP A 1 344 ? 17.165 34.176 54.991 1.00 11.47 344 ASP A CA 1
ATOM 2559 C C . ASP A 1 344 ? 17.875 32.984 54.342 1.00 11.95 344 ASP A C 1
ATOM 2560 O O . ASP A 1 344 ? 17.394 32.412 53.356 1.00 12.18 344 ASP A O 1
ATOM 2565 N N . GLY A 1 345 ? 19.007 32.555 54.900 1.00 12.63 345 GLY A N 1
ATOM 2566 C CA . GLY A 1 345 ? 19.681 31.357 54.405 1.00 13.32 345 GLY A CA 1
ATOM 2567 C C . GLY A 1 345 ? 18.822 30.105 54.470 1.00 15.09 345 GLY A C 1
ATOM 2568 O O . GLY A 1 345 ? 18.887 29.254 53.583 1.00 14.54 345 GLY A O 1
ATOM 2569 N N . LEU A 1 346 ? 18.008 29.949 55.525 1.00 14.77 346 LEU A N 1
ATOM 2570 C CA . LEU A 1 346 ? 17.047 28.839 55.595 1.00 15.73 346 LEU A CA 1
ATOM 2571 C C . LEU A 1 346 ? 15.997 28.906 54.503 1.00 15.94 346 LEU A C 1
ATOM 2572 O O . LEU A 1 346 ? 15.568 27.869 53.988 1.00 16.72 346 LEU A O 1
ATOM 2577 N N . ASP A 1 347 ? 15.569 30.120 54.174 1.00 14.89 347 ASP A N 1
ATOM 2578 C CA . ASP A 1 347 ? 14.596 30.308 53.130 1.00 14.81 347 ASP A CA 1
ATOM 2579 C C . ASP A 1 347 ? 15.191 29.842 51.819 1.00 14.63 347 ASP A C 1
ATOM 2580 O O . ASP A 1 347 ? 14.536 29.142 51.042 1.00 14.98 347 ASP A O 1
ATOM 2585 N N . VAL A 1 348 ? 16.450 30.213 51.580 1.00 13.30 348 VAL A N 1
ATOM 2586 C CA . VAL A 1 348 ? 17.170 29.745 50.381 1.00 13.49 348 VAL A CA 1
ATOM 2587 C C . VAL A 1 348 ? 17.266 28.215 50.361 1.00 14.07 348 VAL A C 1
ATOM 2588 O O . VAL A 1 348 ? 17.014 27.575 49.341 1.00 15.11 348 VAL A O 1
ATOM 2592 N N . ALA A 1 349 ? 17.546 27.619 51.508 1.00 15.01 349 ALA A N 1
ATOM 2593 C CA . ALA A 1 349 ? 17.672 26.175 51.606 1.00 15.42 349 ALA A CA 1
ATOM 2594 C C . ALA A 1 349 ? 16.3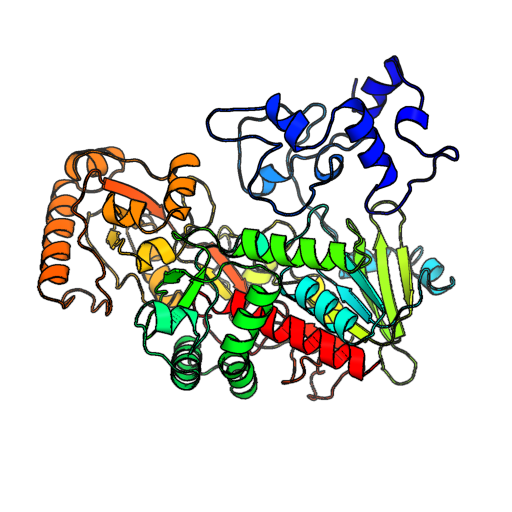16 25.518 51.324 1.00 15.94 349 ALA A C 1
ATOM 2595 O O . ALA A 1 349 ? 16.247 24.547 50.586 1.00 15.84 349 ALA A O 1
ATOM 2597 N N . GLU A 1 350 ? 15.223 26.055 51.866 1.00 16.78 350 GLU A N 1
ATOM 2598 C CA . GLU A 1 350 ? 13.896 25.436 51.630 1.00 17.56 350 GLU A CA 1
ATOM 2599 C C . GLU A 1 350 ? 13.434 25.565 50.203 1.00 17.69 350 GLU A C 1
ATOM 2600 O O . GLU A 1 350 ? 12.822 24.643 49.643 1.00 17.87 350 GLU A O 1
ATOM 2606 N N . ASN A 1 351 ? 13.713 26.719 49.600 1.00 16.56 351 ASN A N 1
ATOM 2607 C CA . ASN A 1 351 ? 13.351 26.941 48.218 1.00 16.12 351 ASN A CA 1
ATOM 2608 C C . ASN A 1 351 ? 14.088 25.960 47.281 1.00 16.06 351 ASN A C 1
ATOM 2609 O O . ASN A 1 351 ? 13.562 25.597 46.228 1.00 17.00 351 ASN A O 1
ATOM 2614 N N . ALA A 1 352 ? 15.282 25.527 47.695 1.00 16.53 352 ALA A N 1
ATOM 2615 C CA . ALA A 1 352 ? 16.103 24.562 46.943 1.00 16.59 352 ALA A CA 1
ATOM 2616 C C . ALA A 1 352 ? 15.701 23.111 47.219 1.00 17.42 352 ALA A C 1
ATOM 2617 O O . ALA A 1 352 ? 16.310 22.192 46.676 1.00 17.50 352 ALA A O 1
ATOM 2619 N N . GLY A 1 353 ? 14.716 22.914 48.099 1.00 17.62 353 GLY A N 1
ATOM 2620 C CA . GLY A 1 353 ? 14.174 21.590 48.390 1.00 17.61 353 GLY A CA 1
ATOM 2621 C C . GLY A 1 353 ? 14.598 21.011 49.734 1.00 17.62 353 GLY A C 1
ATOM 2622 O O . GLY A 1 353 ? 14.154 19.932 50.139 1.00 18.59 353 GLY A O 1
ATOM 2623 N N . GLY A 1 354 ? 15.482 21.702 50.446 1.00 15.46 354 GLY A N 1
ATOM 2624 C CA . GLY A 1 354 ? 15.894 21.257 51.751 1.00 15.26 354 GLY A CA 1
ATOM 2625 C C . GLY A 1 354 ? 14.832 21.268 52.819 1.00 14.75 354 GLY A C 1
ATOM 2626 O O . GLY A 1 354 ? 14.031 22.191 52.909 1.00 16.76 354 GLY A O 1
ATOM 2627 N N . ALA A 1 355 ? 14.823 20.218 53.621 1.00 15.00 355 ALA A N 1
ATOM 2628 C CA . ALA A 1 355 ? 13.882 20.130 54.744 1.00 14.93 355 ALA A CA 1
ATOM 2629 C C . ALA A 1 355 ? 14.537 20.766 55.961 1.00 14.62 355 ALA A C 1
ATOM 2630 O O . ALA A 1 355 ? 15.774 20.806 56.051 1.00 15.32 355 ALA A O 1
ATOM 2632 N N . LEU A 1 356 ? 13.716 21.279 56.871 1.00 14.44 356 LEU A N 1
ATOM 2633 C CA . LEU A 1 356 ? 14.196 21.779 58.162 1.00 14.36 356 LEU A CA 1
ATOM 2634 C C . LEU A 1 356 ? 13.822 20.812 59.247 1.00 15.15 356 LEU A C 1
ATOM 2635 O O . LEU A 1 356 ? 12.864 20.035 59.096 1.00 15.61 356 LEU A O 1
ATOM 2640 N N . LYS A 1 357 ? 14.553 20.866 60.350 1.00 13.99 357 LYS A N 1
ATOM 2641 C CA . LYS A 1 357 ? 14.235 20.096 61.534 1.00 13.55 357 LYS A CA 1
ATOM 2642 C C . LYS A 1 357 ? 14.621 20.834 62.799 1.00 13.38 357 LYS A C 1
ATOM 2643 O O . LYS A 1 357 ? 15.474 21.740 62.773 1.00 12.22 357 LYS A O 1
ATOM 2649 N N . ASP A 1 358 ? 13.991 20.492 63.907 1.00 12.70 358 ASP A N 1
ATOM 2650 C CA . ASP A 1 35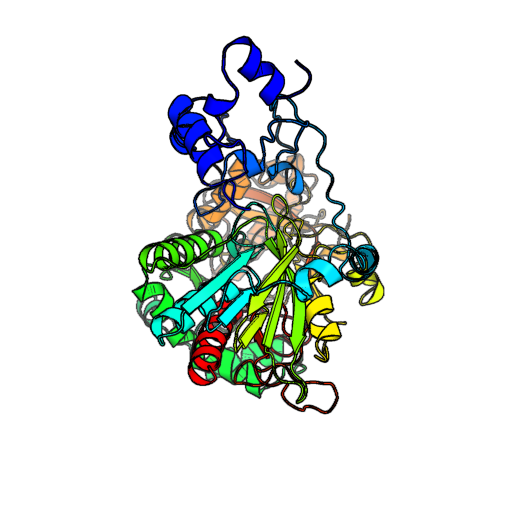8 ? 14.303 21.032 65.226 1.00 12.20 358 ASP A CA 1
ATOM 2651 C C . ASP A 1 358 ? 14.133 22.540 65.379 1.00 11.90 358 ASP A C 1
ATOM 2652 O O . ASP A 1 358 ? 14.666 23.152 66.306 1.00 11.18 358 ASP A O 1
ATOM 2657 N N . MET A 1 359 ? 13.327 23.141 64.518 1.00 12.37 359 MET A N 1
ATOM 2658 C CA . MET A 1 359 ? 13.188 24.595 64.472 1.00 11.74 359 MET A CA 1
ATOM 2659 C C . MET A 1 359 ? 12.628 25.204 65.738 1.00 12.05 359 MET A C 1
ATOM 2660 O O . MET A 1 359 ? 12.892 26.352 66.050 1.00 12.76 359 MET A O 1
ATOM 2665 N N . GLN A 1 360 ? 11.826 24.424 66.462 1.00 12.58 360 GLN A N 1
ATOM 2666 C CA . GLN A 1 360 ? 11.190 24.902 67.661 1.00 12.65 360 GLN A CA 1
ATOM 2667 C C . GLN A 1 360 ? 12.150 25.077 68.848 1.00 12.95 360 GLN A C 1
ATOM 2668 O O . GLN A 1 360 ? 11.769 25.647 69.856 1.00 14.14 360 GLN A O 1
ATOM 2674 N N . TYR A 1 361 ? 13.383 24.573 68.722 1.00 12.07 361 TYR A N 1
ATOM 2675 C CA . TYR A 1 361 ? 14.360 24.590 69.821 1.00 11.68 361 TYR A CA 1
ATOM 2676 C C . TYR A 1 361 ? 15.265 25.808 69.646 1.00 11.63 361 TYR A C 1
ATOM 2677 O O . TYR A 1 361 ? 16.143 25.821 68.777 1.00 11.54 361 TYR A O 1
ATOM 2686 N N . ILE A 1 362 ? 15.032 26.808 70.453 1.00 10.04 362 ILE A N 1
ATOM 2687 C CA . ILE A 1 362 ? 15.715 28.099 70.359 1.00 9.91 362 ILE A CA 1
ATOM 2688 C C . ILE A 1 362 ? 16.280 28.422 71.724 1.00 10.38 362 ILE A C 1
ATOM 2689 O O . ILE A 1 362 ? 15.589 28.372 72.747 1.00 11.28 362 ILE A O 1
ATOM 2694 N N . GLN A 1 363 ? 17.574 28.737 71.759 1.00 9.74 363 GLN A N 1
ATOM 2695 C CA . GLN A 1 363 ? 18.281 28.996 72.989 1.00 9.85 363 GLN A CA 1
ATOM 2696 C C . GLN A 1 363 ? 18.310 30.467 73.333 1.00 9.92 363 GLN A C 1
ATOM 2697 O O . GLN A 1 363 ? 18.715 31.326 72.515 1.00 10.00 363 GLN A O 1
ATOM 2703 N N . ALA A 1 364 ? 17.914 30.765 74.562 1.00 10.32 364 ALA A N 1
ATOM 2704 C CA . ALA A 1 364 ? 18.223 32.032 75.202 1.00 10.13 364 ALA A CA 1
ATOM 2705 C C . ALA A 1 364 ? 19.523 31.864 75.975 1.00 10.95 364 ALA A C 1
ATOM 2706 O O . ALA A 1 364 ? 19.694 30.908 76.736 1.00 11.25 364 ALA A O 1
ATOM 2708 N N . HIS A 1 365 ? 20.431 32.786 75.751 1.00 10.54 365 HIS A N 1
ATOM 2709 C CA . HIS A 1 365 ? 21.608 32.894 76.596 1.00 11.52 365 HIS A CA 1
ATOM 2710 C C . HIS A 1 365 ? 21.162 33.504 77.915 1.00 11.74 365 HIS A C 1
ATOM 2711 O O . HIS A 1 365 ? 20.486 34.516 77.899 1.00 10.53 365 HIS A O 1
ATOM 2718 N N . PRO A 1 366 ? 21.526 32.922 79.049 1.00 12.09 366 PRO A N 1
ATOM 2719 C CA . PRO A 1 366 ? 21.013 33.430 80.332 1.00 12.03 366 PRO A CA 1
ATOM 2720 C C . PRO A 1 366 ? 21.545 34.793 80.766 1.00 11.06 366 PRO A C 1
ATOM 2721 O O . PRO A 1 366 ? 20.868 35.456 81.557 1.00 11.69 366 PRO A O 1
ATOM 2725 N N . THR A 1 367 ? 22.684 35.239 80.251 1.00 10.92 367 THR A N 1
ATOM 2726 C CA . THR A 1 367 ? 23.302 36.434 80.791 1.00 11.00 367 THR A CA 1
ATOM 2727 C C . THR A 1 367 ? 23.669 37.481 79.753 1.00 11.99 367 THR A C 1
ATOM 2728 O O . THR A 1 367 ? 24.827 37.656 79.396 1.00 10.13 367 THR A O 1
ATOM 2732 N N . LEU A 1 368 ? 22.684 38.248 79.306 1.00 11.41 368 LEU A N 1
ATOM 2733 C CA . LEU A 1 368 ? 22.959 39.493 78.583 1.00 12.16 368 LEU A CA 1
ATOM 2734 C C . LEU A 1 368 ? 23.007 40.627 79.580 1.00 12.32 368 LEU A C 1
ATOM 2735 O O . LEU A 1 368 ? 22.220 40.661 80.517 1.00 12.68 368 LEU A O 1
ATOM 2740 N N . SER A 1 369 ? 23.890 41.589 79.357 1.00 11.87 369 SER A N 1
ATOM 2741 C CA . SER A 1 369 ? 23.957 42.771 80.177 1.00 12.18 369 SER A CA 1
ATOM 2742 C C . SER A 1 369 ? 22.694 43.589 80.013 1.00 12.14 369 SER A C 1
ATOM 2743 O O . SER A 1 369 ? 22.353 43.962 78.899 1.00 12.67 369 SER A O 1
ATOM 2746 N N . VAL A 1 370 ? 22.013 43.868 81.119 1.00 12.08 370 VAL A N 1
ATOM 2747 C CA . VAL A 1 370 ? 20.837 44.744 81.077 1.00 13.23 370 VAL A CA 1
ATOM 2748 C C . VAL A 1 370 ? 21.263 46.131 80.592 1.00 13.95 370 VAL A C 1
ATOM 2749 O O . VAL A 1 370 ? 20.591 46.740 79.739 1.00 15.41 370 VAL A O 1
ATOM 2753 N N . LYS A 1 371 ? 22.367 46.640 81.124 1.00 14.68 371 LYS A N 1
ATOM 2754 C CA . LYS A 1 371 ? 22.831 47.980 80.796 1.00 15.32 371 LYS A CA 1
ATOM 2755 C C . LYS A 1 371 ? 23.297 48.109 79.351 1.00 15.76 371 LYS A C 1
ATOM 2756 O O . LYS A 1 371 ? 22.990 49.100 78.687 1.00 16.91 371 LYS A O 1
ATOM 2762 N N . GLY A 1 372 ? 24.105 47.168 78.878 1.00 15.05 372 GLY A N 1
ATOM 2763 C CA . GLY A 1 372 ? 24.652 47.279 77.534 1.00 15.55 372 GLY A CA 1
ATOM 2764 C C . GLY A 1 372 ? 23.983 46.504 76.415 1.00 14.82 372 GLY A C 1
ATOM 2765 O O . GLY A 1 372 ? 24.293 46.718 75.252 1.00 15.34 372 GLY A O 1
ATOM 2766 N N . GLY A 1 373 ? 23.056 45.619 76.750 1.00 14.62 373 GLY A N 1
ATOM 2767 C CA . GLY A 1 373 ? 22.399 44.754 75.772 1.00 15.52 373 GLY A CA 1
ATOM 2768 C C . GLY A 1 373 ? 23.177 43.522 75.317 1.00 17.14 373 GLY A C 1
ATOM 2769 O O . GLY A 1 373 ? 22.587 42.534 74.877 1.00 21.75 373 GLY A O 1
ATOM 2770 N N . VAL A 1 374 ? 24.484 43.535 75.479 1.00 16.48 374 VAL A N 1
ATOM 2771 C CA . VAL A 1 374 ? 25.313 42.538 74.840 1.00 13.85 374 VAL A CA 1
ATOM 2772 C C . VAL A 1 374 ? 25.494 41.295 75.707 1.00 11.95 374 VAL A C 1
ATOM 2773 O O . VAL A 1 374 ? 25.374 41.344 76.895 1.00 10.93 374 VAL A O 1
ATOM 2777 N N . MET A 1 375 ? 25.818 40.181 75.065 1.00 11.03 375 MET A N 1
ATOM 2778 C CA . MET A 1 375 ? 26.118 38.960 75.776 1.00 11.92 375 MET A CA 1
ATOM 2779 C C . MET A 1 375 ? 27.271 39.167 76.743 1.00 11.25 375 MET A C 1
ATOM 2780 O O . MET A 1 375 ? 28.275 39.779 76.393 1.00 10.09 375 MET A O 1
ATOM 2785 N N . VAL A 1 376 ? 27.110 38.637 77.950 1.00 9.65 376 VAL A N 1
ATOM 2786 C CA . VAL A 1 376 ? 28.201 38.524 78.921 1.00 9.59 376 VAL A CA 1
ATOM 2787 C C . VAL A 1 376 ? 28.574 37.061 78.998 1.00 9.56 376 VAL A C 1
ATOM 2788 O O . VAL A 1 376 ? 27.750 36.210 79.297 1.00 10.60 376 VAL A O 1
ATOM 2792 N N . THR A 1 377 ? 29.832 36.736 78.723 1.00 9.73 377 THR A N 1
ATOM 2793 C CA . THR A 1 377 ? 30.169 35.336 78.519 1.00 9.84 377 THR A CA 1
ATOM 2794 C C . THR A 1 377 ? 29.919 34.446 79.743 1.00 9.36 377 THR A C 1
ATOM 2795 O O . THR A 1 377 ? 30.118 34.821 80.910 1.00 9.81 377 THR A O 1
ATOM 2799 N N . GLU A 1 378 ? 29.465 33.233 79.438 1.00 9.49 378 GLU A N 1
ATOM 2800 C CA . GLU A 1 378 ? 29.315 32.164 80.405 1.00 10.09 378 GLU A CA 1
ATOM 2801 C C . GLU A 1 378 ? 30.650 31.853 81.060 1.00 9.52 378 GLU A C 1
ATOM 2802 O O . GLU A 1 378 ? 30.675 31.293 82.141 1.00 10.07 378 GLU A O 1
ATOM 2808 N N . ALA A 1 379 ? 31.745 32.220 80.391 1.00 10.11 379 ALA A N 1
ATOM 2809 C CA . ALA A 1 379 ? 33.061 32.014 80.971 1.00 9.62 379 ALA A CA 1
ATOM 2810 C C . ALA A 1 379 ? 33.248 32.815 82.243 1.00 9.78 379 ALA A C 1
ATOM 2811 O O . ALA A 1 379 ? 34.036 32.435 83.087 1.00 10.42 379 ALA A O 1
ATOM 2813 N N . VAL A 1 380 ? 32.504 33.909 82.435 1.00 9.51 380 VAL A N 1
ATOM 2814 C CA . VAL A 1 380 ? 32.554 34.620 83.709 1.00 9.75 380 VAL A CA 1
ATOM 2815 C C . VAL A 1 380 ? 32.126 33.705 84.864 1.00 10.22 380 VAL A C 1
ATOM 2816 O O . VAL A 1 380 ? 32.763 33.690 85.918 1.00 10.31 380 VAL A O 1
ATOM 2820 N N . ARG A 1 381 ? 31.040 32.961 84.658 1.00 9.64 381 ARG A N 1
ATOM 2821 C CA . ARG A 1 381 ? 30.597 31.941 85.614 1.00 10.26 381 ARG A CA 1
ATOM 2822 C C . ARG A 1 381 ? 31.549 30.760 85.653 1.00 10.52 381 ARG A C 1
ATOM 2823 O O . ARG A 1 381 ? 31.878 30.262 86.731 1.00 11.11 381 ARG A O 1
ATOM 2831 N N . GLY A 1 382 ? 31.992 30.293 84.500 1.00 11.11 382 GLY A N 1
ATOM 2832 C CA . GLY A 1 382 ? 32.850 29.118 84.496 1.00 10.67 382 GLY A CA 1
ATOM 2833 C C . GLY A 1 382 ? 34.137 29.370 85.246 1.00 11.33 382 GLY A C 1
ATOM 2834 O O . GLY A 1 382 ? 34.652 28.465 85.921 1.00 12.69 382 GLY A O 1
ATOM 2835 N N . ASN A 1 383 ? 34.646 30.591 85.196 1.00 11.53 383 ASN A N 1
ATOM 2836 C CA . ASN A 1 383 ? 35.904 30.924 85.874 1.00 11.18 383 ASN A CA 1
ATOM 2837 C C . ASN A 1 383 ? 35.682 31.340 87.331 1.00 11.83 383 ASN A C 1
ATOM 2838 O O . ASN A 1 383 ? 36.631 31.703 88.041 1.00 13.16 383 ASN A O 1
ATOM 2843 N N . GLY A 1 384 ? 34.428 31.346 87.786 1.00 11.15 384 GLY A N 1
ATOM 2844 C CA . GLY A 1 384 ? 34.171 31.442 89.211 1.00 11.82 384 GLY A CA 1
ATOM 2845 C C . GLY A 1 384 ? 33.089 32.369 89.725 1.00 11.54 384 GLY A C 1
ATOM 2846 O O . GLY A 1 384 ? 32.806 32.321 90.916 1.00 13.36 384 GLY A O 1
ATOM 2847 N N . ALA A 1 385 ? 32.539 33.235 88.886 1.00 11.02 385 ALA A N 1
ATOM 2848 C CA . ALA A 1 385 ? 31.490 34.154 89.325 1.00 11.77 385 ALA A CA 1
ATOM 2849 C C . ALA A 1 385 ? 30.280 33.400 89.807 1.00 11.22 385 ALA A C 1
ATOM 2850 O O . ALA A 1 385 ? 30.001 32.304 89.367 1.00 11.56 385 ALA A O 1
ATOM 2852 N N . ILE A 1 386 ? 29.591 34.047 90.733 1.00 11.29 386 ILE A N 1
ATOM 2853 C CA . ILE A 1 386 ? 28.242 33.578 91.140 1.00 10.72 386 ILE A CA 1
ATOM 2854 C C . ILE A 1 386 ? 27.154 34.478 90.590 1.00 11.03 386 ILE A C 1
ATOM 2855 O O . ILE A 1 386 ? 27.423 35.538 90.049 1.00 11.10 386 ILE A O 1
ATOM 2860 N N . LEU A 1 387 ? 25.905 34.028 90.730 1.00 11.28 387 LEU A N 1
ATOM 2861 C CA . LEU A 1 387 ? 24.766 34.874 90.465 1.00 12.15 387 LEU A CA 1
ATOM 2862 C C . LEU A 1 387 ? 24.033 35.127 91.769 1.00 11.92 387 LEU A C 1
ATOM 2863 O O . LEU A 1 387 ? 23.828 34.203 92.573 1.00 12.79 387 LEU A O 1
ATOM 2868 N N . VAL A 1 388 ? 23.610 36.368 91.955 1.00 11.53 388 VAL A N 1
ATOM 2869 C CA . VAL A 1 388 ? 22.726 36.735 93.074 1.00 12.54 388 VAL A CA 1
ATOM 2870 C C . VAL A 1 388 ? 21.508 37.471 92.581 1.00 12.74 388 VAL A C 1
ATOM 2871 O O . VAL A 1 388 ? 21.523 38.085 91.546 1.00 12.17 388 VAL A O 1
ATOM 2875 N N . ASN A 1 389 ? 20.424 37.374 93.340 1.00 13.51 389 ASN A N 1
ATOM 2876 C CA . ASN A 1 389 ? 19.229 38.146 93.058 1.00 15.08 389 ASN A CA 1
ATOM 2877 C C . ASN A 1 389 ? 19.259 39.477 93.824 1.00 15.51 389 ASN A C 1
ATOM 2878 O O . ASN A 1 389 ? 20.228 39.799 94.519 1.00 16.06 389 ASN A O 1
ATOM 2883 N N . ARG A 1 390 ? 18.187 40.262 93.738 1.00 16.44 390 ARG A N 1
ATOM 2884 C CA . ARG A 1 390 ? 18.150 41.567 94.398 1.00 17.31 390 ARG A CA 1
ATOM 2885 C C . ARG A 1 390 ? 18.141 41.428 95.915 1.00 17.16 390 ARG A C 1
ATOM 2886 O O . ARG A 1 390 ? 18.568 42.336 96.618 1.00 18.50 390 ARG A O 1
ATOM 2894 N N . GLU A 1 391 ? 17.732 40.254 96.381 1.00 17.50 391 GLU A N 1
ATOM 2895 C CA . GLU A 1 391 ? 17.732 39.949 97.811 1.00 18.39 391 GLU A CA 1
ATOM 2896 C C . GLU A 1 391 ? 19.130 39.582 98.318 1.00 18.00 391 GLU A C 1
ATOM 2897 O O . GLU A 1 391 ? 19.324 39.351 99.514 1.00 18.95 391 GLU A O 1
ATOM 2903 N N . GLY A 1 392 ? 20.107 39.540 97.409 1.00 17.09 392 GLY A N 1
ATOM 2904 C CA . GLY A 1 392 ? 21.504 39.291 97.722 1.00 16.78 392 GLY A CA 1
ATOM 2905 C C . GLY A 1 392 ? 21.851 37.842 97.969 1.00 16.32 392 GLY A C 1
ATOM 2906 O O . GLY A 1 392 ? 22.876 37.546 98.581 1.00 16.06 392 GLY A O 1
ATOM 2907 N N . LYS A 1 393 ? 21.029 36.938 97.452 1.00 15.80 393 LYS A N 1
ATOM 2908 C CA . LYS A 1 393 ? 21.231 35.517 97.634 1.00 16.09 393 LYS A CA 1
ATOM 2909 C C . LYS A 1 393 ? 21.530 34.792 96.319 1.00 14.25 393 LYS A C 1
ATOM 2910 O O . LYS A 1 393 ? 21.063 35.186 95.247 1.00 13.24 393 LYS A O 1
ATOM 2916 N N . ARG A 1 394 ? 22.271 33.701 96.421 1.00 13.15 394 ARG A N 1
ATOM 2917 C CA . ARG A 1 394 ? 22.353 32.722 95.344 1.00 12.99 394 ARG A CA 1
ATOM 2918 C C . ARG A 1 394 ? 21.012 32.036 95.193 1.00 14.56 394 ARG A C 1
ATOM 2919 O O . ARG A 1 394 ? 20.229 31.925 96.168 1.00 15.43 394 ARG A O 1
ATOM 2927 N N . PHE A 1 395 ? 20.749 31.587 93.971 1.00 14.39 395 PHE A N 1
ATOM 2928 C CA . PHE A 1 395 ? 19.437 30.978 93.625 1.00 14.35 395 PHE A CA 1
ATOM 2929 C C . PHE A 1 395 ? 19.518 29.860 92.580 1.00 14.53 395 PHE A C 1
ATOM 2930 O O . PHE A 1 395 ? 18.494 29.215 92.259 1.00 16.40 395 PHE A O 1
ATOM 2938 N N . VAL A 1 396 ? 20.715 29.600 92.048 1.00 14.45 396 VAL A N 1
ATOM 2939 C CA . VAL A 1 396 ? 20.903 28.610 91.007 1.00 14.15 396 VAL A CA 1
ATOM 2940 C C . VAL A 1 396 ? 22.349 28.154 90.938 1.00 14.01 396 VAL A C 1
ATOM 2941 O O . VAL A 1 396 ? 23.252 28.911 91.267 1.00 15.03 396 VAL A O 1
ATOM 2945 N N . ASN A 1 397 ? 22.552 26.928 90.489 1.00 14.27 397 ASN A N 1
ATOM 2946 C CA . ASN A 1 397 ? 23.836 26.424 90.058 1.00 14.61 397 ASN A CA 1
ATOM 2947 C C . ASN A 1 397 ? 24.231 27.205 88.794 1.00 14.62 397 ASN A C 1
ATOM 2948 O O . ASN A 1 397 ? 23.655 27.015 87.730 1.00 15.20 397 ASN A O 1
ATOM 2953 N N . GLU A 1 398 ? 25.253 28.034 88.911 1.00 13.86 398 GLU A N 1
ATOM 2954 C CA . GLU A 1 398 ? 25.567 28.982 87.851 1.00 14.70 398 GLU A CA 1
ATOM 2955 C C . GLU A 1 398 ? 26.173 28.313 86.618 1.00 14.25 398 GLU A C 1
ATOM 2956 O O . GLU A 1 398 ? 26.306 28.971 85.591 1.00 14.85 398 GLU A O 1
ATOM 2962 N N . ILE A 1 399 ? 26.555 27.034 86.695 1.00 14.69 399 ILE A N 1
ATOM 2963 C CA . ILE A 1 399 ? 27.090 26.324 85.531 1.00 15.00 399 ILE A CA 1
ATOM 2964 C C . ILE A 1 399 ? 26.219 25.162 85.086 1.00 15.86 399 ILE A C 1
ATOM 2965 O O . ILE A 1 399 ? 26.696 24.176 84.515 1.00 16.92 399 ILE A O 1
ATOM 2970 N N . THR A 1 400 ? 24.939 25.319 85.307 1.00 16.39 400 THR A N 1
ATOM 2971 C CA . THR A 1 400 ? 24.005 24.380 84.749 1.00 17.58 400 THR A CA 1
ATOM 2972 C C . THR A 1 400 ? 23.779 24.751 83.280 1.00 17.62 400 THR A C 1
ATOM 2973 O O . THR A 1 400 ? 24.442 25.656 82.745 1.00 16.94 400 THR A O 1
ATOM 2977 N N . THR A 1 401 ? 22.895 24.015 82.612 1.00 17.04 401 THR A N 1
ATOM 2978 C CA . THR A 1 401 ? 22.570 24.302 81.222 1.00 17.31 401 THR A CA 1
ATOM 2979 C C . THR A 1 401 ? 21.717 25.576 81.079 1.00 16.61 401 THR A C 1
ATOM 2980 O O . THR A 1 401 ? 21.130 26.079 82.023 1.00 16.37 401 THR A O 1
ATOM 2984 N N . ARG A 1 402 ? 21.672 26.112 79.878 1.00 16.15 402 ARG A N 1
ATOM 2985 C CA . ARG A 1 402 ? 21.188 27.474 79.669 1.00 15.55 402 ARG A CA 1
ATOM 2986 C C . ARG A 1 402 ? 19.698 27.612 79.792 1.00 15.74 402 ARG A C 1
ATOM 2987 O O . ARG A 1 402 ? 19.202 28.660 80.165 1.00 15.94 402 ARG A O 1
ATOM 2995 N N . ASP A 1 403 ? 19.005 26.544 79.431 1.00 17.12 403 ASP A N 1
ATOM 2996 C CA . ASP A 1 403 ? 17.572 26.467 79.653 1.00 17.94 403 ASP A CA 1
ATOM 2997 C C . ASP A 1 403 ? 17.217 26.731 81.135 1.00 18.31 403 ASP A C 1
ATOM 2998 O O . ASP A 1 403 ? 16.458 27.631 81.468 1.00 17.72 403 ASP A O 1
ATOM 3003 N N . LYS A 1 404 ? 17.878 25.990 82.014 1.00 17.82 404 LYS A N 1
ATOM 3004 C CA . LYS A 1 404 ? 17.623 26.060 83.435 1.00 17.98 404 LYS A CA 1
ATOM 3005 C C . LYS A 1 404 ? 18.123 27.376 84.026 1.00 16.57 404 LYS A C 1
ATOM 3006 O O . LYS A 1 404 ? 17.448 27.992 84.838 1.00 16.48 404 LYS A O 1
ATOM 3012 N N . ALA A 1 405 ? 19.295 27.833 83.579 1.00 15.15 405 ALA A N 1
ATOM 3013 C CA . ALA A 1 405 ? 19.821 29.080 84.110 1.00 14.87 405 ALA A CA 1
ATOM 3014 C C . ALA A 1 405 ? 18.928 30.260 83.728 1.00 14.37 405 ALA A C 1
ATOM 3015 O O . ALA A 1 405 ? 18.662 31.128 84.536 1.00 13.33 405 ALA A O 1
ATOM 3017 N N . SER A 1 406 ? 18.457 30.289 82.481 1.00 14.45 406 SER A N 1
ATOM 3018 C CA . SER A 1 406 ? 17.589 31.366 82.029 1.00 14.29 406 SER A CA 1
ATOM 3019 C C . SER A 1 406 ? 16.273 31.407 82.810 1.00 14.49 406 SER A C 1
ATOM 3020 O O . SER A 1 406 ? 15.834 32.462 83.229 1.00 14.27 406 SER A O 1
ATOM 3023 N N . ALA A 1 407 ? 15.671 30.234 82.984 1.00 16.16 407 ALA A N 1
ATOM 3024 C CA . ALA A 1 407 ? 14.452 30.110 83.769 1.00 16.65 407 ALA A CA 1
ATOM 3025 C C . ALA A 1 407 ? 14.655 30.636 85.194 1.00 16.31 407 ALA A C 1
ATOM 3026 O O . ALA A 1 407 ? 13.826 31.363 85.708 1.00 16.62 407 ALA A O 1
ATOM 3028 N N . ALA A 1 408 ? 15.771 30.266 85.807 1.00 16.09 408 ALA A N 1
ATOM 3029 C CA . ALA A 1 408 ? 16.049 30.659 87.185 1.00 15.98 408 ALA A CA 1
ATOM 3030 C C . ALA A 1 408 ? 16.147 32.180 87.282 1.00 16.08 408 ALA A C 1
ATOM 3031 O O . ALA A 1 408 ? 15.583 32.815 88.160 1.00 16.61 408 ALA A O 1
ATOM 3033 N N . ILE A 1 409 ? 16.858 32.798 86.341 1.00 14.78 409 ILE A N 1
ATOM 3034 C CA . ILE A 1 409 ? 17.026 34.245 86.399 1.00 13.87 409 ILE A CA 1
ATOM 3035 C C . ILE A 1 409 ? 15.693 34.968 86.185 1.00 14.85 409 ILE A C 1
ATOM 3036 O O . ILE A 1 409 ? 15.376 35.920 86.884 1.00 15.34 409 ILE A O 1
ATOM 3041 N N . LEU A 1 410 ? 14.912 34.499 85.218 1.00 16.12 410 LEU A N 1
ATOM 3042 C CA . LEU A 1 410 ? 13.607 35.105 84.960 1.00 17.01 410 LEU A CA 1
ATOM 3043 C C . LEU A 1 410 ? 12.637 34.966 86.148 1.00 18.11 410 LEU A C 1
ATOM 3044 O O . LEU A 1 410 ? 11.725 35.769 86.284 1.00 19.06 410 LEU A O 1
ATOM 3049 N N . ALA A 1 411 ? 12.860 33.982 86.997 1.00 18.04 411 ALA A N 1
ATOM 3050 C CA . ALA A 1 411 ? 12.028 33.772 88.182 1.00 18.78 411 ALA A CA 1
ATOM 3051 C C . ALA A 1 411 ? 12.371 34.717 89.342 1.00 19.17 411 ALA A C 1
ATOM 3052 O O . ALA A 1 411 ? 11.651 34.786 90.327 1.00 21.18 411 ALA A O 1
ATOM 3054 N N . GLN A 1 412 ? 13.513 35.396 89.269 1.00 19.30 412 GLN A N 1
ATOM 3055 C CA . GLN A 1 412 ? 13.913 36.295 90.326 1.00 18.62 412 GLN A CA 1
ATOM 3056 C C . GLN A 1 412 ? 13.225 37.640 90.229 1.00 19.15 412 GLN A C 1
ATOM 3057 O O . GLN A 1 412 ? 12.712 38.040 89.179 1.00 21.11 412 GLN A O 1
ATOM 3063 N N . THR A 1 413 ? 13.262 38.358 91.335 1.00 19.90 413 THR A N 1
ATOM 3064 C CA . THR A 1 413 ? 12.660 39.684 91.442 1.00 20.54 413 THR A CA 1
ATOM 3065 C C . THR A 1 413 ? 13.229 40.615 90.388 1.00 20.46 413 THR A C 1
ATOM 3066 O O . THR A 1 413 ? 14.440 40.733 90.270 1.00 20.27 413 THR A O 1
ATOM 3070 N N . GLY A 1 414 ? 12.357 41.268 89.610 1.00 20.61 414 GLY A N 1
ATOM 3071 C CA . GLY A 1 414 ? 12.778 42.077 88.482 1.00 20.20 414 GLY A CA 1
ATOM 3072 C C . GLY A 1 414 ? 13.141 41.340 87.187 1.00 19.21 414 GLY A C 1
ATOM 3073 O O . GLY A 1 414 ? 13.490 41.968 86.196 1.00 19.65 414 GLY A O 1
ATOM 3074 N N . LYS A 1 415 ? 13.047 40.022 87.191 1.00 18.61 415 LYS A N 1
ATOM 3075 C CA . LYS A 1 415 ? 13.415 39.177 86.052 1.00 19.04 415 LYS A CA 1
ATOM 3076 C C . LYS A 1 415 ? 14.860 39.381 85.580 1.00 17.68 415 LYS A C 1
ATOM 3077 O O . LYS A 1 415 ? 15.201 39.252 84.392 1.00 18.74 415 LYS A O 1
ATOM 3083 N N . SER A 1 416 ? 15.723 39.680 86.538 1.00 16.95 416 SER A N 1
ATOM 3084 C CA . SER A 1 416 ? 17.144 39.811 86.276 1.00 15.90 416 SER A CA 1
ATOM 3085 C C . SER A 1 416 ? 17.895 39.445 87.525 1.00 14.92 416 SER A C 1
ATOM 3086 O O . SER A 1 416 ? 17.326 39.322 88.609 1.00 16.07 416 SER A O 1
ATOM 3089 N N . ALA A 1 417 ? 19.209 39.275 87.371 1.00 13.41 417 ALA A N 1
ATOM 3090 C CA . ALA A 1 417 ? 20.084 38.903 88.476 1.00 12.50 417 ALA A CA 1
ATOM 3091 C C . ALA A 1 417 ? 21.407 39.598 88.260 1.00 12.63 417 ALA A C 1
ATOM 3092 O O . ALA A 1 417 ? 21.552 40.350 87.298 1.00 12.26 417 ALA A O 1
ATOM 3094 N N . TYR A 1 418 ? 22.362 39.342 89.128 1.00 12.27 418 TYR A N 1
ATOM 3095 C CA . TYR A 1 418 ? 23.689 39.978 89.058 1.00 11.64 418 TYR A CA 1
ATOM 3096 C C . TYR A 1 418 ? 24.781 38.925 89.109 1.00 11.60 418 TYR A C 1
ATOM 3097 O O . TYR A 1 418 ? 24.823 38.066 89.994 1.00 10.91 418 TYR A O 1
ATOM 3106 N N . LEU A 1 419 ? 25.680 38.980 88.132 1.00 11.50 419 LEU A N 1
ATOM 3107 C CA . LEU A 1 419 ? 26.965 38.311 88.275 1.00 11.26 419 LEU A CA 1
ATOM 3108 C C . LEU A 1 419 ? 27.762 39.063 89.325 1.00 11.45 419 LEU A C 1
ATOM 3109 O O . LEU A 1 419 ? 27.820 40.287 89.280 1.00 12.55 419 LEU A O 1
ATOM 3114 N N . ILE A 1 420 ? 28.349 38.318 90.259 1.00 10.63 420 ILE A N 1
ATOM 3115 C CA . ILE A 1 420 ? 29.221 38.853 91.303 1.00 10.80 420 ILE A CA 1
ATOM 3116 C C . ILE A 1 420 ? 30.570 38.144 91.239 1.00 10.48 420 ILE A C 1
ATOM 3117 O O . ILE A 1 420 ? 30.652 36.914 91.204 1.00 11.08 420 ILE A O 1
ATOM 3122 N N . PHE A 1 421 ? 31.646 38.936 91.224 1.00 11.37 421 PHE A N 1
ATOM 3123 C CA . PHE A 1 421 ? 32.976 38.358 91.193 1.00 12.18 421 PHE A CA 1
ATOM 3124 C C . PHE A 1 421 ? 33.971 39.367 91.755 1.00 12.22 421 PHE A C 1
ATOM 3125 O O . PHE A 1 421 ? 33.635 40.492 92.083 1.00 13.34 421 PHE A O 1
ATOM 3133 N N . ASP A 1 422 ? 35.210 38.909 91.887 1.00 12.60 422 ASP A N 1
ATOM 3134 C CA . ASP A 1 422 ? 36.296 39.699 92.469 1.00 13.19 422 ASP A CA 1
ATOM 3135 C C . ASP A 1 422 ? 37.410 39.874 91.451 1.00 14.16 422 ASP A C 1
ATOM 3136 O O . ASP A 1 422 ? 37.265 39.524 90.269 1.00 13.93 422 ASP A O 1
ATOM 3141 N N . ASP A 1 423 ? 38.539 40.421 91.899 1.00 14.94 423 ASP A N 1
ATOM 3142 C CA . ASP A 1 423 ? 39.689 40.543 91.027 1.00 14.90 423 ASP A CA 1
ATOM 3143 C C . ASP A 1 423 ? 40.383 39.232 90.675 1.00 15.01 423 ASP A C 1
ATOM 3144 O O . ASP A 1 423 ? 41.035 39.166 89.627 1.00 14.69 423 ASP A O 1
ATOM 3149 N N . SER A 1 424 ? 40.293 38.193 91.502 1.00 14.94 424 SER A N 1
ATOM 3150 C CA . SER A 1 424 ? 40.858 36.910 91.100 1.00 14.83 424 SER A CA 1
ATOM 3151 C C . SER A 1 424 ? 40.142 36.347 89.868 1.00 14.87 424 SER A C 1
ATOM 3152 O O . SER A 1 424 ? 40.769 35.854 88.940 1.00 15.20 424 SER A O 1
ATOM 3155 N N . VAL A 1 425 ? 38.819 36.455 89.848 1.00 13.73 425 VAL A N 1
ATOM 3156 C CA . VAL A 1 425 ? 38.084 36.027 88.673 1.00 13.67 425 VAL A CA 1
ATOM 3157 C C . VAL A 1 425 ? 38.428 36.937 87.497 1.00 13.49 425 VAL A C 1
ATOM 3158 O O . VAL A 1 425 ? 38.659 36.462 86.398 1.00 13.25 425 VAL A O 1
ATOM 3162 N N . ARG A 1 426 ? 38.474 38.235 87.742 1.00 14.15 426 ARG A N 1
ATOM 3163 C CA . ARG A 1 426 ? 38.757 39.198 86.672 1.00 14.88 426 ARG A CA 1
ATOM 3164 C C . ARG A 1 426 ? 40.097 38.904 85.996 1.00 15.32 426 ARG A C 1
ATOM 3165 O O . ARG A 1 426 ? 40.191 38.832 84.765 1.00 15.95 426 ARG A O 1
ATOM 3173 N N . LYS A 1 427 ? 41.121 38.719 86.809 1.00 15.57 427 LYS A N 1
ATOM 3174 C CA . LYS A 1 427 ? 42.466 38.450 86.289 1.00 16.10 427 LYS A CA 1
ATOM 3175 C C . LYS A 1 427 ? 42.575 37.104 85.558 1.00 15.28 427 LYS A C 1
ATOM 3176 O O . LYS A 1 427 ? 43.462 36.917 84.702 1.00 17.05 427 LYS A O 1
ATOM 3182 N N . SER A 1 428 ? 41.695 36.161 85.881 1.00 14.08 428 SER A N 1
ATOM 3183 C CA . SER A 1 428 ? 41.671 34.880 85.222 1.00 13.30 428 SER A CA 1
ATOM 3184 C C . SER A 1 428 ? 41.065 34.883 83.817 1.00 12.32 428 SER A C 1
ATOM 3185 O O . SER A 1 428 ? 41.245 33.894 83.083 1.00 13.40 428 SER A O 1
ATOM 3188 N N . LEU A 1 429 ? 40.312 35.927 83.458 1.00 12.82 429 LEU A N 1
ATOM 3189 C CA . LEU A 1 429 ? 39.588 35.919 82.186 1.00 12.06 429 LEU A CA 1
ATOM 3190 C C . LEU A 1 429 ? 39.614 37.311 81.606 1.00 12.52 429 LEU A C 1
ATOM 3191 O O . LEU A 1 429 ? 38.824 38.182 82.004 1.00 12.45 429 LEU A O 1
ATOM 3196 N N . SER A 1 430 ? 40.547 37.560 80.692 1.00 12.72 430 SER A N 1
ATOM 3197 C CA . SER A 1 430 ? 40.764 38.900 80.205 1.00 12.45 430 SER A CA 1
ATOM 3198 C C . SER A 1 430 ? 39.532 39.515 79.525 1.00 12.50 430 SER A C 1
ATOM 3199 O O . SER A 1 430 ? 39.394 40.720 79.531 1.00 13.12 430 SER A O 1
ATOM 3202 N N . LYS A 1 431 ? 38.641 38.673 78.980 1.00 11.75 431 LYS A N 1
ATOM 3203 C CA . LYS A 1 431 ? 37.387 39.152 78.406 1.00 11.19 431 LYS A CA 1
ATOM 3204 C C . LYS A 1 431 ? 36.624 40.020 79.402 1.00 11.71 431 LYS A C 1
ATOM 3205 O O . LYS A 1 431 ? 35.956 40.955 78.994 1.00 11.11 431 LYS A O 1
ATOM 3211 N N . ILE A 1 432 ? 36.752 39.761 80.701 1.00 11.51 432 ILE A N 1
ATOM 3212 C CA . ILE A 1 432 ? 36.061 40.576 81.678 1.00 11.17 432 ILE A CA 1
ATOM 3213 C C . ILE A 1 432 ? 36.414 42.052 81.609 1.00 11.82 432 ILE A C 1
ATOM 3214 O O . ILE A 1 432 ? 35.572 42.917 81.819 1.00 12.42 432 ILE A O 1
ATOM 3219 N N . ASP A 1 433 ? 37.669 42.345 81.281 1.00 13.56 433 ASP A N 1
ATOM 3220 C CA . ASP A 1 433 ? 38.086 43.734 81.095 1.00 13.67 433 ASP A CA 1
ATOM 3221 C C . ASP A 1 433 ? 37.307 44.462 80.003 1.00 12.35 433 ASP A C 1
ATOM 3222 O O . ASP A 1 433 ? 37.163 45.683 80.064 1.00 14.07 433 ASP A O 1
ATOM 3227 N N . LYS A 1 434 ? 36.793 43.719 79.031 1.00 12.58 434 LYS A N 1
ATOM 3228 C CA . LYS A 1 434 ? 35.938 44.306 77.999 1.00 12.57 434 LYS A CA 1
ATOM 3229 C C . LYS A 1 434 ? 34.603 44.800 78.582 1.00 12.88 434 LYS A C 1
ATOM 3230 O O . LYS A 1 434 ? 34.090 45.839 78.194 1.00 13.27 434 LYS A O 1
ATOM 3236 N N . TYR A 1 435 ? 34.017 44.055 79.521 1.00 12.55 435 TYR A N 1
ATOM 3237 C CA . TYR A 1 435 ? 32.774 44.506 80.153 1.00 12.37 435 TYR A CA 1
ATOM 3238 C C . TYR A 1 435 ? 33.017 45.728 81.028 1.00 12.66 435 TYR A C 1
ATOM 3239 O O . TYR A 1 435 ? 32.160 46.615 81.109 1.00 12.95 435 TYR A O 1
ATOM 3248 N N . ILE A 1 436 ? 34.176 45.775 81.688 1.00 13.85 436 ILE A N 1
ATOM 3249 C CA . ILE A 1 436 ? 34.502 46.913 82.531 1.00 13.74 436 ILE A CA 1
ATOM 3250 C C . ILE A 1 436 ? 34.636 48.154 81.615 1.00 13.82 436 ILE A C 1
ATOM 3251 O O . ILE A 1 436 ? 34.074 49.193 81.887 1.00 14.73 436 ILE A O 1
ATOM 3256 N N . GLY A 1 437 ? 35.316 47.990 80.487 1.00 14.63 437 GLY A N 1
ATOM 3257 C CA . GLY A 1 437 ? 35.462 49.044 79.501 1.00 14.61 437 GLY A CA 1
ATOM 3258 C C . GLY A 1 437 ? 34.152 49.518 78.918 1.00 14.97 437 GLY A C 1
ATOM 3259 O O . GLY A 1 437 ? 33.965 50.711 78.661 1.00 15.26 437 GLY A O 1
ATOM 3260 N N . LEU A 1 438 ? 33.212 48.587 78.718 1.00 13.84 438 LEU A N 1
ATOM 3261 C CA . LEU A 1 438 ? 31.877 48.948 78.233 1.00 13.68 438 LEU A CA 1
ATOM 3262 C C . LEU A 1 438 ? 31.061 49.736 79.252 1.00 13.71 438 LEU A C 1
ATOM 3263 O O . LEU A 1 438 ? 30.075 50.379 78.891 1.00 15.70 438 LEU A O 1
ATOM 3268 N N . GLY A 1 439 ? 31.461 49.675 80.517 1.00 14.23 439 GLY A N 1
ATOM 3269 C CA . GLY A 1 439 ? 30.841 50.412 81.599 1.00 14.11 439 GLY A CA 1
ATOM 3270 C C . GLY A 1 439 ? 29.718 49.649 82.288 1.00 14.18 439 GLY A C 1
ATOM 3271 O O . GLY A 1 439 ? 28.877 50.248 82.966 1.00 15.97 439 GLY A O 1
ATOM 3272 N N . VAL A 1 440 ? 29.698 48.331 82.131 1.00 13.59 440 VAL A N 1
ATOM 3273 C CA . VAL A 1 440 ? 28.610 47.495 82.658 1.00 12.81 440 VAL A CA 1
ATOM 3274 C C . VAL A 1 440 ? 29.000 46.664 83.872 1.00 12.93 440 VAL A C 1
ATOM 3275 O O . VAL A 1 440 ? 28.241 45.838 84.308 1.00 13.46 440 VAL A O 1
ATOM 3279 N N . ALA A 1 441 ? 30.182 46.910 84.443 1.00 13.48 441 ALA A N 1
ATOM 3280 C CA . ALA A 1 441 ? 30.665 46.129 85.581 1.00 13.64 441 ALA A CA 1
ATOM 3281 C C . ALA A 1 441 ? 31.038 47.067 86.731 1.00 14.01 441 ALA A C 1
ATOM 3282 O O . ALA A 1 441 ? 32.236 47.217 87.054 1.00 14.93 441 ALA A O 1
ATOM 3284 N N . PRO A 1 442 ? 30.046 47.733 87.328 1.00 15.34 442 PRO A N 1
ATOM 3285 C CA . PRO A 1 442 ? 30.331 48.624 88.468 1.00 15.48 442 PRO A CA 1
ATOM 3286 C C . PRO A 1 442 ? 31.070 47.855 89.568 1.00 16.25 442 PRO A C 1
ATOM 3287 O O . PRO A 1 442 ? 30.918 46.627 89.735 1.00 15.85 442 PRO A O 1
ATOM 3291 N N . THR A 1 443 ? 31.894 48.591 90.307 1.00 16.99 443 THR A N 1
ATOM 3292 C CA . THR A 1 443 ? 32.828 47.978 91.245 1.00 17.19 443 THR A CA 1
ATOM 3293 C C . THR A 1 443 ? 32.891 48.776 92.548 1.00 17.39 443 THR A C 1
ATOM 3294 O O . THR A 1 443 ? 32.623 49.962 92.565 1.00 17.92 443 THR A O 1
ATOM 3298 N N . ALA A 1 444 ? 33.244 48.098 93.623 1.00 17.98 444 ALA A N 1
ATOM 3299 C CA . ALA A 1 444 ? 33.497 48.740 94.919 1.00 18.05 444 ALA A CA 1
ATOM 3300 C C . ALA A 1 444 ? 34.414 47.893 95.768 1.00 18.67 444 ALA A C 1
ATOM 3301 O O . ALA A 1 444 ? 34.630 46.715 95.490 1.00 18.50 444 ALA A O 1
ATOM 3303 N N . ASP A 1 445 ? 34.990 48.482 96.822 1.00 19.24 445 ASP A N 1
ATOM 3304 C CA . ASP A 1 445 ? 35.911 47.721 97.667 1.00 19.95 445 ASP A CA 1
ATOM 3305 C C . ASP A 1 445 ? 35.232 46.920 98.775 1.00 19.54 445 ASP A C 1
ATOM 3306 O O . ASP A 1 445 ? 35.892 46.199 99.524 1.00 20.29 445 ASP A O 1
ATOM 3311 N N . SER A 1 446 ? 33.905 46.992 98.841 1.00 19.13 446 SER A N 1
ATOM 3312 C CA . SER A 1 446 ? 33.148 46.107 99.714 1.00 19.66 446 SER A CA 1
ATOM 3313 C C . SER A 1 446 ? 31.837 45.748 99.067 1.00 18.84 446 SER A C 1
ATOM 3314 O O . SER A 1 446 ? 31.326 46.489 98.216 1.00 18.90 446 SER A O 1
ATOM 3317 N N . LEU A 1 447 ? 31.290 44.610 99.474 1.00 18.31 447 LEU A N 1
ATOM 3318 C CA . LEU A 1 447 ? 29.994 44.166 98.984 1.00 17.70 447 LEU A CA 1
ATOM 3319 C C . LEU A 1 447 ? 28.828 45.000 99.523 1.00 18.26 447 LEU A C 1
ATOM 3320 O O . LEU A 1 447 ? 27.809 45.142 98.847 1.00 17.56 447 LEU A O 1
ATOM 3325 N N . VAL A 1 448 ? 28.956 45.588 100.726 1.00 18.61 448 VAL A N 1
ATOM 3326 C CA . VAL A 1 448 ? 27.920 46.494 101.217 1.00 20.27 448 VAL A CA 1
ATOM 3327 C C . VAL A 1 448 ? 27.828 47.721 100.309 1.00 19.38 448 VAL A C 1
ATOM 3328 O O . VAL A 1 448 ? 26.729 48.175 99.981 1.00 19.89 448 VAL A O 1
ATOM 3332 N N . LYS A 1 449 ? 28.972 48.262 99.912 1.00 19.48 449 LYS A N 1
ATOM 3333 C CA . LYS A 1 449 ? 28.991 49.436 99.023 1.00 20.25 449 LYS A CA 1
ATOM 3334 C C . LYS A 1 449 ? 28.440 49.079 97.627 1.00 19.68 449 LYS A C 1
ATOM 3335 O O . LYS A 1 449 ? 27.621 49.798 97.078 1.00 20.02 449 LYS A O 1
ATOM 3341 N N . LEU A 1 450 ? 28.900 47.957 97.078 1.00 18.62 450 LEU A N 1
ATOM 3342 C CA . LEU A 1 450 ? 28.440 47.479 95.779 1.00 18.64 450 LEU A CA 1
ATOM 3343 C C . LEU A 1 450 ? 26.937 47.242 95.792 1.00 18.45 450 LEU A C 1
ATOM 3344 O O . LEU A 1 450 ? 26.221 47.654 94.873 1.00 18.56 450 LEU A O 1
ATOM 3349 N N . GLY A 1 451 ? 26.445 46.636 96.865 1.00 19.64 451 GLY A N 1
ATOM 3350 C CA . GLY A 1 451 ? 25.015 46.391 97.014 1.00 20.16 451 GLY A CA 1
ATOM 3351 C C . GLY A 1 451 ? 24.194 47.666 97.036 1.00 21.12 451 GLY A C 1
ATOM 3352 O O . GLY A 1 451 ? 23.141 47.768 96.399 1.00 20.02 451 GLY A O 1
ATOM 3353 N N . LYS A 1 452 ? 24.673 48.651 97.783 1.00 22.62 452 LYS A N 1
ATOM 3354 C CA . LYS A 1 452 ? 23.997 49.942 97.836 1.00 24.04 452 LYS A CA 1
ATOM 3355 C C . LYS A 1 452 ? 23.964 50.589 96.460 1.00 23.55 452 LYS A C 1
ATOM 3356 O O . LYS A 1 452 ? 22.951 51.157 96.061 1.00 24.36 452 LYS A O 1
ATOM 3362 N N . MET A 1 453 ? 25.084 50.505 95.737 1.00 23.12 453 MET A N 1
ATOM 3363 C CA . MET A 1 453 ? 25.175 51.066 94.392 1.00 22.97 453 MET A CA 1
ATOM 3364 C C . MET A 1 453 ? 24.142 50.479 93.435 1.00 22.43 453 MET A C 1
ATOM 3365 O O . MET A 1 453 ? 23.538 51.208 92.647 1.00 22.63 453 MET A O 1
ATOM 3370 N N . GLU A 1 454 ? 23.935 49.167 93.524 1.00 21.94 454 GLU A N 1
ATOM 3371 C CA . GLU A 1 454 ? 23.149 48.424 92.526 1.00 21.89 454 GLU A CA 1
ATOM 3372 C C . GLU A 1 454 ? 21.746 47.991 92.940 1.00 21.77 454 GLU A C 1
ATOM 3373 O O . GLU A 1 454 ? 21.034 47.369 92.155 1.00 22.15 454 GLU A O 1
ATOM 3379 N N . GLY A 1 455 ? 21.346 48.291 94.168 1.00 20.61 455 GLY A N 1
ATOM 3380 C CA . GLY A 1 455 ? 20.054 47.862 94.673 1.00 19.98 455 GLY A CA 1
ATOM 3381 C C . GLY A 1 455 ? 19.978 46.397 95.035 1.00 19.95 455 GLY A C 1
ATOM 3382 O O . GLY A 1 455 ? 18.935 45.758 94.857 1.00 21.59 455 GLY A O 1
ATOM 3383 N N . ILE A 1 456 ? 21.094 45.866 95.542 1.00 18.96 456 ILE A N 1
ATOM 3384 C CA . ILE A 1 456 ? 21.167 44.540 96.126 1.00 19.00 456 ILE A CA 1
ATOM 3385 C C . ILE A 1 456 ? 21.341 44.715 97.641 1.00 18.80 456 ILE A C 1
ATOM 3386 O O . ILE A 1 456 ? 22.169 45.519 98.084 1.00 18.96 456 ILE A O 1
ATOM 3391 N N . ASP A 1 457 ? 20.604 43.921 98.420 1.00 19.77 457 ASP A N 1
ATOM 3392 C CA . ASP A 1 457 ? 20.725 43.941 99.890 1.00 19.96 457 ASP A CA 1
ATOM 3393 C C . ASP A 1 457 ? 22.195 43.670 100.246 1.00 19.58 457 ASP A C 1
ATOM 3394 O O . ASP A 1 457 ? 22.696 42.592 99.967 1.00 18.32 457 ASP A O 1
ATOM 3399 N N . GLY A 1 458 ? 22.872 44.653 100.828 1.00 19.04 458 GLY A N 1
ATOM 3400 C CA . GLY A 1 458 ? 24.321 44.628 100.998 1.00 18.96 458 GLY A CA 1
ATOM 3401 C C . GLY A 1 458 ? 24.767 43.703 102.101 1.00 19.13 458 GLY A C 1
ATOM 3402 O O . GLY A 1 458 ? 25.794 43.080 102.001 1.00 18.72 458 GLY A O 1
ATOM 3403 N N . LYS A 1 459 ? 24.003 43.622 103.177 1.00 19.17 459 LYS A N 1
ATOM 3404 C CA . LYS A 1 459 ? 24.305 42.681 104.245 1.00 19.18 459 LYS A CA 1
ATOM 3405 C C . LYS A 1 459 ? 24.130 41.239 103.764 1.00 17.71 459 LYS A C 1
ATOM 3406 O O . LYS A 1 459 ? 25.007 40.389 103.984 1.00 17.08 459 LYS A O 1
ATOM 3412 N N . ALA A 1 460 ? 23.018 40.963 103.089 1.00 17.16 460 ALA A N 1
ATOM 3413 C CA . ALA A 1 460 ? 22.778 39.641 102.568 1.00 16.53 460 ALA A CA 1
ATOM 3414 C C . ALA A 1 460 ? 23.849 39.252 101.553 1.00 15.99 460 ALA A C 1
ATOM 3415 O O . ALA A 1 460 ? 24.311 38.122 101.567 1.00 15.70 460 ALA A O 1
ATOM 3417 N N . LEU A 1 461 ? 24.223 40.189 100.684 1.00 15.90 461 LEU A N 1
ATOM 3418 C CA . LEU A 1 461 ? 25.268 39.942 99.676 1.00 15.89 461 LEU A CA 1
ATOM 3419 C C . LEU A 1 461 ? 26.596 39.574 100.330 1.00 15.70 461 LEU A C 1
ATOM 3420 O O . LEU A 1 461 ? 27.273 38.622 99.931 1.00 15.50 461 LEU A O 1
ATOM 3425 N N . THR A 1 462 ? 26.962 40.311 101.377 1.00 16.01 462 THR A N 1
ATOM 3426 C CA . THR A 1 462 ? 28.218 40.070 102.080 1.00 16.13 462 THR A CA 1
ATOM 3427 C C . THR A 1 462 ? 28.207 38.650 102.660 1.00 15.64 462 THR A C 1
ATOM 3428 O O . THR A 1 462 ? 29.150 37.886 102.516 1.00 16.20 462 THR A O 1
ATOM 3432 N N . GLU A 1 463 ? 27.098 38.295 103.299 1.00 15.32 463 GLU A N 1
ATOM 3433 C CA . GLU A 1 463 ? 26.985 36.996 103.949 1.00 15.10 463 GLU A CA 1
ATOM 3434 C C . GLU A 1 463 ? 26.940 35.880 102.912 1.00 14.95 463 GLU A C 1
ATOM 3435 O O . GLU A 1 463 ? 27.503 34.830 103.129 1.00 16.12 463 GLU A O 1
ATOM 3441 N N . THR A 1 464 ? 26.335 36.154 101.757 1.00 14.38 464 THR A N 1
ATOM 3442 C CA . THR A 1 464 ? 26.236 35.189 100.661 1.00 14.66 464 THR A CA 1
ATOM 3443 C C . THR A 1 464 ? 27.589 34.810 100.098 1.00 13.47 464 THR A C 1
ATOM 3444 O O . THR A 1 464 ? 27.858 33.645 99.860 1.00 14.37 464 THR A O 1
ATOM 3448 N N . VAL A 1 465 ? 28.443 35.803 99.923 1.00 15.00 465 VAL A N 1
ATOM 3449 C CA . VAL A 1 465 ? 29.786 35.565 99.387 1.00 14.87 465 VAL A CA 1
ATOM 3450 C C . VAL A 1 465 ? 30.646 34.883 100.428 1.00 15.84 465 VAL A C 1
ATOM 3451 O O . VAL A 1 465 ? 31.340 33.958 100.100 1.00 15.34 465 VAL A O 1
ATOM 3455 N N . ALA A 1 466 ? 30.512 35.272 101.694 1.00 15.70 466 ALA A N 1
ATOM 3456 C CA . ALA A 1 466 ? 31.212 34.538 102.747 1.00 16.24 466 ALA A CA 1
ATOM 3457 C C . ALA A 1 466 ? 30.818 33.065 102.801 1.00 16.15 466 ALA A C 1
ATOM 3458 O O . ALA A 1 466 ? 31.670 32.192 102.894 1.00 16.84 466 ALA A O 1
ATOM 3460 N N . ARG A 1 467 ? 29.523 32.795 102.714 1.00 16.78 467 ARG A N 1
ATOM 3461 C CA . ARG A 1 467 ? 29.010 31.437 102.711 1.00 16.61 467 ARG A CA 1
ATOM 3462 C C . ARG A 1 467 ? 29.526 30.669 101.485 1.00 17.52 467 ARG A C 1
ATOM 3463 O O . ARG A 1 467 ? 30.011 29.542 101.581 1.00 17.17 467 ARG A O 1
ATOM 3471 N N . TYR A 1 468 ? 29.450 31.309 100.323 1.00 15.56 468 TYR A N 1
ATOM 3472 C CA . TYR A 1 468 ? 29.911 30.682 99.112 1.00 15.44 468 TYR A CA 1
ATOM 3473 C C . TYR A 1 468 ? 31.405 30.333 99.195 1.00 15.19 468 TYR A C 1
ATOM 3474 O O . TYR A 1 468 ? 31.797 29.243 98.806 1.00 15.46 468 TYR A O 1
ATOM 3483 N N . ASN A 1 469 ? 32.206 31.252 99.692 1.00 15.56 469 ASN A N 1
ATOM 3484 C CA . ASN A 1 469 ? 33.630 31.025 99.813 1.00 15.94 469 ASN A CA 1
ATOM 3485 C C . ASN A 1 469 ? 33.931 29.850 100.747 1.00 17.21 469 ASN A C 1
ATOM 3486 O O . ASN A 1 469 ? 34.864 29.087 100.488 1.00 17.03 469 ASN A O 1
ATOM 3491 N N . SER A 1 470 ? 33.118 29.706 101.793 1.00 18.01 470 SER A N 1
ATOM 3492 C CA . SER A 1 470 ? 33.252 28.564 102.680 1.00 19.46 470 SER A CA 1
ATOM 3493 C C . SER A 1 470 ? 32.953 27.267 101.947 1.00 19.55 470 SER A C 1
ATOM 3494 O O . SER A 1 470 ? 33.599 26.262 102.188 1.00 19.87 470 SER A O 1
ATOM 3497 N N . LEU A 1 471 ? 31.972 27.272 101.047 1.00 19.21 471 LEU A N 1
ATOM 3498 C CA . LEU A 1 471 ? 31.651 26.080 100.273 1.00 19.68 471 LEU A CA 1
ATOM 3499 C C . LEU A 1 471 ? 32.780 25.762 99.301 1.00 19.94 471 LEU A C 1
ATOM 3500 O O . LEU A 1 471 ? 33.114 24.600 99.079 1.00 19.44 471 LEU A O 1
ATOM 3505 N N . VAL A 1 472 ? 33.408 26.795 98.746 1.00 20.02 472 VAL A N 1
ATOM 3506 C CA . VAL A 1 472 ? 34.551 26.594 97.862 1.00 20.65 472 VAL A CA 1
ATOM 3507 C C . VAL A 1 472 ? 35.688 25.897 98.631 1.00 21.72 472 VAL A C 1
ATOM 3508 O O . VAL A 1 472 ? 36.312 24.967 98.127 1.00 21.86 472 VAL A O 1
ATOM 3512 N N . SER A 1 473 ? 35.934 26.347 99.855 1.00 22.79 473 SER A N 1
ATOM 3513 C CA . SER A 1 473 ? 37.046 25.829 100.650 1.00 24.24 473 SER A CA 1
ATOM 3514 C C . SER A 1 473 ? 36.776 24.371 101.029 1.00 25.34 473 SER A C 1
ATOM 3515 O O . SER A 1 473 ? 37.681 23.541 101.019 1.00 25.86 473 SER A O 1
ATOM 3518 N N . SER A 1 474 ? 35.519 24.052 101.332 1.00 25.58 474 SER A N 1
ATOM 3519 C CA . SER A 1 474 ? 35.162 22.693 101.738 1.00 26.93 474 SER A CA 1
ATOM 3520 C C . SER A 1 474 ? 34.982 21.739 100.546 1.00 26.93 474 SER A C 1
ATOM 3521 O O . SER A 1 474 ? 34.912 20.521 100.731 1.00 28.22 474 SER A O 1
ATOM 3524 N N . GLY A 1 475 ? 34.916 22.280 99.327 1.00 26.32 475 GLY A N 1
ATOM 3525 C CA . GLY A 1 475 ? 34.862 21.470 98.125 1.00 25.97 475 GLY A CA 1
ATOM 3526 C C . GLY A 1 475 ? 33.495 21.017 97.647 1.00 25.57 475 GLY A C 1
ATOM 3527 O O . GLY A 1 475 ? 33.414 20.239 96.703 1.00 26.00 475 GLY A O 1
ATOM 3528 N N . LYS A 1 476 ? 32.416 21.495 98.262 1.00 25.50 476 LYS A N 1
ATOM 3529 C CA . LYS A 1 476 ? 31.072 21.029 97.910 1.00 25.24 476 LYS A CA 1
ATOM 3530 C C . LYS A 1 476 ? 30.037 22.133 98.081 1.00 23.73 476 LYS A C 1
ATOM 3531 O O . LYS A 1 476 ? 29.903 22.715 99.157 1.00 23.52 476 LYS A O 1
ATOM 3537 N N . ASP A 1 477 ? 29.304 22.427 97.009 1.00 22.09 477 ASP A N 1
ATOM 3538 C CA . ASP A 1 477 ? 28.219 23.384 97.069 1.00 21.00 477 ASP A CA 1
ATOM 3539 C C . ASP A 1 477 ? 26.951 22.669 97.522 1.00 20.80 477 ASP A C 1
ATOM 3540 O O . ASP A 1 477 ? 26.208 22.161 96.714 1.00 21.07 477 ASP A O 1
ATOM 3545 N N . THR A 1 478 ? 26.713 22.659 98.834 1.00 21.32 478 THR A N 1
ATOM 3546 C CA . THR A 1 478 ? 25.517 22.016 99.397 1.00 21.55 478 THR A CA 1
ATOM 3547 C C . THR A 1 478 ? 24.233 22.803 99.194 1.00 21.36 478 THR A C 1
ATOM 3548 O O . THR A 1 478 ? 23.146 22.281 99.440 1.00 21.84 478 THR A O 1
ATOM 3552 N N . ASP A 1 479 ? 24.348 24.061 98.752 1.00 19.70 479 ASP A N 1
ATOM 3553 C CA . ASP A 1 479 ? 23.190 24.905 98.489 1.00 19.41 479 ASP A CA 1
ATOM 3554 C C . ASP A 1 479 ? 22.559 24.645 97.111 1.00 19.22 479 ASP A C 1
ATOM 3555 O O . ASP A 1 479 ? 21.351 24.455 97.013 1.00 19.49 479 ASP A O 1
ATOM 3560 N N . PHE A 1 480 ? 23.373 24.636 96.058 1.00 18.05 480 PHE A N 1
ATOM 3561 C CA . PHE A 1 480 ? 22.873 24.490 94.677 1.00 17.50 480 PHE A CA 1
ATOM 3562 C C . PHE A 1 480 ? 23.566 23.420 93.835 1.00 18.13 480 PHE A C 1
ATOM 3563 O O . PHE A 1 480 ? 23.283 23.278 92.638 1.00 18.23 480 PHE A O 1
ATOM 3571 N N . GLU A 1 481 ? 24.461 22.654 94.458 1.00 19.16 481 GLU A N 1
ATOM 3572 C CA . GLU A 1 481 ? 25.117 21.506 93.833 1.00 20.11 481 GLU A CA 1
ATOM 3573 C C . GLU A 1 481 ? 25.920 21.873 92.581 1.00 19.52 481 GLU A C 1
ATOM 3574 O O . GLU A 1 481 ? 26.112 21.043 91.708 1.00 19.64 481 GLU A O 1
ATOM 3580 N N . ARG A 1 482 ? 26.406 23.113 92.523 1.00 18.38 482 ARG A N 1
ATOM 3581 C CA . ARG A 1 482 ? 27.373 23.483 91.491 1.00 17.82 482 ARG A CA 1
ATOM 3582 C C . ARG A 1 482 ? 28.586 22.561 91.561 1.00 18.01 482 ARG A C 1
ATOM 3583 O O . ARG A 1 482 ? 29.212 22.461 92.621 1.00 17.81 482 ARG A O 1
ATOM 3591 N N . PRO A 1 483 ? 28.900 21.840 90.483 1.00 18.40 483 PRO A N 1
ATOM 3592 C CA . PRO A 1 483 ? 29.933 20.780 90.538 1.00 18.83 483 PRO A CA 1
ATOM 3593 C C . PRO A 1 483 ? 31.388 21.235 90.419 1.00 19.39 483 PRO A C 1
ATOM 3594 O O . PRO A 1 483 ? 32.274 20.421 90.642 1.00 20.64 483 PRO A O 1
ATOM 3598 N N . ASN A 1 484 ? 31.626 22.501 90.081 1.00 18.83 484 ASN A N 1
ATOM 3599 C CA . ASN A 1 484 ? 32.966 23.042 89.900 1.00 18.54 484 ASN A CA 1
ATOM 3600 C C . ASN A 1 484 ? 33.051 24.388 90.618 1.00 17.49 484 ASN A C 1
ATOM 3601 O O . ASN A 1 484 ? 32.273 25.299 90.333 1.00 15.91 484 ASN A O 1
ATOM 3606 N N . LEU A 1 485 ? 33.979 24.510 91.570 1.00 16.99 485 LEU A N 1
ATOM 3607 C CA . LEU A 1 485 ? 34.089 25.669 92.451 1.00 17.33 485 LEU A CA 1
ATOM 3608 C C . LEU A 1 485 ? 35.527 26.170 92.380 1.00 17.40 485 LEU A C 1
ATOM 3609 O O . LEU A 1 485 ? 36.356 25.836 93.235 1.00 17.64 485 LEU A O 1
ATOM 3614 N N . PRO A 1 486 ? 35.866 26.897 91.322 1.00 16.86 486 PRO A N 1
ATOM 3615 C CA . PRO A 1 486 ? 37.285 27.093 90.988 1.00 16.89 486 PRO A CA 1
ATOM 3616 C C . PRO A 1 486 ? 38.026 28.130 91.797 1.00 17.74 486 PRO A C 1
ATOM 3617 O O . PRO A 1 486 ? 39.261 28.040 91.895 1.00 19.72 486 PRO A O 1
ATOM 3621 N N . ARG A 1 487 ? 37.315 29.099 92.348 1.00 17.87 487 ARG A N 1
ATOM 3622 C CA . ARG A 1 487 ? 37.923 30.259 92.986 1.00 18.87 487 ARG A CA 1
ATOM 3623 C C . ARG A 1 487 ? 37.066 30.768 94.085 1.00 18.39 487 ARG A C 1
ATOM 3624 O O . ARG A 1 487 ? 35.849 30.804 93.950 1.00 19.11 487 ARG A O 1
ATOM 3632 N N . ALA A 1 488 ? 37.695 31.220 95.160 1.00 18.18 488 ALA A N 1
ATOM 3633 C CA . ALA A 1 488 ? 37.012 32.023 96.151 1.00 17.28 488 ALA A CA 1
ATOM 3634 C C . ALA A 1 488 ? 36.948 33.469 95.674 1.00 17.02 488 ALA A C 1
ATOM 3635 O O . ALA A 1 488 ? 37.866 33.957 95.023 1.00 17.46 488 ALA A O 1
ATOM 3637 N N . LEU A 1 489 ? 35.860 34.155 96.006 1.00 16.48 489 LEU A N 1
ATOM 3638 C CA . LEU A 1 489 ? 35.652 35.542 95.626 1.00 16.09 489 LEU A CA 1
ATOM 3639 C C . LEU A 1 489 ? 36.138 36.421 96.776 1.00 16.98 489 LEU A C 1
ATOM 3640 O O . LEU A 1 489 ? 35.359 36.907 97.587 1.00 16.63 489 LEU A O 1
ATOM 3645 N N . ASN A 1 490 ? 37.456 36.613 96.834 1.00 18.33 490 ASN A N 1
ATOM 3646 C CA . ASN A 1 490 ? 38.088 37.261 97.992 1.00 19.83 490 ASN A CA 1
ATOM 3647 C C . ASN A 1 490 ? 39.375 38.036 97.722 1.00 20.37 490 ASN A C 1
ATOM 3648 O O . ASN A 1 490 ? 40.131 38.314 98.658 1.00 21.50 490 ASN A O 1
ATOM 3653 N N . GLU A 1 491 ? 39.636 38.393 96.473 1.00 19.19 491 GLU A N 1
ATOM 3654 C CA . GLU A 1 491 ? 40.829 39.160 96.148 1.00 19.48 491 GLU A CA 1
ATOM 3655 C C . GLU A 1 491 ? 40.429 40.509 95.603 1.00 19.22 491 GLU A C 1
ATOM 3656 O O . GLU A 1 491 ? 39.735 40.588 94.607 1.00 18.50 491 GLU A O 1
ATOM 3662 N N . GLY A 1 492 ? 40.885 41.585 96.235 1.00 19.06 492 GLY A N 1
ATOM 3663 C CA . GLY A 1 492 ? 40.729 42.898 95.667 1.00 19.10 492 GLY A CA 1
ATOM 3664 C C . GLY A 1 492 ? 39.314 43.400 95.756 1.00 18.71 492 GLY A C 1
ATOM 3665 O O . GLY A 1 492 ? 38.622 43.149 96.747 1.00 19.90 492 GLY A O 1
ATOM 3666 N N . ASN A 1 493 ? 38.897 44.106 94.707 1.00 17.45 493 ASN A N 1
ATOM 3667 C CA . ASN A 1 493 ? 37.564 44.663 94.613 1.00 17.80 493 ASN A CA 1
ATOM 3668 C C . ASN A 1 493 ? 36.531 43.667 94.090 1.00 16.42 493 ASN A C 1
ATOM 3669 O O . ASN A 1 493 ? 36.861 42.600 93.595 1.00 16.88 493 ASN A O 1
ATOM 3674 N N . TYR A 1 494 ? 35.282 44.050 94.277 1.00 16.22 494 TYR A N 1
ATOM 3675 C CA . TYR A 1 494 ? 34.131 43.265 93.822 1.00 15.19 494 TYR A CA 1
ATOM 3676 C C . TYR A 1 494 ? 33.449 43.956 92.662 1.00 14.89 494 TYR A C 1
ATOM 3677 O O . TYR A 1 494 ? 33.499 45.170 92.533 1.00 15.42 494 TYR A O 1
ATOM 3686 N N . TYR A 1 495 ? 32.788 43.162 91.823 1.00 13.96 495 TYR A N 1
ATOM 3687 C CA . TYR A 1 495 ? 32.126 43.653 90.618 1.00 13.45 495 TYR A CA 1
ATOM 3688 C C . TYR A 1 495 ? 30.734 43.063 90.544 1.00 12.74 495 TYR A C 1
ATOM 3689 O O . TYR A 1 495 ? 30.522 41.951 91.021 1.00 13.24 495 TYR A O 1
ATOM 3698 N N . ALA A 1 496 ? 29.798 43.830 89.990 1.00 12.69 496 ALA A N 1
ATOM 3699 C CA . ALA A 1 496 ? 28.443 43.342 89.735 1.00 12.51 496 ALA A CA 1
ATOM 3700 C C . ALA A 1 496 ? 28.108 43.625 88.271 1.00 12.57 496 ALA A C 1
ATOM 3701 O O . ALA A 1 496 ? 28.458 44.678 87.759 1.00 14.30 496 ALA A O 1
ATOM 3703 N N . ILE A 1 497 ? 27.493 42.662 87.591 1.00 10.40 497 ILE A N 1
ATOM 3704 C CA . ILE A 1 497 ? 26.937 42.908 86.252 1.00 11.22 497 ILE A CA 1
ATOM 3705 C C . ILE A 1 497 ? 25.472 42.453 86.253 1.00 10.98 497 ILE A C 1
ATOM 3706 O O . ILE A 1 497 ? 25.173 41.275 86.450 1.00 11.14 497 ILE A O 1
ATOM 3711 N N . GLU A 1 498 ? 24.558 43.390 86.019 1.00 10.64 498 GLU A N 1
ATOM 3712 C CA . GLU A 1 498 ? 23.139 43.035 85.933 1.00 10.64 498 GLU A CA 1
ATOM 3713 C C . GLU A 1 498 ? 22.892 42.300 84.626 1.00 10.47 498 GLU A C 1
ATOM 3714 O O . GLU A 1 498 ? 23.226 42.832 83.569 1.00 11.59 498 GLU A O 1
ATOM 3720 N N . VAL A 1 499 ? 22.284 41.115 84.713 1.00 10.59 499 VAL A N 1
ATOM 3721 C CA . VAL A 1 499 ? 22.070 40.231 83.566 1.00 10.71 499 VAL A CA 1
ATOM 3722 C C . VAL A 1 499 ? 20.654 39.676 83.452 1.00 11.55 499 VAL A C 1
ATOM 3723 O O . VAL A 1 499 ? 19.964 39.484 84.458 1.00 11.60 499 VAL A O 1
ATOM 3727 N N . THR A 1 500 ? 20.227 39.417 82.223 1.00 11.19 500 THR A N 1
ATOM 3728 C CA . THR A 1 500 ? 18.904 38.822 81.973 1.00 11.77 500 THR A CA 1
ATOM 3729 C C . THR A 1 500 ? 18.990 38.049 80.671 1.00 12.23 500 THR A C 1
ATOM 3730 O O . THR A 1 500 ? 19.869 38.338 79.853 1.00 11.04 500 THR A O 1
ATOM 3734 N N . PRO A 1 501 ? 18.143 37.042 80.467 1.00 11.50 501 PRO A N 1
ATOM 3735 C CA . PRO A 1 501 ? 18.244 36.272 79.233 1.00 12.01 501 PRO A CA 1
ATOM 3736 C C . PRO A 1 501 ? 17.898 36.993 77.952 1.00 11.64 501 PRO A C 1
ATOM 3737 O O . PRO A 1 501 ? 17.101 37.940 77.919 1.00 13.76 501 PRO A O 1
ATOM 3741 N N . GLY A 1 502 ? 18.499 36.526 76.857 1.00 11.38 502 GLY A N 1
ATOM 3742 C CA . GLY A 1 502 ? 18.256 37.072 75.529 1.00 11.21 502 GLY A CA 1
ATOM 3743 C C . GLY A 1 502 ? 18.368 35.988 74.460 1.00 11.07 502 GLY A C 1
ATOM 3744 O O . GLY A 1 502 ? 19.044 34.962 74.664 1.00 11.35 502 GLY A O 1
ATOM 3745 N N . VAL A 1 503 ? 17.688 36.177 73.336 1.00 10.14 503 VAL A N 1
ATOM 3746 C CA . VAL A 1 503 ? 17.646 35.155 72.285 1.00 10.33 503 VAL A CA 1
ATOM 3747 C C . VAL A 1 503 ? 19.043 35.078 71.687 1.00 9.47 503 VAL A C 1
ATOM 3748 O O . VAL A 1 503 ? 19.633 36.125 71.384 1.00 10.65 503 VAL A O 1
ATOM 3752 N N . HIS A 1 504 ? 19.531 33.859 71.455 1.00 10.39 504 HIS A N 1
ATOM 3753 C CA . HIS A 1 504 ? 20.971 33.682 71.149 1.00 8.78 504 HIS A CA 1
ATOM 3754 C C . HIS A 1 504 ? 21.326 32.743 69.997 1.00 8.64 504 HIS A C 1
ATOM 3755 O O . HIS A 1 504 ? 22.168 33.085 69.192 1.00 9.44 504 HIS A O 1
ATOM 3762 N N . HIS A 1 505 ? 20.700 31.574 69.940 1.00 8.26 505 HIS A N 1
ATOM 3763 C CA . HIS A 1 505 ? 21.113 30.522 68.999 1.00 8.19 505 HIS A CA 1
ATOM 3764 C C . HIS A 1 505 ? 19.908 29.683 68.600 1.00 9.20 505 HIS A C 1
ATOM 3765 O O . HIS A 1 505 ? 19.076 29.364 69.446 1.00 10.13 505 HIS A O 1
ATOM 3772 N N . THR A 1 506 ? 19.806 29.379 67.327 1.00 7.61 506 THR A N 1
ATOM 3773 C CA . THR A 1 506 ? 18.711 28.571 66.814 1.00 8.72 506 THR A CA 1
ATOM 3774 C C . THR A 1 506 ? 19.266 27.186 66.507 1.00 8.47 506 THR A C 1
ATOM 3775 O O . THR A 1 506 ? 19.958 26.972 65.491 1.00 8.92 506 THR A O 1
ATOM 3779 N N . MET A 1 507 ? 18.965 26.216 67.374 1.00 8.77 507 MET A N 1
ATOM 3780 C CA . MET A 1 507 ? 19.433 24.846 67.217 1.00 9.53 507 MET A CA 1
ATOM 3781 C C . MET A 1 507 ? 18.879 24.121 65.994 1.00 9.94 507 MET A C 1
ATOM 3782 O O . MET A 1 507 ? 19.510 23.204 65.477 1.00 10.67 507 MET A O 1
ATOM 3787 N N . GLY A 1 508 ? 17.702 24.515 65.519 1.00 10.02 508 GLY A N 1
ATOM 3788 C CA . GLY A 1 508 ? 17.161 23.927 64.317 1.00 10.08 508 GLY A CA 1
ATOM 3789 C C . GLY A 1 508 ? 17.723 24.491 63.043 1.00 9.19 508 GLY A C 1
ATOM 3790 O O . GLY A 1 508 ? 18.555 25.429 63.082 1.00 9.32 508 GLY A O 1
ATOM 3791 N N . GLY A 1 509 ? 17.303 23.963 61.905 1.00 9.92 509 GLY A N 1
ATOM 3792 C CA . GLY A 1 509 ? 17.683 24.467 60.607 1.00 10.52 509 GLY A CA 1
ATOM 3793 C C . GLY A 1 509 ? 17.669 23.363 59.591 1.00 11.59 509 GLY A C 1
ATOM 3794 O O . GLY A 1 509 ? 16.937 22.370 59.744 1.00 12.39 509 GLY A O 1
ATOM 3795 N N . VAL A 1 510 ? 18.512 23.485 58.568 1.00 10.84 510 VAL A N 1
ATOM 3796 C CA . VAL A 1 510 ? 18.468 22.570 57.446 1.00 10.84 510 VAL A CA 1
ATOM 3797 C C . VAL A 1 510 ? 18.988 21.198 57.842 1.00 11.73 510 VAL A C 1
ATOM 3798 O O . VAL A 1 510 ? 19.955 21.057 58.561 1.00 12.18 510 VAL A O 1
ATOM 3802 N N . MET A 1 511 ? 18.291 20.163 57.362 1.00 12.47 511 MET A N 1
ATOM 3803 C CA . MET A 1 511 ? 18.641 18.790 57.645 1.00 14.33 511 MET A CA 1
ATOM 3804 C C . MET A 1 511 ? 19.847 18.385 56.815 1.00 14.69 511 MET A C 1
ATOM 3805 O O . MET A 1 511 ? 19.818 18.421 55.599 1.00 16.28 511 MET A O 1
ATOM 3810 N N . ILE A 1 512 ? 20.923 18.003 57.477 1.00 14.01 512 ILE A N 1
ATOM 3811 C CA . ILE A 1 512 ? 22.112 17.467 56.843 1.00 13.78 512 ILE A CA 1
ATOM 3812 C C . ILE A 1 512 ? 22.439 16.072 57.332 1.00 14.06 512 ILE A C 1
ATOM 3813 O O . ILE A 1 512 ? 22.029 15.656 58.423 1.00 15.07 512 ILE A O 1
ATOM 3818 N N . ASP A 1 513 ? 23.197 15.359 56.518 1.00 14.51 513 ASP A N 1
ATOM 3819 C CA . ASP A 1 513 ? 23.780 14.102 56.932 1.00 14.75 513 ASP A CA 1
ATOM 3820 C C . ASP A 1 513 ? 25.204 14.302 57.438 1.00 15.02 513 ASP A C 1
ATOM 3821 O O . ASP A 1 513 ? 25.655 15.444 57.608 1.00 14.61 513 ASP A O 1
ATOM 3826 N N . THR A 1 514 ? 25.916 13.216 57.718 1.00 15.75 514 THR A N 1
ATOM 3827 C CA . THR A 1 514 ? 27.247 13.318 58.304 1.00 16.52 514 THR A CA 1
ATOM 3828 C C . THR A 1 514 ? 28.316 13.821 57.346 1.00 16.01 514 THR A C 1
ATOM 3829 O O . THR A 1 514 ? 29.448 14.063 57.759 1.00 18.86 514 THR A O 1
ATOM 3833 N N . LYS A 1 515 ? 27.974 13.968 56.068 1.00 15.37 515 LYS A N 1
ATOM 3834 C CA . LYS A 1 515 ? 28.869 14.588 55.099 1.00 15.28 515 LYS A CA 1
ATOM 3835 C C . LYS A 1 515 ? 28.431 16.026 54.764 1.00 13.93 515 LYS A C 1
ATOM 3836 O O . LYS A 1 515 ? 28.886 16.581 53.767 1.00 15.00 515 LYS A O 1
ATOM 3842 N N . ALA A 1 516 ? 27.588 16.607 55.623 1.00 13.22 516 ALA A N 1
ATOM 3843 C CA . ALA A 1 516 ? 27.042 17.961 55.454 1.00 12.52 516 ALA A CA 1
ATOM 3844 C C . ALA A 1 516 ? 26.189 18.125 54.200 1.00 12.94 516 ALA A C 1
ATOM 3845 O O . ALA A 1 516 ? 25.916 19.251 53.759 1.00 12.36 516 ALA A O 1
ATOM 3847 N N . GLU A 1 517 ? 25.687 17.025 53.640 1.00 13.16 517 GLU A N 1
ATOM 3848 C CA . GLU A 1 517 ? 24.815 17.097 52.474 1.00 13.12 517 GLU A CA 1
ATOM 3849 C C . GLU A 1 517 ? 23.393 17.412 52.916 1.00 12.94 517 GLU A C 1
ATOM 3850 O O . GLU A 1 517 ? 22.898 16.798 53.849 1.00 13.48 517 GLU A O 1
ATOM 3856 N N . VAL A 1 518 ? 22.758 18.379 52.276 1.00 12.76 518 VAL A N 1
ATOM 3857 C CA . VAL A 1 518 ? 21.378 18.766 52.574 1.00 12.66 518 VAL A CA 1
ATOM 3858 C C . VAL A 1 518 ? 20.433 17.711 52.034 1.00 13.82 518 VAL A C 1
ATOM 3859 O O . VAL A 1 518 ? 20.595 17.244 50.911 1.00 13.90 518 VAL A O 1
ATOM 3863 N N . MET A 1 519 ? 19.435 17.387 52.839 1.00 14.87 519 MET A N 1
ATOM 3864 C CA . MET A 1 519 ? 18.435 16.397 52.465 1.00 15.99 519 MET A CA 1
ATOM 3865 C C . MET A 1 519 ? 17.061 17.025 52.370 1.00 17.75 519 MET A C 1
ATOM 3866 O O . MET A 1 519 ? 16.765 17.992 53.048 1.00 15.87 519 MET A O 1
ATOM 3871 N N . ASN A 1 520 ? 16.208 16.456 51.515 1.00 18.90 520 ASN A N 1
ATOM 3872 C CA . ASN A 1 520 ? 14.798 16.875 51.424 1.00 20.73 520 ASN A CA 1
ATOM 3873 C C . ASN A 1 520 ? 13.953 16.120 52.467 1.00 21.32 520 ASN A C 1
ATOM 3874 O O . ASN A 1 520 ? 14.488 15.364 53.275 1.00 19.94 520 ASN A O 1
ATOM 3879 N N . ALA A 1 521 ? 12.641 16.352 52.475 1.00 23.28 521 ALA A N 1
ATOM 3880 C CA . ALA A 1 521 ? 11.797 15.778 53.518 1.00 25.24 521 ALA A CA 1
ATOM 3881 C C . ALA A 1 521 ? 11.715 14.240 53.476 1.00 27.20 521 ALA A C 1
ATOM 3882 O O . ALA A 1 521 ? 11.459 13.605 54.504 1.00 27.84 521 ALA A O 1
ATOM 3884 N N . LYS A 1 522 ? 11.976 13.654 52.309 1.00 27.97 522 LYS A N 1
ATOM 3885 C CA . LYS A 1 522 ? 12.079 12.193 52.178 1.00 29.08 522 LYS A CA 1
ATOM 3886 C C . LYS A 1 522 ? 13.460 11.640 52.541 1.00 28.60 522 LYS A C 1
ATOM 3887 O O . LYS A 1 522 ? 13.743 10.450 52.371 1.00 29.29 522 LYS A O 1
ATOM 3893 N N . LYS A 1 523 ? 14.322 12.503 53.077 1.00 27.20 523 LYS A N 1
ATOM 3894 C CA . LYS A 1 523 ? 15.675 12.129 53.454 1.00 26.93 523 LYS A CA 1
ATOM 3895 C C . LYS A 1 523 ? 16.520 11.724 52.240 1.00 25.12 523 LYS A C 1
ATOM 3896 O O . LYS A 1 523 ? 17.461 10.966 52.366 1.00 25.42 523 LYS A O 1
ATOM 3902 N N . GLN A 1 524 ? 16.193 12.299 51.084 1.00 23.40 524 GLN A N 1
ATOM 3903 C CA . GLN A 1 524 ? 16.976 12.155 49.858 1.00 22.50 524 GLN A CA 1
ATOM 3904 C C . GLN A 1 524 ? 17.984 13.325 49.771 1.00 20.69 524 GLN A C 1
ATOM 3905 O O . GLN A 1 524 ? 17.600 14.481 49.956 1.00 20.80 524 GLN A O 1
ATOM 3911 N N . VAL A 1 525 ? 19.242 13.015 49.490 1.00 18.45 525 VAL A N 1
ATOM 3912 C CA . VAL A 1 525 ? 20.273 14.046 49.264 1.00 17.94 525 VAL A CA 1
ATOM 3913 C C . VAL A 1 525 ? 19.954 14.899 48.037 1.00 17.22 525 VAL A C 1
ATOM 3914 O O . VAL A 1 525 ? 19.552 14.403 46.989 1.00 18.14 525 VAL A O 1
ATOM 3918 N N . ILE A 1 526 ? 20.132 16.209 48.171 1.00 15.82 526 ILE A N 1
ATOM 3919 C CA . ILE A 1 526 ? 20.081 17.143 47.033 1.00 15.79 526 ILE A CA 1
ATOM 3920 C C . ILE A 1 526 ? 21.504 17.264 46.502 1.00 15.18 526 ILE A C 1
ATOM 3921 O O . ILE A 1 526 ? 22.362 17.866 47.153 1.00 14.62 526 ILE A O 1
ATOM 3926 N N . PRO A 1 527 ? 21.822 16.655 45.371 1.00 14.32 527 PRO A N 1
ATOM 3927 C CA . PRO A 1 527 ? 23.222 16.600 44.947 1.00 14.32 527 PRO A CA 1
ATOM 3928 C C . PRO A 1 527 ? 23.834 17.984 44.728 1.00 13.95 527 PRO A C 1
ATOM 3929 O O . PRO A 1 527 ? 23.226 18.795 44.033 1.00 14.16 527 PRO A O 1
ATOM 3933 N N . GLY A 1 528 ? 25.000 18.235 45.323 1.00 13.41 528 GLY A N 1
ATOM 3934 C CA . GLY A 1 528 ? 25.687 19.509 45.173 1.00 12.83 528 GLY A CA 1
ATOM 3935 C C . GLY A 1 528 ? 25.366 20.541 46.249 1.00 13.01 528 GLY A C 1
ATOM 3936 O O . GLY A 1 528 ? 26.014 21.588 46.259 1.00 12.71 528 GLY A O 1
ATOM 3937 N N . LEU A 1 529 ? 24.391 20.271 47.118 1.00 12.01 529 LEU A N 1
ATOM 3938 C CA . LEU A 1 529 ? 23.946 21.234 48.141 1.00 11.10 529 LEU A CA 1
ATOM 3939 C C . LEU A 1 529 ? 24.394 20.787 49.516 1.00 10.47 529 LEU A C 1
ATOM 3940 O O . LEU A 1 529 ? 24.138 19.670 49.947 1.00 11.99 529 LEU A O 1
ATOM 3945 N N . TYR A 1 530 ? 25.098 21.679 50.217 1.00 11.18 530 TYR A N 1
ATOM 3946 C CA . TYR A 1 530 ? 25.659 21.378 51.533 1.00 11.08 530 TYR A CA 1
ATOM 3947 C C . TYR A 1 530 ? 25.237 22.462 52.491 1.00 11.13 530 TYR A C 1
ATOM 3948 O O . TYR A 1 530 ? 24.937 23.598 52.074 1.00 11.95 530 TYR A O 1
ATOM 3957 N N . GLY A 1 531 ? 25.228 22.124 53.769 1.00 10.65 531 GLY A N 1
ATOM 3958 C CA . GLY A 1 531 ? 24.981 23.088 54.830 1.00 10.59 531 GLY A CA 1
ATOM 3959 C C . GLY A 1 531 ? 25.932 22.872 55.984 1.00 10.32 531 GLY A C 1
ATOM 3960 O O . GLY A 1 531 ? 26.252 21.745 56.332 1.00 10.47 531 GLY A O 1
ATOM 3961 N N . ALA A 1 532 ? 26.396 23.948 56.616 1.00 9.48 532 ALA A N 1
ATOM 3962 C CA . ALA A 1 532 ? 27.306 23.828 57.733 1.00 9.30 532 ALA A CA 1
ATOM 3963 C C . ALA A 1 532 ? 27.110 24.984 58.688 1.00 8.27 532 ALA A C 1
ATOM 3964 O O . ALA A 1 532 ? 27.015 26.144 58.249 1.00 8.84 532 ALA A O 1
ATOM 3966 N N . GLY A 1 533 ? 27.128 24.672 59.968 1.00 8.38 533 GLY A N 1
ATOM 3967 C CA . GLY A 1 533 ? 27.109 25.670 61.010 1.00 8.56 533 GLY A CA 1
ATOM 3968 C C . GLY A 1 533 ? 25.718 25.841 61.576 1.00 8.66 533 GLY A C 1
ATOM 3969 O O . GLY A 1 533 ? 24.884 24.918 61.514 1.00 8.92 533 GLY A O 1
ATOM 3970 N N . GLU A 1 534 ? 25.456 27.009 62.141 1.00 7.59 534 GLU A N 1
ATOM 3971 C CA . GLU A 1 534 ? 24.177 27.249 62.838 1.00 7.56 534 GLU A CA 1
ATOM 3972 C C . GLU A 1 534 ? 23.000 27.175 61.888 1.00 9.00 534 GLU A C 1
ATOM 3973 O O . GLU A 1 534 ? 21.875 26.971 62.358 1.00 7.91 534 GLU A O 1
ATOM 3979 N N . VAL A 1 535 ? 23.203 27.301 60.583 1.00 8.06 535 VAL A N 1
ATOM 3980 C CA . VAL A 1 535 ? 22.105 27.105 59.634 1.00 8.67 535 VAL A CA 1
ATOM 3981 C C . VAL A 1 535 ? 21.571 25.674 59.678 1.00 8.84 535 VAL A C 1
ATOM 3982 O O . VAL A 1 535 ? 20.454 25.426 59.207 1.00 9.36 535 VAL A O 1
ATOM 3986 N N . THR A 1 536 ? 22.328 24.719 60.208 1.00 9.22 536 THR A N 1
ATOM 3987 C CA . THR A 1 536 ? 21.875 23.329 60.210 1.00 9.66 536 THR A CA 1
ATOM 3988 C C . THR A 1 536 ? 21.095 22.991 61.470 1.00 10.42 536 THR A C 1
ATOM 3989 O O . THR A 1 536 ? 21.255 23.608 62.521 1.00 10.00 536 THR A O 1
ATOM 3993 N N . GLY A 1 537 ? 20.310 21.916 61.363 1.00 9.82 537 GLY A N 1
ATOM 3994 C CA . GLY A 1 537 ? 19.641 21.301 62.506 1.00 11.51 537 GLY A CA 1
ATOM 3995 C C . GLY A 1 537 ? 20.110 19.887 62.753 1.00 11.38 537 GLY A C 1
ATOM 3996 O O . GLY A 1 537 ? 20.617 19.222 61.846 1.00 13.68 537 GLY A O 1
ATOM 3997 N N . GLY A 1 538 ? 19.938 19.444 63.998 1.00 11.23 538 GLY A N 1
ATOM 3998 C CA . GLY A 1 538 ? 20.266 18.099 64.415 1.00 12.21 538 GLY A CA 1
ATOM 3999 C C . GLY A 1 538 ? 21.533 17.908 65.228 1.00 13.31 538 GLY A C 1
ATOM 4000 O O . GLY A 1 538 ? 21.711 16.851 65.853 1.00 13.89 538 GLY A O 1
ATOM 4001 N N . VAL A 1 539 ? 22.427 18.905 65.244 1.00 13.10 539 VAL A N 1
ATOM 4002 C CA . VAL A 1 539 ? 23.681 18.789 65.983 1.00 12.99 539 VAL A CA 1
ATOM 4003 C C . VAL A 1 539 ? 23.459 19.013 67.474 1.00 12.68 539 VAL A C 1
ATOM 4004 O O . VAL A 1 539 ? 24.026 18.292 68.285 1.00 13.85 539 VAL A O 1
ATOM 4008 N N . HIS A 1 540 ? 22.623 19.982 67.838 1.00 12.47 540 HIS A N 1
ATOM 4009 C CA . HIS A 1 540 ? 22.529 20.475 69.215 1.00 12.14 540 HIS A CA 1
ATOM 4010 C C . HIS A 1 540 ? 21.245 20.135 69.991 1.00 13.68 540 HIS A C 1
ATOM 4011 O O . HIS A 1 540 ? 21.187 20.363 71.176 1.00 13.43 540 HIS A O 1
ATOM 4018 N N . GLY A 1 541 ? 20.237 19.627 69.297 1.00 15.38 541 GLY A N 1
ATOM 4019 C CA . GLY A 1 541 ? 18.993 19.215 69.939 1.00 15.41 541 GLY A CA 1
ATOM 4020 C C . GLY A 1 541 ? 18.246 20.313 70.649 1.00 16.52 541 GLY A C 1
ATOM 4021 O O . GLY A 1 541 ? 18.164 21.448 70.167 1.00 16.35 541 GLY A O 1
ATOM 4022 N N . ALA A 1 542 ? 17.699 20.003 71.838 1.00 15.11 542 ALA A N 1
ATOM 4023 C CA . ALA A 1 542 ? 16.849 20.943 72.534 1.00 15.92 542 ALA A CA 1
ATOM 4024 C C . ALA A 1 542 ? 17.582 22.001 73.310 1.00 15.41 542 ALA A C 1
ATOM 4025 O O . ALA A 1 542 ? 16.965 22.904 73.857 1.00 16.73 542 ALA A O 1
ATOM 4027 N N . ASN A 1 543 ? 18.912 21.871 73.416 1.00 15.72 543 ASN A N 1
ATOM 4028 C CA . ASN A 1 543 ? 19.698 22.845 74.193 1.00 15.21 543 ASN A CA 1
ATOM 4029 C C . ASN A 1 543 ? 21.160 22.640 73.845 1.00 14.86 543 ASN A C 1
ATOM 4030 O O . ASN A 1 543 ? 21.717 21.554 74.018 1.00 14.74 543 ASN A O 1
ATOM 4035 N N . ARG A 1 544 ? 21.768 23.675 73.270 1.00 13.27 544 ARG A N 1
ATOM 4036 C CA . ARG A 1 544 ? 23.168 23.600 72.904 1.00 12.65 544 ARG A CA 1
ATOM 4037 C C . ARG A 1 544 ? 24.042 23.853 74.133 1.00 10.25 544 ARG A C 1
ATOM 4038 O O . ARG A 1 544 ? 23.755 24.734 74.927 1.00 11.92 544 ARG A O 1
ATOM 4046 N N . LEU A 1 545 ? 25.149 23.119 74.244 1.00 11.84 545 LEU A N 1
ATOM 4047 C CA . LEU A 1 545 ? 26.145 23.407 75.252 1.00 11.59 545 LEU A CA 1
ATOM 4048 C C . LEU A 1 545 ? 26.992 24.608 74.842 1.00 10.78 545 LEU A C 1
ATOM 4049 O O . LEU A 1 545 ? 27.420 24.725 73.692 1.00 11.08 545 LEU A O 1
ATOM 4054 N N . GLY A 1 546 ? 27.265 25.470 75.801 1.00 10.77 546 GLY A N 1
ATOM 4055 C CA . GLY A 1 546 ? 28.266 26.515 75.628 1.00 10.48 546 GLY A CA 1
ATOM 4056 C C . GLY A 1 546 ? 29.596 25.940 75.142 1.00 10.74 546 GLY A C 1
ATOM 4057 O O . GLY A 1 546 ? 30.073 24.926 75.662 1.00 11.19 546 GLY A O 1
ATOM 4058 N N . GLY A 1 547 ? 30.135 26.539 74.086 1.00 9.97 547 GLY A N 1
ATOM 4059 C CA . GLY A 1 547 ? 31.370 26.062 73.471 1.00 9.60 547 GLY A CA 1
ATOM 4060 C C . GLY A 1 547 ? 31.169 25.166 72.276 1.00 9.54 547 GLY A C 1
ATOM 4061 O O . GLY A 1 547 ? 32.099 24.915 71.515 1.00 10.15 547 G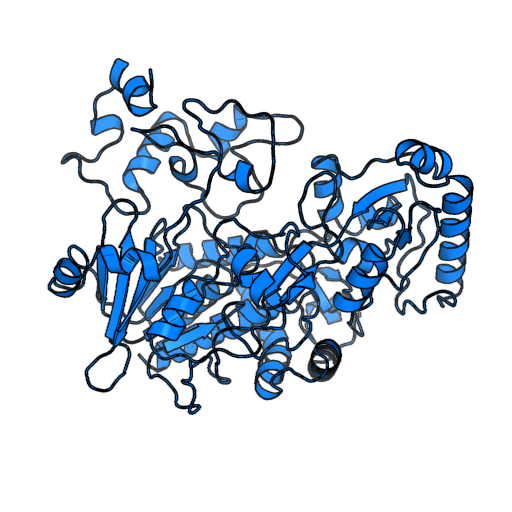LY A O 1
ATOM 4062 N N . ASN A 1 548 ? 29.950 24.633 72.089 1.00 8.94 548 ASN A N 1
ATOM 4063 C CA . ASN A 1 548 ? 29.735 23.644 71.057 1.00 9.49 548 ASN A CA 1
ATOM 4064 C C . ASN A 1 548 ? 29.449 24.231 69.682 1.00 9.21 548 ASN A C 1
ATOM 4065 O O . ASN A 1 548 ? 29.539 23.520 68.687 1.00 9.64 548 ASN A O 1
ATOM 4070 N N . ALA A 1 549 ? 29.089 25.504 69.620 1.00 9.85 549 ALA A N 1
ATOM 4071 C CA . ALA A 1 549 ? 28.801 26.130 68.306 1.00 9.53 549 ALA A CA 1
ATOM 4072 C C . ALA A 1 549 ? 30.073 26.416 67.526 1.00 9.70 549 ALA A C 1
ATOM 4073 O O . ALA A 1 549 ? 30.125 26.108 66.342 1.00 9.39 549 ALA A O 1
ATOM 4075 N N . ILE A 1 550 ? 31.095 26.988 68.169 1.00 9.85 550 ILE A N 1
ATOM 4076 C CA . ILE A 1 550 ? 32.345 27.207 67.436 1.00 9.95 550 ILE A CA 1
ATOM 4077 C C . ILE A 1 550 ? 32.958 25.853 67.010 1.00 9.69 550 ILE A C 1
ATOM 4078 O O . ILE A 1 550 ? 33.486 25.723 65.909 1.00 9.41 550 ILE A O 1
ATOM 4083 N N . SER A 1 551 ? 32.825 24.845 67.869 1.00 9.94 551 SER A N 1
ATOM 4084 C CA . SER A 1 551 ? 33.301 23.521 67.498 1.00 9.53 551 SER A CA 1
ATOM 4085 C C . SER A 1 551 ? 32.608 23.021 66.226 1.00 9.00 551 SER A C 1
ATOM 4086 O O . SER A 1 551 ? 33.215 22.558 65.268 1.00 9.67 551 SER A O 1
ATOM 4089 N N . ASP A 1 552 ? 31.278 23.122 66.249 1.00 9.67 552 ASP A N 1
ATOM 4090 C CA . ASP A 1 552 ? 30.434 22.790 65.130 1.00 9.06 552 ASP A CA 1
ATOM 4091 C C . ASP A 1 552 ? 30.872 23.477 63.842 1.00 9.41 552 ASP A C 1
ATOM 4092 O O . ASP A 1 552 ? 31.125 22.826 62.846 1.00 9.60 552 ASP A O 1
ATOM 4097 N N . ILE A 1 553 ? 30.994 24.793 63.860 1.00 8.46 553 ILE A N 1
ATOM 4098 C CA . ILE A 1 553 ? 31.166 25.492 62.605 1.00 8.94 553 ILE A CA 1
ATOM 4099 C C . ILE A 1 553 ? 32.520 25.202 61.947 1.00 8.97 553 ILE A C 1
ATOM 4100 O O . ILE A 1 553 ? 32.586 25.153 60.742 1.00 8.92 553 ILE A O 1
ATOM 4105 N N . ILE A 1 554 ? 33.562 24.996 62.748 1.00 9.07 554 ILE A N 1
ATOM 4106 C CA . ILE A 1 554 ? 34.878 24.644 62.183 1.00 9.62 554 ILE A CA 1
ATOM 4107 C C . ILE A 1 554 ? 34.832 23.217 61.643 1.00 9.14 554 ILE A C 1
ATOM 4108 O O . ILE A 1 554 ? 35.169 22.973 60.504 1.00 9.77 554 ILE A O 1
ATOM 4113 N N . THR A 1 555 ? 34.330 22.284 62.448 1.00 9.58 555 THR A N 1
ATOM 4114 C CA . THR A 1 555 ? 34.224 20.883 62.007 1.00 9.58 555 THR A CA 1
ATOM 4115 C C . THR A 1 555 ? 33.366 20.678 60.768 1.00 10.38 555 THR A C 1
ATOM 4116 O O . THR A 1 555 ? 33.774 20.077 59.774 1.00 11.27 555 THR A O 1
ATOM 4120 N N . PHE A 1 556 ? 32.134 21.184 60.816 1.00 9.19 556 PHE A N 1
ATOM 4121 C CA . PHE A 1 556 ? 31.218 20.994 59.691 1.00 9.71 556 PHE A CA 1
ATOM 4122 C C . PHE A 1 556 ? 31.528 21.876 58.466 1.00 8.61 556 PHE A C 1
ATOM 4123 O O . PHE A 1 556 ? 31.362 21.456 57.325 1.00 9.33 556 PHE A O 1
ATOM 4131 N N . GLY A 1 557 ? 32.049 23.075 58.713 1.00 9.84 557 GLY A N 1
ATOM 4132 C CA . GLY A 1 557 ? 32.521 23.894 57.617 1.00 9.29 557 GLY A CA 1
ATOM 4133 C C . GLY A 1 557 ? 33.665 23.229 56.855 1.00 9.81 557 GLY A C 1
ATOM 4134 O O . GLY A 1 557 ? 33.635 23.095 55.635 1.00 9.42 557 GLY A O 1
ATOM 4135 N N . ARG A 1 558 ? 34.663 22.779 57.593 1.00 10.28 558 ARG A N 1
ATOM 4136 C CA . ARG A 1 558 ? 35.788 22.114 56.987 1.00 11.26 558 ARG A CA 1
ATOM 4137 C C . ARG A 1 558 ? 35.350 20.850 56.246 1.00 11.11 558 ARG A C 1
ATOM 4138 O O . ARG A 1 558 ? 35.763 20.627 55.107 1.00 11.19 558 ARG A O 1
ATOM 4146 N N . LEU A 1 559 ? 34.487 20.039 56.874 1.00 11.81 559 LEU A N 1
ATOM 4147 C CA . LEU A 1 559 ? 33.959 18.822 56.243 1.00 12.63 559 LEU A CA 1
ATOM 4148 C C . LEU A 1 559 ? 33.188 19.153 54.952 1.00 11.38 559 LEU A C 1
ATOM 4149 O O . LEU A 1 559 ? 33.349 18.525 53.922 1.00 11.71 559 LEU A O 1
ATOM 4154 N N . ALA A 1 560 ? 32.336 20.170 55.006 1.00 10.61 560 ALA A N 1
ATOM 4155 C CA . ALA A 1 560 ? 31.547 20.545 53.852 1.00 11.32 560 ALA A CA 1
ATOM 4156 C C . ALA A 1 560 ? 32.413 20.986 52.681 1.00 10.62 560 ALA A C 1
ATOM 4157 O O . ALA A 1 560 ? 32.163 20.604 51.563 1.00 11.76 560 ALA A O 1
ATOM 4159 N N . GLY A 1 561 ? 33.477 21.740 52.942 1.00 11.38 561 GLY A N 1
ATOM 4160 C CA . GLY A 1 561 ? 34.375 22.188 51.898 1.00 11.53 561 GLY A CA 1
ATOM 4161 C C . GLY A 1 561 ? 35.107 21.013 51.245 1.00 11.93 561 GLY A C 1
ATOM 4162 O O . GLY A 1 561 ? 35.196 20.963 50.031 1.00 12.22 561 GLY A O 1
ATOM 4163 N N . GLU A 1 562 ? 35.521 20.051 52.056 1.00 11.16 562 GLU A N 1
ATOM 4164 C CA . GLU A 1 562 ? 36.197 18.872 51.523 1.00 13.69 562 GLU A CA 1
ATOM 4165 C C . GLU A 1 562 ? 35.233 18.013 50.706 1.00 13.22 562 GLU A C 1
ATOM 4166 O O . GLU A 1 562 ? 35.568 17.571 49.581 1.00 14.79 562 GLU A O 1
ATOM 4172 N N . GLU A 1 563 ? 34.032 17.790 51.232 1.00 13.84 563 GLU A N 1
ATOM 4173 C CA . GLU A 1 563 ? 33.040 16.991 50.517 1.00 14.15 563 GLU A CA 1
ATOM 4174 C C . GLU A 1 563 ? 32.626 17.661 49.212 1.00 14.83 563 GLU A C 1
ATOM 4175 O O . GLU A 1 563 ? 32.493 16.998 48.199 1.00 14.82 563 GLU A O 1
ATOM 4181 N N . ALA A 1 564 ? 32.408 18.975 49.238 1.00 14.03 564 ALA A N 1
ATOM 4182 C CA . ALA A 1 564 ? 32.008 19.707 48.049 1.00 14.96 564 ALA A CA 1
ATOM 4183 C C . ALA A 1 564 ? 33.096 19.663 46.988 1.00 15.32 564 ALA A C 1
ATOM 4184 O O . ALA A 1 564 ? 32.799 19.549 45.804 1.00 15.64 564 ALA A O 1
ATOM 4186 N N . ALA A 1 565 ? 34.352 19.773 47.411 1.00 15.29 565 ALA A N 1
ATOM 4187 C CA . ALA A 1 565 ? 35.478 19.726 46.470 1.00 16.29 565 ALA A CA 1
ATOM 4188 C C . ALA A 1 565 ? 35.540 18.350 45.795 1.00 16.57 565 ALA A C 1
ATOM 4189 O O . ALA A 1 565 ? 35.730 18.251 44.576 1.00 17.11 565 ALA A O 1
ATOM 4191 N N . LYS A 1 566 ? 35.338 17.306 46.589 1.00 17.04 566 LYS A N 1
ATOM 4192 C CA . LYS A 1 566 ? 35.397 15.912 46.085 1.00 18.29 566 LYS A CA 1
ATOM 4193 C C . LYS A 1 566 ? 34.260 15.696 45.088 1.00 18.93 566 LYS A C 1
ATOM 4194 O O . LYS A 1 566 ? 34.446 15.124 44.008 1.00 20.15 566 LYS A O 1
ATOM 4200 N N . TYR A 1 567 ? 33.076 16.175 45.445 1.00 18.56 567 TYR A N 1
ATOM 4201 C CA . TYR A 1 567 ? 31.907 16.086 44.592 1.00 18.15 567 TYR A CA 1
ATOM 4202 C C . TYR A 1 567 ? 32.122 16.794 43.258 1.00 19.14 567 TYR A C 1
ATOM 4203 O O . TYR A 1 567 ? 31.780 16.267 42.180 1.00 19.22 567 TYR A O 1
ATOM 4212 N N . SER A 1 568 ? 32.681 17.993 43.322 1.00 20.01 568 SER A N 1
ATOM 4213 C CA . SER A 1 568 ? 32.955 18.778 42.137 1.00 20.70 568 SER A CA 1
ATOM 4214 C C . SER A 1 568 ? 34.024 18.089 41.296 1.00 21.46 568 SER A C 1
ATOM 4215 O O . SER A 1 568 ? 33.891 18.117 40.075 1.00 23.08 568 SER A O 1
#

Sequence (568 aa):
ADNLAEFHVQNQECDSCHTPDGELSNDSLTYENTQCVSCHGTLAEVAETTKHEHYNAHASHFPGEVACTSCHSAHEKSMVYCDSCHSFDFNMPYAKKWLRDEPTIAELAKDKSERQAALASAPHDTVDVVVVGSGGAGFSAAISATDSGAKVILIEKEPVIGGNAKLAAGGMNAAWTDQQKAKKITDSPELMFEDTMKGGQNINDPALVKVLSSHSKDSVDWMTAMGADLTDVGMMGGASVNRAHRPTGGAGVGAHVVQVLYDNAVKRNIDLRMNTRGIEVLKDDKGTVKGILVKGMYKGYYWVKADAVILATGGFAKNNERVAKLDPSLKGFISTNQPGAVGDGLDVAENAGGALKDMQYIQAHPTLSVKGGVMVTEAVRGNGAILVNREGKRFVNEITTRDKASAAILAQTGKSAYLIFDDSVRKSLSKIDKYIGLGVAPTADSLVKLGKMEGIDGKALTETVARYNSLVSSGKDTDFERPNLPRALNEGNYYAIEVTPGVHHTMGGVMIDTKAEVMNAKKQVIPGLYGAGEVTGGVHGANRLGGNAISDIITFGRLAGEEAAKYS

Radius of gyration: 23.98 Å; Cα contacts (8 Å, |Δi|>4): 1385; chains: 1; bounding box: 43×61×74 Å

Secondary structure (DSSP, 8-state):
--SHHHHHHTT--GGGTS-TT-----TT-HHHHHHHHHHH--HHHHHTTS--SS--TTS-S--S---GGGT--SSS-B--GGGGT-------TTB------PPPTTGGGGGHHHHHHHHHSPPSEE-SEEEE--SHHHHHHHHHHHHTT--EEEE-SSSSS-TTGGG--S-EE-SS-HHHHHTT----HHHHHHHHHHHTTT-S-HHHHHHHHHHHHHHHHHHHHTT----EEE--TT-SS--EEESTTT--HHHHHHHHHHHHHHHTT-EEESSEEEEEEEE-TTS-EEEEEEEETTTEEEEEE-SEEEE-----TT-HHHHHHH-GGGTT--B-S-TT-SSHHHHHHHHTT--EE-TT-EEEEEEEETTT-SB--THHHHTT-EEE-TTS---S-TTS-HHHHHHHHHTSGGG-EEEEEEHHHHHH-TTHHHHHHHT---EESSHHHHHHHHTS-HHHHHHHHHHHHHHHHHT--TTT--S-----S-SS-EEEEEEEEEEEEE--EEEB-TT-EEE-TTS-EEEEEEE-STTEESSSTTSPPTTHHHHHHHHHHHHHHHHHHHH-

Nearest PDB structures (foldseek):
  1y0p-assembly1_A  TM=1.002E+00  e=0.000E+00  Shewanella frigidimarina
  1q9i-assembly1_A  TM=1.002E+00  e=0.000E+00  Shewanella frigidimarina
  2b7s-assembly1_A  TM=1.001E+00  e=0.000E+00  Shewanella frigidimarina
  1kss-assembly1_A  TM=1.001E+00  e=0.000E+00  Shewanella frigidimarina
  1e39-assembly1_A  TM=1.001E+00  e=0.000E+00  Shewanella frigidimarina

Organism: Shewanella frigidimarina (NCBI:txid56812)

Foldseek 3Di:
DLAQQVVPVVPDDLVLQADPVRAQPALLSVSNLVSVCVPQNALVSVQVVADDPQDTLSDDLAADRQGPCLAGDGPAQGARQCLQFFDDDDDDPSHDHDDDDDDFLVRCVVVVPQQVVQVVDDFPAEWAEEEEAQALLRLLLLLLLVVLPTAYAYEAQHSGGHFCLSVAFQAAFAPDEPLCVVVVHDDALVQQLVLQCVLQVNQFDSQLQSLLSVCLRVLVVVLVVLPAAFNDWFDAFSHPTTGGTAHPQAGGRRNRSSNSSNVSCVVSVHHYRYSKHWRAFDADPVLFTQWTWIQRPRPGIHIYGHRFYEYAHFAALLALVLLCVLPVVAHPFQEQGRNRRHQSSLVNCVNSQFDKPQQSQFFWAFFAFPVRSHHDDSRLVRLAWFKAALQQAGFALSRHFRVVSQVRQCPGDVQKIKTKAAVVSCSSHVVVVSCVSVVQKDKDQAQLVVSVVPNHNSVSNRVRLVVLLVCLVVQADPPHGNNDHNDRRDDGMMIITITHIGTYARQMATEADNLQFGAHPVRHGSHNYGYFARNHHRNRHNGRIRNSRSSRSSSRSSSNSNSSSVSD

Solvent-accessible surface area: 23364 Å² total; per-residue (Å²): 73,106,30,40,13,77,101,41,79,125,138,65,132,92,96,42,50,45,20,131,114,39,111,51,44,57,8,23,10,76,80,15,14,78,36,38,54,81,106,120,16,64,63,73,102,31,8,117,113,45,138,93,158,118,53,22,40,35,62,60,106,43,8,20,141,35,31,30,28,16,27,50,31,43,127,114,93,10,51,9,10,27,51,18,55,33,118,57,120,52,143,27,78,40,42,101,181,46,129,74,125,51,59,64,8,76,97,11,50,164,34,109,99,87,26,103,67,10,67,92,64,83,39,124,30,90,17,42,0,0,0,11,10,1,13,1,6,0,0,0,0,0,0,2,0,36,87,54,70,10,104,4,1,0,2,12,36,5,28,5,13,0,12,37,12,6,61,24,13,11,7,0,4,0,1,91,0,86,20,0,94,78,103,183,25,100,7,35,44,114,48,1,56,98,14,3,22,163,8,0,105,104,72,4,44,75,48,2,0,139,16,0,5,62,67,0,66,81,2,0,48,33,0,55,91,28,54,8,41,0,58,28,13,3,10,6,2,28,18,63,36,43,4,1,0,4,13,95,38,1,35,13,0,0,30,49,2,0,59,14,0,26,73,13,3,81,170,68,127,22,43,44,36,22,14,1,20,7,1,55,11,18,81,55,150,180,28,33,6,79,0,0,0,0,61,1,120,75,78,21,22,30,22,1,90,5,60,0,0,0,0,7,44,26,2,0,1,72,36,25,128,51,0,15,179,57,35,100,81,12,154,67,54,84,27,16,5,18,4,4,5,40,4,18,5,2,42,5,0,85,105,3,34,5,14,40,58,21,23,93,56,16,6,12,1,0,0,0,1,66,154,20,27,32,43,0,3,2,0,0,0,3,14,0,0,0,0,0,12,66,76,0,109,22,29,16,27,0,6,24,21,14,55,133,0,9,60,19,0,53,82,32,76,60,136,4,0,5,0,0,0,0,19,22,0,58,128,26,1,45,45,0,62,139,12,62,28,51,35,5,8,39,62,14,92,35,11,83,113,0,0,179,103,48,52,6,74,14,147,14,0,55,98,13,5,63,126,1,28,67,12,26,102,86,57,141,4,84,61,69,143,4,103,42,30,58,78,28,1,98,65,53,57,37,18,0,0,45,0,25,4,0,0,26,5,1,3,2,0,0,28,4,32,55,96,0,27,0,25,32,86,160,155,98,63,11,48,3,1,4,0,0,1,24,0,6,0,0,2,6,0,16,4,12,6,2,10,1,17,13,0,2,17,0,2,1,0,62,23,0,0,57,37,0,15,156,94,52

B-factor: mean 20.42, std 11.86, range [6.99, 102.15]